Protein AF-0000000071001329 (afdb_homodimer)

InterPro domains:
  IPR005135 Endonuclease/exonuclease/phosphatase [PF03372] (15-260)
  IPR036691 Endonuclease/exonuclease/phosphatase superfamily [G3DSA:3.60.10.10] (5-303)
  IPR036691 Endonuclease/exonuclease/phosphatase superfamily [SSF56219] (5-298)
  IPR050410 CCR4/nocturin mRNA turnover and transcription [PTHR12121] (27-206)

Structure (mmCIF, N/CA/C/O backbone):
data_AF-0000000071001329-model_v1
#
loop_
_entity.id
_entity.type
_entity.pdbx_description
1 polymer Endonuclease/exonuclease/phosphatase
#
loop_
_atom_site.group_PDB
_atom_site.id
_atom_site.type_symbol
_atom_site.label_atom_id
_atom_site.label_alt_id
_atom_site.label_comp_id
_atom_site.label_asym_id
_atom_site.label_entity_id
_atom_site.label_seq_id
_atom_site.pdbx_PDB_ins_code
_atom_site.Cartn_x
_atom_site.Cartn_y
_atom_site.Cartn_z
_atom_site.occupancy
_atom_site.B_iso_or_equiv
_atom_site.auth_seq_id
_atom_site.auth_comp_id
_atom_site.auth_asym_id
_atom_site.auth_atom_id
_atom_site.pdbx_PDB_model_num
ATOM 1 N N . MET A 1 1 ? -36.094 4.887 18.531 1 27.89 1 MET A N 1
ATOM 2 C CA . MET A 1 1 ? -35.625 5.328 17.234 1 27.89 1 MET A CA 1
ATOM 3 C C . MET A 1 1 ? -34.156 5.012 17.047 1 27.89 1 MET A C 1
ATOM 5 O O . MET A 1 1 ? -33.312 5.5 17.812 1 27.89 1 MET A O 1
ATOM 9 N N . THR A 1 2 ? -33.75 3.855 16.703 1 34.81 2 THR A N 1
ATOM 10 C CA . THR A 1 2 ? -32.406 3.346 16.531 1 34.81 2 THR A CA 1
ATOM 11 C C . THR A 1 2 ? -31.594 4.277 15.648 1 34.81 2 THR A C 1
ATOM 13 O O . THR A 1 2 ? -31.938 4.516 14.492 1 34.81 2 THR A O 1
ATOM 16 N N . THR A 1 3 ? -31.047 5.316 16.141 1 37.53 3 THR A N 1
ATOM 17 C CA . THR A 1 3 ? -30.266 6.285 15.375 1 37.53 3 THR A CA 1
ATOM 18 C C . THR A 1 3 ? -29.391 5.578 14.344 1 37.53 3 THR A C 1
ATOM 20 O O . THR A 1 3 ? -28.719 4.598 14.656 1 37.53 3 THR A O 1
ATOM 23 N N . ALA A 1 4 ? -29.766 5.473 13.109 1 44.38 4 ALA A N 1
ATOM 24 C CA . ALA A 1 4 ? -29.062 4.895 11.961 1 44.38 4 ALA A CA 1
ATOM 25 C C . ALA A 1 4 ? -27.562 5.141 12.047 1 44.38 4 ALA A C 1
ATOM 27 O O . ALA A 1 4 ? -27.125 6.289 12.117 1 44.38 4 ALA A O 1
ATOM 28 N N . LYS A 1 5 ? -26.797 4.238 12.734 1 54.78 5 LYS A N 1
ATOM 29 C CA . LYS A 1 5 ? -25.344 4.316 12.898 1 54.78 5 LYS A CA 1
ATOM 30 C C . LYS A 1 5 ? -24.672 4.832 11.625 1 54.78 5 LYS A C 1
ATOM 32 O O . LYS A 1 5 ? -24.875 4.281 10.547 1 54.78 5 LYS A O 1
ATOM 37 N N . THR A 1 6 ? -24.172 6.113 11.547 1 75.19 6 THR A N 1
ATOM 38 C CA . THR A 1 6 ? -23.484 6.719 10.414 1 75.19 6 THR A CA 1
ATOM 39 C C . THR A 1 6 ? -22.328 5.848 9.953 1 75.19 6 THR A C 1
ATOM 41 O O . THR A 1 6 ? -21.531 5.379 10.773 1 75.19 6 THR A O 1
ATOM 44 N N . LYS A 1 7 ? -22.359 5.312 8.656 1 87.62 7 LYS A N 1
ATOM 45 C CA . LYS A 1 7 ? -21.312 4.469 8.102 1 87.62 7 LYS A CA 1
ATOM 46 C C . LYS A 1 7 ? -19.953 5.172 8.156 1 87.62 7 LYS A C 1
ATOM 48 O O . LYS A 1 7 ? -19.828 6.328 7.742 1 87.62 7 LYS A O 1
ATOM 53 N N . PRO A 1 8 ? -19.031 4.562 8.773 1 94.25 8 PRO A N 1
ATOM 54 C CA . PRO A 1 8 ? -17.703 5.176 8.82 1 94.25 8 PRO A CA 1
ATOM 55 C C . PRO A 1 8 ? -17.125 5.449 7.426 1 94.25 8 PRO A C 1
ATOM 57 O O . PRO A 1 8 ? -17.438 4.727 6.477 1 94.25 8 PRO A O 1
ATOM 60 N N . ILE A 1 9 ? -16.375 6.492 7.277 1 96.75 9 ILE A N 1
ATOM 61 C CA . ILE A 1 9 ? -15.711 6.836 6.027 1 96.75 9 ILE A CA 1
ATOM 62 C C . ILE A 1 9 ? -14.227 6.477 6.125 1 96.75 9 ILE A C 1
ATOM 64 O O . ILE A 1 9 ? -13.469 7.141 6.832 1 96.75 9 ILE A O 1
ATOM 68 N N . PRO A 1 10 ? -13.82 5.379 5.457 1 97.5 10 PRO A N 1
ATOM 69 C CA . PRO A 1 10 ? -12.398 5.027 5.484 1 97.5 10 PRO A CA 1
ATOM 70 C C . PRO A 1 10 ? -11.547 5.957 4.625 1 97.5 10 PRO A C 1
ATOM 72 O O . PRO A 1 10 ? -11.898 6.242 3.479 1 97.5 10 PRO A O 1
ATOM 75 N N . ILE A 1 11 ? -10.445 6.508 5.176 1 98.75 11 ILE A N 1
ATOM 76 C CA . ILE A 1 11 ? -9.57 7.449 4.477 1 98.75 11 ILE A CA 1
ATOM 77 C C . ILE A 1 11 ? -8.117 7.039 4.664 1 98.75 11 ILE A C 1
ATOM 79 O O . ILE A 1 11 ? -7.645 6.898 5.793 1 98.75 11 ILE A O 1
ATOM 83 N N . ARG A 1 12 ? -7.438 6.746 3.572 1 98.88 12 ARG A N 1
ATOM 84 C CA . ARG A 1 12 ? -5.98 6.719 3.648 1 98.88 12 ARG A CA 1
ATOM 85 C C . ARG A 1 12 ? -5.402 8.125 3.535 1 98.88 12 ARG A C 1
ATOM 87 O O . ARG A 1 12 ? -5.617 8.812 2.533 1 98.88 12 ARG A O 1
ATOM 94 N N . LEU A 1 13 ? -4.672 8.539 4.559 1 98.94 13 LEU A N 1
ATOM 95 C CA . LEU A 1 13 ? -3.938 9.797 4.574 1 98.94 13 LEU A CA 1
ATOM 96 C C . LEU A 1 13 ? -2.469 9.57 4.23 1 98.94 13 LEU A C 1
ATOM 98 O O . LEU A 1 13 ? -1.832 8.664 4.762 1 98.94 13 LEU A O 1
ATOM 102 N N . ILE A 1 14 ? -1.951 10.352 3.262 1 99 14 ILE A N 1
ATOM 103 C CA . ILE A 1 14 ? -0.531 10.289 2.934 1 99 14 ILE A CA 1
ATOM 104 C C . ILE A 1 14 ? 0.091 11.68 3.055 1 99 14 ILE A C 1
ATOM 106 O O . ILE A 1 14 ? -0.443 12.648 2.518 1 99 14 ILE A O 1
ATOM 110 N N . THR A 1 15 ? 1.146 11.836 3.814 1 99 15 THR A N 1
ATOM 111 C CA . THR A 1 15 ? 1.978 13.031 3.787 1 99 15 THR A CA 1
ATOM 112 C C . THR A 1 15 ? 3.369 12.711 3.248 1 99 15 THR A C 1
ATOM 114 O O . THR A 1 15 ? 3.928 11.656 3.545 1 99 15 THR A O 1
ATOM 117 N N . HIS A 1 16 ? 3.875 13.586 2.408 1 98.94 16 HIS A N 1
ATOM 118 C CA . HIS A 1 16 ? 5.164 13.328 1.771 1 98.94 16 HIS A CA 1
ATOM 119 C C . HIS A 1 16 ? 5.848 14.633 1.369 1 98.94 16 HIS A C 1
ATOM 121 O O . HIS A 1 16 ? 5.355 15.352 0.496 1 98.94 16 HIS A O 1
ATOM 127 N N . ASN A 1 17 ? 6.914 14.977 2.068 1 98.94 17 ASN A N 1
ATOM 128 C CA . ASN A 1 17 ? 7.844 15.969 1.526 1 98.94 17 ASN A CA 1
ATOM 129 C C . ASN A 1 17 ? 8.602 15.422 0.322 1 98.94 17 ASN A C 1
ATOM 131 O O . ASN A 1 17 ? 9.438 14.531 0.463 1 98.94 17 ASN A O 1
ATOM 135 N N . ILE A 1 18 ? 8.359 16 -0.862 1 98.88 18 ILE A N 1
ATOM 136 C CA . ILE A 1 18 ? 8.828 15.344 -2.074 1 98.88 18 ILE A CA 1
ATOM 137 C C . ILE A 1 18 ? 10.141 15.977 -2.537 1 98.88 18 ILE A C 1
ATOM 139 O O . ILE A 1 18 ? 10.633 15.68 -3.627 1 98.88 18 ILE A O 1
ATOM 143 N N . ARG A 1 19 ? 10.758 16.797 -1.694 1 98.44 19 ARG A N 1
ATOM 144 C CA . ARG A 1 19 ? 11.992 17.5 -2.02 1 98.44 19 ARG A CA 1
ATOM 145 C C . ARG A 1 19 ? 11.789 18.438 -3.203 1 98.44 19 ARG A C 1
ATOM 147 O O . ARG A 1 19 ? 11.352 18.016 -4.273 1 98.44 19 ARG A O 1
ATOM 154 N N . THR A 1 20 ? 12.148 19.656 -3.109 1 97.88 20 THR A N 1
ATOM 155 C CA . THR A 1 20 ? 11.969 20.719 -4.098 1 97.88 20 THR A CA 1
ATOM 156 C C . THR A 1 20 ? 12.938 20.531 -5.266 1 97.88 20 THR A C 1
ATOM 158 O O . THR A 1 20 ? 13.695 19.562 -5.301 1 97.88 20 THR A O 1
ATOM 161 N N . ILE A 1 21 ? 12.82 21.391 -6.27 1 95.88 21 ILE A N 1
ATOM 162 C CA . ILE A 1 21 ? 13.789 21.469 -7.363 1 95.88 21 ILE A CA 1
ATOM 163 C C . ILE A 1 21 ? 14.883 22.469 -7.016 1 95.88 21 ILE A C 1
ATOM 165 O O . ILE A 1 21 ? 14.695 23.688 -7.145 1 95.88 21 ILE A O 1
ATOM 169 N N . PRO A 1 22 ? 16.016 21.875 -6.633 1 91.62 22 PRO A N 1
ATOM 170 C CA . PRO A 1 22 ? 17.109 22.797 -6.32 1 91.62 22 PRO A CA 1
ATOM 171 C C . PRO A 1 22 ? 17.812 23.312 -7.57 1 91.62 22 PRO A C 1
ATOM 173 O O . PRO A 1 22 ? 17.562 22.828 -8.672 1 91.62 22 PRO A O 1
ATOM 176 N N . TRP A 1 23 ? 18.609 24.25 -7.328 1 88.88 23 TRP A N 1
ATOM 177 C CA . TRP A 1 23 ? 19.406 24.797 -8.43 1 88.88 23 TRP A CA 1
ATOM 178 C C . TRP A 1 23 ? 20.344 23.75 -8.992 1 88.88 23 TRP A C 1
ATOM 180 O O . TRP A 1 23 ? 20.562 23.688 -10.211 1 88.88 23 TRP A O 1
ATOM 190 N N . PHE A 1 24 ? 20.891 22.984 -8.047 1 89.69 24 PHE A N 1
ATOM 191 C CA . PHE A 1 24 ? 21.75 21.875 -8.422 1 89.69 24 PHE A CA 1
ATOM 192 C C . PHE A 1 24 ? 21.547 20.688 -7.488 1 89.69 24 PHE A C 1
ATOM 194 O O . PHE A 1 24 ? 21.125 20.859 -6.348 1 89.69 24 PHE A O 1
ATOM 201 N N . THR A 1 25 ? 21.703 19.547 -8.109 1 91.12 25 THR A N 1
ATOM 202 C CA . THR A 1 25 ? 21.594 18.344 -7.305 1 91.12 25 THR A CA 1
ATOM 203 C C . THR A 1 25 ? 22.984 17.719 -7.074 1 91.12 25 THR A C 1
ATOM 205 O O . THR A 1 25 ? 23.844 17.766 -7.953 1 91.12 25 THR A O 1
ATOM 208 N N . PHE A 1 26 ? 23.203 17.234 -5.836 1 90.44 26 PHE A N 1
ATOM 209 C CA . PHE A 1 26 ? 24.406 16.453 -5.535 1 90.44 26 PHE A CA 1
ATOM 210 C C . PHE A 1 26 ? 24.062 15 -5.281 1 90.44 26 PHE A C 1
ATOM 212 O O . PHE A 1 26 ? 23.078 14.688 -4.613 1 90.44 26 PHE A O 1
ATOM 219 N N . PRO A 1 27 ? 24.953 14.148 -5.762 1 90.31 27 PRO A N 1
ATOM 220 C CA . PRO A 1 27 ? 24.703 12.734 -5.48 1 90.31 27 PRO A CA 1
ATOM 221 C C . PRO A 1 27 ? 24.594 12.438 -3.986 1 90.31 27 PRO A C 1
ATOM 223 O O . PRO A 1 27 ? 25.312 13.047 -3.182 1 90.31 27 PRO A O 1
ATOM 226 N N . PRO A 1 28 ? 23.672 11.633 -3.738 1 93.5 28 PRO A N 1
ATOM 227 C CA . PRO A 1 28 ? 22.938 10.703 -4.605 1 93.5 28 PRO A CA 1
ATOM 228 C C . PRO A 1 28 ? 21.609 11.281 -5.078 1 93.5 28 PRO A C 1
ATOM 230 O O . PRO A 1 28 ? 20.859 10.609 -5.797 1 93.5 28 PRO A O 1
ATOM 233 N N . GLU A 1 29 ? 21.328 12.453 -4.703 1 95.38 29 GLU A N 1
ATOM 234 C CA . GLU A 1 29 ? 20.078 13.062 -5.168 1 95.38 29 GLU A CA 1
ATOM 235 C C . GLU A 1 29 ? 20.047 13.141 -6.691 1 95.38 29 GLU A C 1
ATOM 237 O O . GLU A 1 29 ? 21.031 13.5 -7.328 1 95.38 29 GLU A O 1
ATOM 242 N N . LYS A 1 30 ? 18.891 12.688 -7.266 1 96.5 30 LYS A N 1
ATOM 243 C CA . LYS A 1 30 ? 18.672 12.82 -8.703 1 96.5 30 LYS A CA 1
ATOM 244 C C . LYS A 1 30 ? 17.719 13.977 -9 1 96.5 30 LYS A C 1
ATOM 246 O O . LYS A 1 30 ? 16.953 14.398 -8.133 1 96.5 30 LYS A O 1
ATOM 251 N N . PRO A 1 31 ? 17.844 14.516 -10.211 1 97 31 PRO A N 1
ATOM 252 C CA . PRO A 1 31 ? 16.922 15.586 -10.594 1 97 31 PRO A CA 1
ATOM 253 C C . PRO A 1 31 ? 15.461 15.133 -10.617 1 97 31 PRO A C 1
ATOM 255 O O . PRO A 1 31 ? 15.188 13.938 -10.719 1 97 31 PRO A O 1
ATOM 258 N N . TRP A 1 32 ? 14.586 16.125 -10.578 1 97.81 32 TRP A N 1
ATOM 259 C CA . TRP A 1 32 ? 13.156 15.891 -10.484 1 97.81 32 TRP A CA 1
ATOM 260 C C . TRP A 1 32 ? 12.672 15 -11.625 1 97.81 32 TRP A C 1
ATOM 262 O O . TRP A 1 32 ? 11.875 14.086 -11.414 1 97.81 32 TRP A O 1
ATOM 272 N N . ASN A 1 33 ? 13.141 15.18 -12.766 1 96.31 33 ASN A N 1
ATOM 273 C CA . ASN A 1 33 ? 12.648 14.438 -13.922 1 96.31 33 ASN A CA 1
ATOM 274 C C . ASN A 1 33 ? 12.922 12.938 -13.781 1 96.31 33 ASN A C 1
ATOM 276 O O . ASN A 1 33 ? 12.258 12.125 -14.422 1 96.31 33 ASN A O 1
ATOM 280 N N . ILE A 1 34 ? 13.914 12.602 -12.938 1 96.25 34 ILE A N 1
ATOM 281 C CA . ILE A 1 34 ? 14.25 11.203 -12.688 1 96.25 34 ILE A CA 1
ATOM 282 C C . ILE A 1 34 ? 13.422 10.672 -11.516 1 96.25 34 ILE A C 1
ATOM 284 O O . ILE A 1 34 ? 12.961 9.531 -11.539 1 96.25 34 ILE A O 1
ATOM 288 N N . ARG A 1 35 ? 13.117 11.508 -10.531 1 97.81 35 ARG A N 1
ATOM 289 C CA . ARG A 1 35 ? 12.438 11.109 -9.297 1 97.81 35 ARG A CA 1
ATOM 290 C C . ARG A 1 35 ? 10.93 11.102 -9.492 1 97.81 35 ARG A C 1
ATOM 292 O O . ARG A 1 35 ? 10.211 10.375 -8.789 1 97.81 35 ARG A O 1
ATOM 299 N N . ARG A 1 36 ? 10.461 11.797 -10.406 1 98 36 ARG A N 1
ATOM 300 C CA . ARG A 1 36 ? 9.047 12.125 -10.594 1 98 36 ARG A CA 1
ATOM 301 C C . ARG A 1 36 ? 8.188 10.867 -10.648 1 98 36 ARG A C 1
ATOM 303 O O . ARG A 1 36 ? 7.223 10.742 -9.898 1 98 36 ARG A O 1
ATOM 310 N N . ASN A 1 37 ? 8.562 9.898 -11.5 1 97.56 37 ASN A N 1
ATOM 311 C CA . ASN A 1 37 ? 7.73 8.711 -11.688 1 97.56 37 ASN A CA 1
ATOM 312 C C . ASN A 1 37 ? 7.676 7.863 -10.422 1 97.56 37 ASN A C 1
ATOM 314 O O . ASN A 1 37 ? 6.66 7.223 -10.141 1 97.56 37 ASN A O 1
ATOM 318 N N . HIS A 1 38 ? 8.773 7.883 -9.68 1 98.19 38 HIS A N 1
ATOM 319 C CA . HIS A 1 38 ? 8.789 7.125 -8.43 1 98.19 38 HIS A CA 1
ATOM 320 C C . HIS A 1 38 ? 7.77 7.68 -7.441 1 98.19 38 HIS A C 1
ATOM 322 O O . HIS A 1 38 ? 7.07 6.918 -6.77 1 98.19 38 HIS A O 1
ATOM 328 N N . ILE A 1 39 ? 7.684 8.969 -7.391 1 98.69 39 ILE A N 1
ATOM 329 C CA . ILE A 1 39 ? 6.746 9.617 -6.48 1 98.69 39 ILE A CA 1
ATOM 330 C C . ILE A 1 39 ? 5.316 9.398 -6.969 1 98.69 39 ILE A C 1
ATOM 332 O O . ILE A 1 39 ? 4.445 8.992 -6.195 1 98.69 39 ILE A O 1
ATOM 336 N N . VAL A 1 40 ? 5.098 9.594 -8.281 1 98.62 40 VAL A N 1
ATOM 337 C CA . VAL A 1 40 ? 3.768 9.445 -8.859 1 98.62 40 VAL A CA 1
ATOM 338 C C . VAL A 1 40 ? 3.285 8.008 -8.68 1 98.62 40 VAL A C 1
ATOM 340 O O . VAL A 1 40 ? 2.15 7.781 -8.25 1 98.62 40 VAL A O 1
ATOM 343 N N . ASN A 1 41 ? 4.137 7.031 -8.977 1 98.38 41 ASN A N 1
ATOM 344 C CA . ASN A 1 41 ? 3.768 5.621 -8.891 1 98.38 41 ASN A CA 1
ATOM 345 C C . ASN A 1 41 ? 3.475 5.207 -7.453 1 98.38 41 ASN A C 1
ATOM 347 O O . ASN A 1 41 ? 2.578 4.398 -7.203 1 98.38 41 ASN A O 1
ATOM 351 N N . GLN A 1 42 ? 4.23 5.754 -6.516 1 98.75 42 GLN A N 1
ATOM 352 C CA . GLN A 1 42 ? 3.996 5.449 -5.109 1 98.75 42 GLN A CA 1
ATOM 353 C C . GLN A 1 42 ? 2.637 5.965 -4.652 1 98.75 42 GLN A C 1
ATOM 355 O O . GLN A 1 42 ? 1.891 5.254 -3.975 1 98.75 42 GLN A O 1
ATOM 360 N N . LEU A 1 43 ? 2.346 7.191 -5.02 1 98.81 43 LEU A N 1
ATOM 361 C CA . LEU A 1 43 ? 1.053 7.766 -4.664 1 98.81 43 LEU A CA 1
ATOM 362 C C . LEU A 1 43 ? -0.085 6.992 -5.32 1 98.81 43 LEU A C 1
ATOM 364 O O . LEU A 1 43 ? -1.069 6.648 -4.664 1 98.81 43 LEU A O 1
ATOM 368 N N . ASP A 1 44 ? 0.064 6.688 -6.59 1 98.25 44 ASP A N 1
ATOM 369 C CA . ASP A 1 44 ? -0.959 5.98 -7.352 1 98.25 44 ASP A CA 1
ATOM 370 C C . ASP A 1 44 ? -1.214 4.59 -6.77 1 98.25 44 ASP A C 1
ATOM 372 O O . ASP A 1 44 ? -2.352 4.25 -6.441 1 98.25 44 ASP A O 1
ATOM 376 N N . PHE A 1 45 ? -0.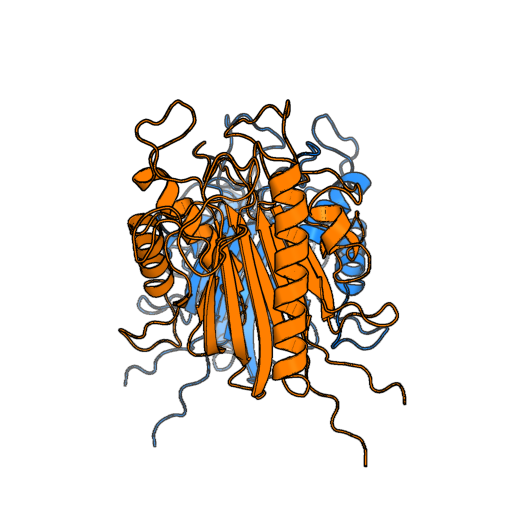135 3.842 -6.547 1 98.5 45 PHE A N 1
ATOM 377 C CA . PHE A 1 45 ? -0.227 2.477 -6.039 1 98.5 45 PHE A CA 1
ATOM 378 C C . PHE A 1 45 ? -0.887 2.455 -4.664 1 98.5 45 PHE A C 1
ATOM 380 O O . PHE A 1 45 ? -1.752 1.617 -4.402 1 98.5 45 PHE A O 1
ATOM 387 N N . ASN A 1 46 ? -0.549 3.402 -3.838 1 98.69 46 ASN A N 1
ATOM 388 C CA . ASN A 1 46 ? -0.973 3.373 -2.441 1 98.69 46 ASN A CA 1
ATOM 389 C C . ASN A 1 46 ? -2.344 4.02 -2.258 1 98.69 46 ASN A C 1
ATOM 391 O O . ASN A 1 46 ? -2.896 4.012 -1.157 1 98.69 46 ASN A O 1
ATOM 395 N N . THR A 1 47 ? -2.965 4.551 -3.297 1 98.12 47 THR A N 1
ATOM 396 C CA . THR A 1 47 ? -4.293 5.141 -3.162 1 98.12 47 THR A CA 1
ATOM 397 C C . THR A 1 47 ? -5.281 4.461 -4.105 1 98.12 47 THR A C 1
ATOM 399 O O . THR A 1 47 ? -6.457 4.832 -4.148 1 98.12 47 THR A O 1
ATOM 402 N N . THR A 1 48 ? -4.871 3.453 -4.777 1 96.75 48 THR A N 1
ATOM 403 C CA . THR A 1 48 ? -5.652 2.828 -5.84 1 96.75 48 THR A CA 1
ATOM 404 C C . THR A 1 48 ? -6.992 2.332 -5.301 1 96.75 48 THR A C 1
ATOM 406 O O . THR A 1 48 ? -8.023 2.479 -5.961 1 96.75 48 THR A O 1
ATOM 409 N N . HIS A 1 49 ? -7.012 1.851 -4.086 1 96.81 49 HIS A N 1
ATOM 410 C CA . HIS A 1 49 ? -8.211 1.178 -3.598 1 96.81 49 HIS A CA 1
ATOM 411 C C . HIS A 1 49 ? -8.906 2.004 -2.523 1 96.81 49 HIS A C 1
ATOM 413 O O . HIS A 1 49 ? -9.75 1.489 -1.787 1 96.81 49 HIS A O 1
ATOM 419 N N . ASN A 1 50 ? -8.562 3.244 -2.434 1 97.69 50 ASN A N 1
ATOM 420 C CA . ASN A 1 50 ? -9.227 4.129 -1.481 1 97.69 50 ASN A CA 1
ATOM 421 C C . ASN A 1 50 ? -9.641 5.445 -2.137 1 97.69 50 ASN A C 1
ATOM 423 O O . ASN A 1 50 ? -8.914 6.438 -2.068 1 97.69 50 ASN A O 1
ATOM 427 N N . PRO A 1 51 ? -10.844 5.473 -2.693 1 96.62 51 PRO A N 1
ATOM 428 C CA . PRO A 1 51 ? -11.32 6.691 -3.354 1 96.62 51 PRO A CA 1
ATOM 429 C C . PRO A 1 51 ? -11.305 7.906 -2.432 1 96.62 51 PRO A C 1
ATOM 431 O O . PRO A 1 51 ? -11.164 9.039 -2.902 1 96.62 51 PRO A O 1
ATOM 434 N N . GLU A 1 52 ? -11.328 7.711 -1.146 1 98.38 52 GLU A N 1
ATOM 435 C CA . GLU A 1 52 ? -11.414 8.797 -0.172 1 98.38 52 GLU A CA 1
ATOM 436 C C . GLU A 1 52 ? -10.023 9.281 0.223 1 98.38 52 GLU A C 1
ATOM 438 O O . GLU A 1 52 ? -9.883 10.188 1.051 1 98.38 52 GLU A O 1
ATOM 443 N N . ALA A 1 53 ? -8.961 8.727 -0.375 1 98.88 53 ALA A N 1
ATOM 444 C CA . ALA A 1 53 ? -7.602 9.086 0.018 1 98.88 53 ALA A CA 1
ATOM 445 C C . ALA A 1 53 ? -7.379 10.586 -0.1 1 98.88 53 ALA A C 1
ATOM 447 O O . ALA A 1 53 ? -7.875 11.227 -1.031 1 98.88 53 ALA A O 1
ATOM 448 N N . ILE A 1 54 ? -6.645 11.172 0.856 1 98.94 54 ILE A N 1
ATOM 449 C CA . ILE A 1 54 ? -6.184 12.555 0.85 1 98.94 54 ILE A CA 1
ATOM 450 C C . ILE A 1 54 ? -4.656 12.586 0.887 1 98.94 54 ILE A C 1
ATOM 452 O O . ILE A 1 54 ? -4.035 11.961 1.745 1 98.94 54 ILE A O 1
ATOM 456 N N . ILE A 1 55 ? -4.07 13.281 -0.079 1 99 55 ILE A N 1
ATOM 457 C CA . ILE A 1 55 ? -2.621 13.359 -0.211 1 99 55 ILE A CA 1
ATOM 458 C C . ILE A 1 55 ? -2.146 14.758 0.167 1 99 55 ILE A C 1
ATOM 460 O O . ILE A 1 55 ? -2.609 15.75 -0.401 1 99 55 ILE A O 1
ATOM 464 N N . CYS A 1 56 ? -1.263 14.852 1.131 1 99 56 CYS A N 1
ATOM 465 C CA . CYS A 1 56 ? -0.641 16.094 1.574 1 99 56 CYS A CA 1
ATOM 466 C C . CYS A 1 56 ? 0.841 16.125 1.218 1 99 56 CYS A C 1
ATOM 468 O O . CYS A 1 56 ? 1.617 15.297 1.713 1 99 56 CYS A O 1
ATOM 470 N N . LEU A 1 57 ? 1.27 17.094 0.388 1 99 57 LEU A N 1
ATOM 471 C CA . LEU A 1 57 ? 2.664 17.141 -0.038 1 99 57 LEU A CA 1
ATOM 472 C C . LEU A 1 57 ? 3.336 18.406 0.475 1 99 57 LEU A C 1
ATOM 474 O O . LEU A 1 57 ? 2.662 19.406 0.763 1 99 57 LEU A O 1
ATOM 478 N N . GLN A 1 58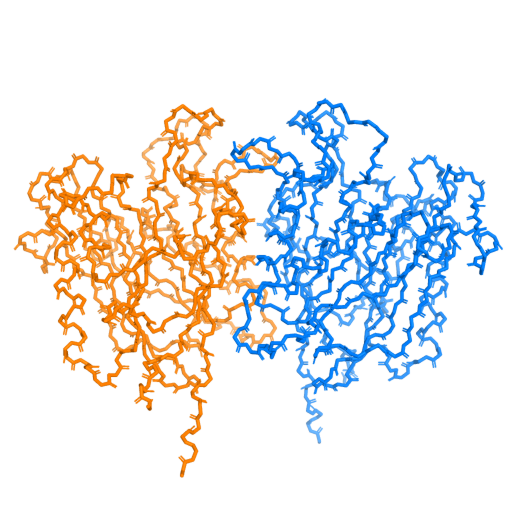 ? 4.621 18.375 0.652 1 98.94 58 GLN A N 1
ATOM 479 C CA . GLN A 1 58 ? 5.438 19.531 1.012 1 98.94 58 GLN A CA 1
ATOM 480 C C . GLN A 1 58 ? 6.609 19.688 0.046 1 98.94 58 GLN A C 1
ATOM 482 O O . GLN A 1 58 ? 6.965 18.766 -0.674 1 98.94 58 GLN A O 1
ATOM 487 N N . GLU A 1 59 ? 7.137 20.891 -0.034 1 98.81 59 GLU A N 1
ATOM 488 C CA . GLU A 1 59 ? 8.234 21.281 -0.906 1 98.81 59 GLU A CA 1
ATOM 489 C C . GLU A 1 59 ? 7.887 21.062 -2.375 1 98.81 59 GLU A C 1
ATOM 491 O O . GLU A 1 59 ? 8.688 20.516 -3.133 1 98.81 59 GLU A O 1
ATOM 496 N N . VAL A 1 60 ? 6.691 21.5 -2.73 1 98.94 60 VAL A N 1
ATOM 497 C CA . VAL A 1 60 ? 6.211 21.25 -4.086 1 98.94 60 VAL A CA 1
ATOM 498 C C . VAL A 1 60 ? 6.297 22.516 -4.914 1 98.94 60 VAL A C 1
ATOM 500 O O . VAL A 1 60 ? 5.621 23.516 -4.617 1 98.94 60 VAL A O 1
ATOM 503 N N . MET A 1 61 ? 7.109 22.516 -5.922 1 98.75 61 MET A N 1
ATOM 504 C CA . MET A 1 61 ? 7.066 23.609 -6.898 1 98.75 61 MET A CA 1
ATOM 505 C C . MET A 1 61 ? 5.902 23.422 -7.867 1 98.75 61 MET A C 1
ATOM 507 O O . MET A 1 61 ? 5.402 22.312 -8.039 1 98.75 61 MET A O 1
ATOM 511 N N . HIS A 1 62 ? 5.508 24.531 -8.492 1 98.69 62 HIS A N 1
ATOM 512 C CA . HIS A 1 62 ? 4.352 24.484 -9.383 1 98.69 62 HIS A CA 1
ATOM 513 C C . HIS A 1 62 ? 4.527 23.406 -10.445 1 98.69 62 HIS A C 1
ATOM 515 O O . HIS A 1 62 ? 3.59 22.656 -10.742 1 98.69 62 HIS A O 1
ATOM 521 N N . ARG A 1 63 ? 5.676 23.328 -11.016 1 98.31 63 ARG A N 1
ATOM 522 C CA . ARG A 1 63 ? 5.941 22.312 -12.039 1 98.31 63 ARG A CA 1
ATOM 523 C C . ARG A 1 63 ? 5.816 20.906 -11.477 1 98.31 63 ARG A C 1
ATOM 525 O O . ARG A 1 63 ? 5.324 20 -12.156 1 98.31 63 ARG A O 1
ATOM 532 N N . GLN A 1 64 ? 6.277 20.656 -10.305 1 98.88 64 GLN A N 1
ATOM 533 C CA . GLN A 1 64 ? 6.145 19.344 -9.664 1 98.88 64 GLN A CA 1
ATOM 534 C C . GLN A 1 64 ? 4.68 19.016 -9.398 1 98.88 64 GLN A C 1
ATOM 536 O O . GLN A 1 64 ? 4.258 17.875 -9.609 1 98.88 64 GLN A O 1
ATOM 541 N N . LEU A 1 65 ? 3.941 20.047 -8.938 1 98.81 65 LEU A N 1
ATOM 542 C CA . LEU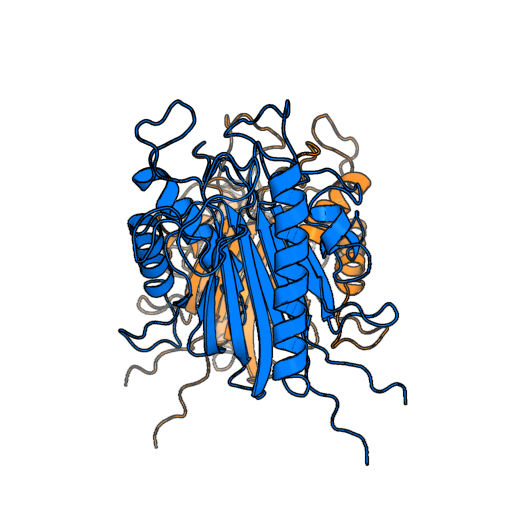 A 1 65 ? 2.514 19.859 -8.703 1 98.81 65 LEU A CA 1
ATOM 543 C C . LEU A 1 65 ? 1.8 19.422 -9.977 1 98.81 65 LEU A C 1
ATOM 545 O O . LEU A 1 65 ? 1.042 18.453 -9.969 1 98.81 65 LEU A O 1
ATOM 549 N N . THR A 1 66 ? 2.07 20.094 -11.047 1 98.5 66 THR A N 1
ATOM 550 C CA . THR A 1 66 ? 1.432 19.797 -12.32 1 98.5 66 THR A CA 1
ATOM 551 C C . THR A 1 66 ? 1.841 18.406 -12.812 1 98.5 66 THR A C 1
ATOM 553 O O . THR A 1 66 ? 1.012 17.656 -13.328 1 98.5 66 THR A O 1
ATOM 556 N N . ASP A 1 67 ? 3.105 18.078 -12.641 1 98.69 67 ASP A N 1
ATOM 557 C CA . ASP A 1 67 ? 3.588 16.75 -13.023 1 98.69 67 ASP A CA 1
ATOM 558 C C . ASP A 1 67 ? 2.871 15.656 -12.242 1 98.69 67 ASP A C 1
ATOM 560 O O . ASP A 1 67 ? 2.459 14.641 -12.82 1 98.69 67 ASP A O 1
ATOM 564 N N . ILE A 1 68 ? 2.725 15.844 -10.984 1 98.81 68 ILE A N 1
ATOM 565 C CA . ILE A 1 68 ? 2.113 14.836 -10.117 1 98.81 68 ILE A CA 1
ATOM 566 C C . ILE A 1 68 ? 0.634 14.688 -10.469 1 98.81 68 ILE A C 1
ATOM 568 O O . ILE A 1 68 ? 0.137 13.57 -10.609 1 98.81 68 ILE A O 1
ATOM 572 N N . LEU A 1 69 ? -0.046 15.805 -10.648 1 98.38 69 LEU A N 1
ATOM 573 C CA . LEU A 1 69 ? -1.461 15.766 -11.008 1 98.38 69 LEU A CA 1
ATOM 574 C C . LEU A 1 69 ? -1.657 15.109 -12.367 1 98.38 69 LEU A C 1
ATOM 576 O O . LEU A 1 69 ? -2.58 14.312 -12.555 1 98.38 69 LEU A O 1
ATOM 580 N N . THR A 1 70 ? -0.804 15.445 -13.305 1 97.25 70 THR A N 1
ATOM 581 C CA . THR A 1 70 ? -0.873 14.805 -14.617 1 97.25 70 THR A CA 1
ATOM 582 C C . THR A 1 70 ? -0.667 13.297 -14.492 1 97.25 70 THR A C 1
ATOM 584 O O . THR A 1 70 ? -1.424 12.516 -15.07 1 97.25 70 THR A O 1
ATOM 587 N N . GLY A 1 71 ? 0.302 12.875 -13.742 1 96.94 71 GLY A N 1
ATOM 588 C CA . GLY A 1 71 ? 0.567 11.461 -13.539 1 96.94 71 GLY A CA 1
ATOM 589 C C . GLY A 1 71 ? -0.594 10.727 -12.891 1 96.94 71 GLY A C 1
ATOM 590 O O . GLY A 1 71 ? -0.979 9.648 -13.352 1 96.94 71 GLY A O 1
ATOM 591 N N . LEU A 1 72 ? -1.146 11.305 -11.875 1 97.38 72 LEU A N 1
ATOM 592 C CA . LEU A 1 72 ? -2.262 10.68 -11.172 1 97.38 72 LEU A CA 1
ATOM 593 C C . LEU A 1 72 ? -3.502 10.625 -12.055 1 97.38 72 LEU A C 1
ATOM 595 O O . LEU A 1 72 ? -4.238 9.633 -12.047 1 97.38 72 LEU A O 1
ATOM 599 N N . ASN A 1 73 ? -3.719 11.648 -12.867 1 96.31 73 ASN A N 1
ATOM 600 C CA . ASN A 1 73 ? -4.938 11.75 -13.672 1 96.31 73 ASN A CA 1
ATOM 601 C C . ASN A 1 73 ? -4.82 10.953 -14.969 1 96.31 73 ASN A C 1
ATOM 603 O O . ASN A 1 73 ? -5.812 10.758 -15.672 1 96.31 73 ASN A O 1
ATOM 607 N N . THR A 1 74 ? -3.641 10.438 -15.305 1 93.44 74 THR A N 1
ATOM 608 C CA . THR A 1 74 ? -3.479 9.625 -16.5 1 93.44 74 THR A CA 1
ATOM 609 C C . THR A 1 74 ? -3.4 8.141 -16.141 1 93.44 74 THR A C 1
ATOM 611 O O . THR A 1 74 ? -3.27 7.293 -17.016 1 93.44 74 THR A O 1
ATOM 614 N N . ALA A 1 75 ? -3.43 7.887 -14.844 1 90.75 75 ALA A N 1
ATOM 615 C CA . ALA A 1 75 ? -3.494 6.484 -14.43 1 90.75 75 ALA A CA 1
ATOM 616 C C . ALA A 1 75 ? -4.762 5.816 -14.945 1 90.75 75 ALA A C 1
ATOM 618 O O . ALA A 1 75 ? -5.82 6.449 -15.016 1 90.75 75 ALA A O 1
ATOM 619 N N . PRO A 1 76 ? -4.629 4.492 -15.305 1 83 76 PRO A N 1
ATOM 620 C CA . PRO A 1 76 ? -5.824 3.801 -15.789 1 83 76 PRO A CA 1
ATOM 621 C C . PRO A 1 76 ? -6.938 3.732 -14.75 1 83 76 PRO A C 1
ATOM 623 O O . PRO A 1 76 ? -6.668 3.498 -13.57 1 83 76 PRO A O 1
ATOM 626 N N . ASP A 1 77 ? -8.102 4.141 -15.109 1 75.25 77 ASP A N 1
ATOM 627 C CA . ASP A 1 77 ? -9.305 4.098 -14.273 1 75.25 77 ASP A CA 1
ATOM 628 C C . ASP A 1 77 ? -10.531 3.707 -15.094 1 75.25 77 ASP A C 1
ATOM 630 O O . ASP A 1 77 ? -10.961 4.461 -15.969 1 75.25 77 ASP A O 1
ATOM 634 N N . SER A 1 78 ? -11.016 2.523 -14.773 1 69.81 78 SER A N 1
ATOM 635 C CA . SER A 1 78 ? -12.117 2.004 -15.57 1 69.81 78 SER A CA 1
ATOM 636 C C . SER A 1 78 ? -13.391 2.807 -15.344 1 69.81 78 SER A C 1
ATOM 638 O O . SER A 1 78 ? -14.32 2.75 -16.156 1 69.81 78 SER A O 1
ATOM 640 N N . GLU A 1 79 ? -13.422 3.512 -14.242 1 70.69 79 GLU A N 1
ATOM 641 C CA . GLU A 1 79 ? -14.656 4.223 -13.914 1 70.69 79 GLU A CA 1
ATOM 642 C C . GLU A 1 79 ? -14.602 5.668 -14.406 1 70.69 79 GLU A C 1
ATOM 644 O O . GLU A 1 79 ? -15.609 6.379 -14.359 1 70.69 79 GLU A O 1
ATOM 649 N N . SER A 1 80 ? -13.406 6.02 -14.891 1 71.44 80 SER A N 1
ATOM 650 C CA . SER A 1 80 ? -13.273 7.43 -15.242 1 71.44 80 SER A CA 1
ATOM 651 C C . SER A 1 80 ? -13.594 7.668 -16.719 1 71.44 80 SER A C 1
ATOM 653 O O . SER A 1 80 ? -13.422 6.773 -17.547 1 71.44 80 SER A O 1
ATOM 655 N N . ILE A 1 81 ? -14.258 8.812 -16.922 1 70.56 81 ILE A N 1
ATOM 656 C CA . ILE A 1 81 ? -14.516 9.281 -18.281 1 70.56 81 ILE A CA 1
ATOM 657 C C . ILE A 1 81 ? -13.266 9.977 -18.828 1 70.56 81 ILE A C 1
ATOM 659 O O . ILE A 1 81 ? -12.57 10.688 -18.094 1 70.56 81 ILE A O 1
ATOM 663 N N . GLU A 1 82 ? -13.031 9.648 -20.047 1 69.38 82 GLU A N 1
ATOM 664 C CA . GLU A 1 82 ? -11.867 10.25 -20.703 1 69.38 82 GLU A CA 1
ATOM 665 C C . GLU A 1 82 ? -11.852 11.766 -20.5 1 69.38 82 GLU A C 1
ATOM 667 O O . GLU A 1 82 ? -12.867 12.438 -20.688 1 69.38 82 GLU A O 1
ATOM 672 N N . GLY A 1 83 ? -10.836 12.273 -19.984 1 72 83 GLY A N 1
ATOM 673 C CA . GLY A 1 83 ? -10.648 13.703 -19.828 1 72 83 GLY A CA 1
ATOM 674 C C . GLY A 1 83 ? -11.086 14.234 -18.484 1 72 83 GLY A C 1
ATOM 675 O O . GLY A 1 83 ? -10.883 15.414 -18.172 1 72 83 GLY A O 1
ATOM 676 N N . GLU A 1 84 ? -11.656 13.336 -17.703 1 80.88 84 GLU A N 1
ATOM 677 C CA . GLU A 1 84 ? -12.117 13.773 -16.391 1 80.88 84 GLU A CA 1
ATOM 678 C C . GLU A 1 84 ? -10.953 13.938 -15.422 1 80.88 84 GLU A C 1
ATOM 680 O O . GLU A 1 84 ? -10.031 13.117 -15.406 1 80.88 84 GLU A O 1
ATOM 685 N N . GLU A 1 85 ? -10.891 15.18 -14.852 1 86.31 85 GLU A N 1
ATOM 686 C CA . GLU A 1 85 ? -9.93 15.367 -13.773 1 86.31 85 GLU A CA 1
ATOM 687 C C . GLU A 1 85 ? -10.383 14.664 -12.492 1 86.31 85 GLU A C 1
ATOM 689 O O . GLU A 1 85 ? -11.305 15.125 -11.82 1 86.31 85 GLU A O 1
ATOM 694 N N . ILE A 1 86 ? -9.695 13.609 -12.258 1 92.56 86 ILE A N 1
ATOM 695 C CA . ILE A 1 86 ? -10.031 12.797 -11.094 1 92.56 86 ILE A CA 1
ATOM 696 C C . ILE A 1 86 ? -9.422 13.414 -9.836 1 92.56 86 ILE A C 1
ATOM 698 O O . ILE A 1 86 ? -10.141 13.734 -8.883 1 92.56 86 ILE A O 1
ATOM 702 N N . TRP A 1 87 ? -8.117 13.703 -9.914 1 97.69 87 TRP A N 1
ATOM 703 C CA . TRP A 1 87 ? -7.402 14.32 -8.805 1 97.69 87 TRP A CA 1
ATOM 704 C C . TRP A 1 87 ? -7.324 15.836 -8.984 1 97.69 87 TRP A C 1
ATOM 706 O O . TRP A 1 87 ? -6.973 16.328 -10.055 1 97.69 87 TRP A O 1
ATOM 716 N N . LYS A 1 88 ? -7.695 16.547 -7.957 1 98.38 88 LYS A N 1
ATOM 717 C CA . LYS A 1 88 ? -7.555 18 -7.879 1 98.38 88 LYS A CA 1
ATOM 718 C C . LYS A 1 88 ? -6.766 18.406 -6.637 1 98.38 88 LYS A C 1
ATOM 720 O O . LYS A 1 88 ? -6.453 17.562 -5.793 1 98.38 88 LYS A O 1
ATOM 725 N N . HIS A 1 89 ? -6.363 19.688 -6.598 1 98.81 89 HIS A N 1
ATOM 726 C CA . HIS A 1 89 ? -5.605 20.156 -5.449 1 98.81 89 HIS A CA 1
ATOM 727 C C . HIS A 1 89 ? -6.172 21.484 -4.922 1 98.81 89 HIS A C 1
ATOM 729 O O . HIS A 1 89 ? -6.93 22.156 -5.617 1 98.81 89 HIS A O 1
ATOM 735 N N . VAL A 1 90 ? -5.891 21.797 -3.688 1 98.81 90 VAL A N 1
ATOM 736 C CA . VAL A 1 90 ? -5.992 23.141 -3.15 1 98.81 90 VAL A CA 1
ATOM 737 C C . VAL A 1 90 ? -4.633 23.594 -2.609 1 98.81 90 VAL A C 1
ATOM 739 O O . VAL A 1 90 ? -3.783 22.75 -2.285 1 98.81 90 VAL A O 1
ATOM 742 N N . GLY A 1 91 ? -4.426 24.844 -2.576 1 98.56 91 GLY A N 1
ATOM 743 C CA . GLY A 1 91 ? -3.207 25.422 -2.047 1 98.56 91 GLY A CA 1
ATOM 744 C C . GLY A 1 91 ? -2.477 26.297 -3.057 1 98.56 91 GLY A C 1
ATOM 745 O O . GLY A 1 91 ? -2.592 26.078 -4.266 1 98.56 91 GLY A O 1
ATOM 746 N N . CYS A 1 92 ? -1.673 27.25 -2.574 1 98.12 92 CYS A N 1
ATOM 747 C CA . CYS A 1 92 ? -0.844 28.125 -3.404 1 98.12 92 CYS A CA 1
ATOM 748 C C . CYS A 1 92 ? 0.6 28.125 -2.916 1 98.12 92 CYS A C 1
ATOM 750 O O . CYS A 1 92 ? 0.915 27.516 -1.892 1 98.12 92 CYS A O 1
ATOM 752 N N . GLY A 1 93 ? 1.498 28.734 -3.719 1 98.38 93 GLY A N 1
ATOM 753 C CA . GLY A 1 93 ? 2.896 28.828 -3.334 1 98.38 93 GLY A CA 1
ATOM 754 C C . GLY A 1 93 ? 3.131 29.812 -2.191 1 98.38 93 GLY A C 1
ATOM 755 O O . GLY A 1 93 ? 2.438 30.812 -2.08 1 98.38 93 GLY A O 1
ATOM 756 N N . ARG A 1 94 ? 4.113 29.531 -1.396 1 98.44 94 ARG A N 1
ATOM 757 C CA . ARG A 1 94 ? 4.383 30.297 -0.182 1 98.44 94 ARG A CA 1
ATOM 758 C C . ARG A 1 94 ? 4.805 31.734 -0.514 1 98.44 94 ARG A C 1
ATOM 760 O O . ARG A 1 94 ? 4.859 32.594 0.369 1 98.44 94 ARG A O 1
ATOM 767 N N . ASP A 1 95 ? 5.156 32 -1.771 1 97.88 95 ASP A N 1
ATOM 768 C CA . ASP A 1 95 ? 5.477 33.375 -2.203 1 97.88 95 ASP A CA 1
ATOM 769 C C . ASP A 1 95 ? 4.293 34 -2.92 1 97.88 95 ASP A C 1
ATOM 771 O O . ASP A 1 95 ? 4.422 35.094 -3.498 1 97.88 95 ASP A O 1
ATOM 775 N N . GLY A 1 96 ? 3.16 33.344 -3.008 1 95.12 96 GLY A N 1
ATOM 776 C CA . GLY A 1 96 ? 1.931 33.812 -3.615 1 95.12 96 GLY A CA 1
ATOM 777 C C . GLY A 1 96 ? 1.655 33.219 -4.977 1 95.12 96 GLY A C 1
ATOM 778 O O . GLY A 1 96 ? 2.566 33.062 -5.797 1 95.12 96 GLY A O 1
ATOM 779 N N . GLY A 1 97 ? 0.351 32.875 -5.191 1 95.75 97 GLY A N 1
ATOM 780 C CA . GLY A 1 97 ? 0 32.281 -6.469 1 95.75 97 GLY A CA 1
ATOM 781 C C . GLY A 1 97 ? 0.748 30.984 -6.75 1 95.75 97 GLY A C 1
ATOM 782 O O . GLY A 1 97 ? 0.692 30.031 -5.957 1 95.75 97 GLY A O 1
ATOM 783 N N . GLN A 1 98 ? 1.49 31.031 -7.852 1 97.81 98 GLN A N 1
ATOM 784 C CA . GLN A 1 98 ? 2.207 29.828 -8.266 1 97.81 98 GLN A CA 1
ATOM 785 C C . GLN A 1 98 ? 3.682 29.906 -7.883 1 97.81 98 GLN A C 1
ATOM 787 O O . GLN A 1 98 ? 4.488 29.094 -8.32 1 97.81 98 GLN A O 1
ATOM 792 N N . LYS A 1 99 ? 4.031 30.938 -7.082 1 97.94 99 LYS A N 1
ATOM 793 C CA . LYS A 1 99 ? 5.438 31.188 -6.777 1 97.94 99 LYS A CA 1
ATOM 794 C C . LYS A 1 99 ? 5.824 30.578 -5.43 1 97.94 99 LYS A C 1
ATOM 796 O O . LYS A 1 99 ? 5.086 30.719 -4.453 1 97.94 99 LYS A O 1
ATOM 801 N N . GLY A 1 100 ? 7.023 29.953 -5.41 1 97.94 100 GLY A N 1
ATOM 802 C CA . GLY A 1 100 ? 7.504 29.328 -4.195 1 97.94 100 GLY A CA 1
ATOM 803 C C . GLY A 1 100 ? 6.941 27.938 -3.986 1 97.94 100 GLY A C 1
ATOM 804 O O . GLY A 1 100 ? 6.215 27.422 -4.84 1 97.94 100 GLY A O 1
ATOM 805 N N . GLU A 1 101 ? 7.289 27.312 -2.873 1 98.69 101 GLU A N 1
ATOM 806 C CA . GLU A 1 101 ? 6.898 25.938 -2.566 1 98.69 101 GLU A CA 1
ATOM 807 C C . GLU A 1 101 ? 5.457 25.875 -2.072 1 98.69 101 GLU A C 1
ATOM 809 O O . GLU A 1 101 ? 5.043 26.688 -1.242 1 98.69 101 GLU A O 1
ATOM 814 N N . TYR A 1 102 ? 4.762 24.906 -2.607 1 98.81 102 TYR A N 1
ATOM 815 C CA . TYR A 1 102 ? 3.42 24.594 -2.137 1 98.81 102 TYR A CA 1
ATOM 816 C C . TYR A 1 102 ? 3.471 23.641 -0.948 1 98.81 102 TYR A C 1
ATOM 818 O O . TYR A 1 102 ? 4.465 22.938 -0.747 1 98.81 102 TYR A O 1
ATOM 826 N N . SER A 1 103 ? 2.422 23.656 -0.126 1 98.88 103 SER A N 1
ATOM 827 C CA . SER A 1 103 ? 1.934 22.562 0.712 1 98.88 103 SER A CA 1
ATOM 828 C C . SER A 1 103 ? 0.533 22.141 0.293 1 98.88 103 SER A C 1
ATOM 830 O O . SER A 1 103 ? -0.422 22.281 1.06 1 98.88 103 SER A O 1
ATOM 832 N N . PRO A 1 104 ? 0.43 21.531 -0.854 1 98.94 104 PRO A N 1
ATOM 833 C CA . PRO A 1 104 ? -0.887 21.266 -1.438 1 98.94 104 PRO A CA 1
ATOM 834 C C . PRO A 1 104 ? -1.581 20.062 -0.804 1 98.94 104 PRO A C 1
ATOM 836 O O . PRO A 1 104 ? -0.917 19.188 -0.241 1 98.94 104 PRO A O 1
ATOM 839 N N . ILE A 1 105 ? -2.895 20.078 -0.834 1 99 105 ILE A N 1
ATOM 840 C CA . ILE A 1 105 ? -3.746 18.938 -0.508 1 99 105 ILE A CA 1
ATOM 841 C C . ILE A 1 105 ? -4.426 18.422 -1.775 1 99 105 ILE A C 1
ATOM 843 O O . ILE A 1 105 ? -5.078 19.188 -2.492 1 99 105 ILE A O 1
ATOM 847 N N . ILE A 1 106 ? -4.203 17.172 -2.086 1 98.94 106 ILE A N 1
ATOM 848 C CA . ILE A 1 106 ? -4.699 16.547 -3.303 1 98.94 106 ILE A CA 1
ATOM 849 C C . ILE A 1 106 ? -5.797 15.539 -2.951 1 98.94 106 ILE A C 1
ATOM 851 O O . ILE A 1 106 ? -5.664 14.773 -1.99 1 98.94 106 ILE A O 1
ATOM 855 N N . TYR A 1 107 ? -6.879 15.594 -3.65 1 98.81 107 TYR A N 1
ATOM 856 C CA . TYR A 1 107 ? -8.062 14.789 -3.391 1 98.81 107 TYR A CA 1
ATOM 857 C C . TYR A 1 107 ? -8.766 14.414 -4.691 1 98.81 107 TYR A C 1
ATOM 859 O O . TYR A 1 107 ? -8.469 14.984 -5.746 1 98.81 107 TYR A O 1
ATOM 867 N N . ARG A 1 108 ? -9.633 13.43 -4.645 1 97.88 108 ARG A N 1
ATOM 868 C CA . ARG A 1 108 ? -10.438 13.078 -5.812 1 97.88 108 ARG A CA 1
ATOM 869 C C . ARG A 1 108 ? -11.742 13.859 -5.836 1 97.88 108 ARG A C 1
ATOM 871 O O . ARG A 1 108 ? -12.555 13.75 -4.918 1 97.88 108 ARG A O 1
ATOM 878 N N . ALA A 1 109 ? -11.977 14.508 -6.918 1 96.38 109 ALA A N 1
ATOM 879 C CA . ALA A 1 109 ? -13.078 15.461 -7.031 1 96.38 109 ALA A CA 1
ATOM 880 C C . ALA A 1 109 ? -14.422 14.75 -7.031 1 96.38 109 ALA A C 1
ATOM 882 O O . ALA A 1 109 ? -15.438 15.312 -6.617 1 96.38 109 ALA A O 1
ATOM 883 N N . ARG A 1 110 ? -14.461 13.523 -7.434 1 95 110 ARG A N 1
ATOM 884 C CA . ARG A 1 110 ? -15.711 12.766 -7.469 1 95 110 ARG A CA 1
ATOM 885 C C . ARG A 1 110 ? -16.125 12.336 -6.07 1 95 110 ARG A C 1
ATOM 887 O O . ARG A 1 110 ? -17.281 11.977 -5.844 1 95 110 ARG A O 1
ATOM 894 N N . VAL A 1 111 ? -15.195 12.391 -5.16 1 97.44 111 VAL A N 1
ATOM 895 C CA . VAL A 1 111 ? -15.445 11.867 -3.822 1 97.44 111 VAL A CA 1
ATOM 896 C C . VAL A 1 111 ? -15.602 13.016 -2.836 1 97.44 111 VAL A C 1
ATOM 898 O O . VAL A 1 111 ? -16.453 12.969 -1.943 1 97.44 111 VAL A O 1
ATOM 901 N N . TRP A 1 112 ? -14.797 14.07 -3.055 1 98.31 112 TRP A N 1
ATOM 902 C CA . TRP A 1 112 ? -14.773 15.203 -2.135 1 98.31 112 TRP A CA 1
ATOM 903 C C . TRP A 1 112 ? -15.172 16.484 -2.844 1 98.31 112 TRP A C 1
ATOM 905 O O . TRP A 1 112 ? -14.656 16.797 -3.918 1 98.31 112 TRP A O 1
ATOM 915 N N . GLU A 1 113 ? -16.047 17.172 -2.209 1 97.94 113 GLU A N 1
ATOM 916 C CA . GLU A 1 113 ? -16.375 18.531 -2.627 1 97.94 113 GLU A CA 1
ATOM 917 C C . GLU A 1 113 ? -15.695 19.562 -1.729 1 97.94 113 GLU A C 1
ATOM 919 O O . GLU A 1 113 ? -15.773 19.469 -0.502 1 97.94 113 GLU A O 1
ATOM 924 N N . VAL A 1 114 ? -15.086 20.547 -2.369 1 98.06 114 VAL A N 1
ATOM 925 C CA . VAL A 1 114 ? -14.469 21.625 -1.612 1 98.06 114 VAL A CA 1
ATOM 926 C C . VAL A 1 114 ? -15.531 22.641 -1.21 1 98.06 114 VAL A C 1
ATOM 928 O O . VAL A 1 114 ? -16.141 23.297 -2.068 1 98.06 114 VAL A O 1
ATOM 931 N N . GLU A 1 115 ? -15.719 22.75 0.058 1 96.94 115 GLU A N 1
ATOM 932 C CA . GLU A 1 115 ? -16.578 23.844 0.511 1 96.94 115 GLU A CA 1
ATOM 933 C C . GLU A 1 115 ? -15.859 25.172 0.459 1 96.94 115 GLU A C 1
ATOM 935 O O . GLU A 1 115 ? -16.391 26.156 -0.071 1 96.94 115 GLU A O 1
ATOM 940 N N . TRP A 1 116 ? -14.781 25.156 1.07 1 96.69 116 TRP A N 1
ATOM 941 C CA . TRP A 1 116 ? -13.859 26.281 0.938 1 96.69 116 TRP A CA 1
ATOM 942 C C . TRP A 1 116 ? -12.438 25.875 1.291 1 96.69 116 TRP A C 1
ATOM 944 O O . TRP A 1 116 ? -12.227 24.828 1.926 1 96.69 116 TRP A O 1
ATOM 954 N N . ALA A 1 117 ? -11.477 26.609 0.831 1 98.19 117 ALA A N 1
ATOM 955 C CA . ALA A 1 117 ? -10.055 26.359 1.086 1 98.19 117 ALA A CA 1
ATOM 956 C C . ALA A 1 117 ? -9.281 27.672 1.217 1 98.19 117 ALA A C 1
ATOM 958 O O . ALA A 1 117 ? -9.703 28.703 0.69 1 98.19 117 ALA A O 1
ATOM 959 N N . THR A 1 118 ? -8.203 27.609 1.92 1 98 118 THR A N 1
ATOM 960 C CA . THR A 1 118 ? -7.344 28.781 2.033 1 98 118 THR A CA 1
ATOM 961 C C . THR A 1 118 ? -5.91 28.375 2.352 1 98 118 THR A C 1
ATOM 963 O O . THR A 1 118 ? -5.652 27.219 2.699 1 98 118 THR A O 1
ATOM 966 N N . THR A 1 119 ? -4.992 29.188 2.049 1 98.69 119 THR A N 1
ATOM 967 C CA . THR A 1 119 ? -3.604 29.125 2.488 1 98.69 119 THR A CA 1
ATOM 968 C C . THR A 1 119 ? -3.244 30.359 3.312 1 98.69 119 THR A C 1
ATOM 970 O O . THR A 1 119 ? -3.564 31.484 2.928 1 98.69 119 THR A O 1
ATOM 973 N N . ARG A 1 120 ? -2.709 30.125 4.469 1 98.69 120 ARG A N 1
ATOM 974 C CA . ARG A 1 120 ? -2.26 31.219 5.316 1 98.69 120 ARG A CA 1
ATOM 975 C C . ARG A 1 120 ? -0.787 31.078 5.68 1 98.69 120 ARG A C 1
ATOM 977 O O . ARG A 1 120 ? -0.255 29.953 5.676 1 98.69 120 ARG A O 1
ATOM 984 N N . TRP A 1 121 ? -0.173 32.219 5.926 1 98.88 121 TRP A N 1
ATOM 985 C CA . TRP A 1 121 ? 1.249 32.25 6.25 1 98.88 121 TRP A CA 1
ATOM 986 C C . TRP A 1 121 ? 1.464 32.156 7.758 1 98.88 121 TRP A C 1
ATOM 988 O O . TRP A 1 121 ? 0.735 32.75 8.531 1 98.88 121 TRP A O 1
ATOM 998 N N . LEU A 1 122 ? 2.379 31.312 8.156 1 98.81 122 LEU A N 1
ATOM 999 C CA . LEU A 1 122 ? 2.701 31.094 9.562 1 98.81 122 LEU A CA 1
ATOM 1000 C C . LEU A 1 122 ? 3.629 32.188 10.086 1 98.81 122 LEU A C 1
ATOM 1002 O O . LEU A 1 122 ? 4.824 31.938 10.273 1 98.81 122 LEU A O 1
ATOM 1006 N N . SER A 1 123 ? 2.979 33.281 10.375 1 98.62 123 SER A N 1
ATOM 1007 C CA . SER A 1 123 ? 3.67 34.5 10.797 1 98.62 123 SER A CA 1
ATOM 1008 C C . SER A 1 123 ? 2.73 35.438 11.547 1 98.62 123 SER A C 1
ATOM 1010 O O . SER A 1 123 ? 1.557 35.125 11.75 1 98.62 123 SER A O 1
ATOM 1012 N N . GLU A 1 124 ? 3.215 36.562 11.914 1 98.25 124 GLU A N 1
ATOM 1013 C CA . GLU A 1 124 ? 2.426 37.594 12.586 1 98.25 124 GLU A CA 1
ATOM 1014 C C . GLU A 1 124 ? 1.484 38.281 11.609 1 98.25 124 GLU A C 1
ATOM 1016 O O . GLU A 1 124 ? 0.551 38.969 12.023 1 98.25 124 GLU A O 1
ATOM 1021 N N . THR A 1 125 ? 1.633 38.094 10.367 1 98 125 THR A N 1
ATOM 1022 C CA . THR A 1 125 ? 0.769 38.625 9.32 1 98 125 THR A CA 1
ATOM 1023 C C . THR A 1 125 ? 0.337 37.5 8.367 1 98 125 THR A C 1
ATOM 1025 O O . THR A 1 125 ? 0.743 37.469 7.199 1 98 125 THR A O 1
ATOM 1028 N N . PRO A 1 126 ? -0.533 36.688 8.781 1 98.12 126 PRO A N 1
ATOM 1029 C CA . PRO A 1 126 ? -0.803 35.406 8.125 1 98.12 126 PRO A CA 1
ATOM 1030 C C . PRO A 1 126 ? -1.569 35.562 6.812 1 98.12 126 PRO A C 1
ATOM 1032 O O . PRO A 1 126 ? -1.695 34.594 6.051 1 98.12 126 PRO A O 1
ATOM 1035 N N . ASP A 1 127 ? -2.057 36.781 6.414 1 97 127 ASP A N 1
ATOM 1036 C CA . ASP A 1 127 ? -2.906 36.938 5.238 1 97 127 ASP A CA 1
ATOM 1037 C C . ASP A 1 127 ? -2.094 37.406 4.035 1 97 127 ASP A C 1
ATOM 1039 O O . ASP A 1 127 ? -2.648 37.656 2.959 1 97 127 ASP A O 1
ATOM 1043 N N . THR A 1 128 ? -0.778 37.594 4.23 1 96.44 128 THR A N 1
ATOM 1044 C CA . THR A 1 128 ? 0.13 37.969 3.154 1 96.44 128 THR A CA 1
ATOM 1045 C C . THR A 1 128 ? 1.433 37.188 3.246 1 96.44 128 THR A C 1
ATOM 1047 O O . THR A 1 128 ? 1.827 36.75 4.332 1 96.44 128 THR A O 1
ATOM 1050 N N . PRO A 1 129 ? 2.035 36.969 2.096 1 97.25 129 PRO A N 1
ATOM 1051 C CA . PRO A 1 129 ? 3.328 36.312 2.172 1 97.25 129 PRO A CA 1
ATOM 1052 C C . PRO A 1 129 ? 4.277 36.938 3.176 1 97.25 129 PRO A C 1
ATOM 1054 O O . PRO A 1 129 ? 4.586 38.125 3.061 1 97.25 129 PRO A O 1
ATOM 1057 N N . SER A 1 130 ? 4.68 36.156 4.215 1 97.56 130 SER A N 1
ATOM 1058 C CA . SER A 1 130 ? 5.492 36.719 5.301 1 97.56 130 SER A CA 1
ATOM 1059 C C . SER A 1 130 ? 6.25 35.594 6.027 1 97.56 130 SER A C 1
ATOM 1061 O O . SER A 1 130 ? 5.902 34.438 5.906 1 97.56 130 SER A O 1
ATOM 1063 N N . ARG A 1 131 ? 7.301 35.969 6.637 1 97.06 131 ARG A N 1
ATOM 1064 C CA . ARG A 1 131 ? 8.094 35.094 7.492 1 97.06 131 ARG A CA 1
ATOM 1065 C C . ARG A 1 131 ? 7.844 35.406 8.969 1 97.06 131 ARG A C 1
ATOM 1067 O O . ARG A 1 131 ? 7.797 36.562 9.375 1 97.06 131 ARG A O 1
ATOM 1074 N N . GLY A 1 132 ? 7.699 34.344 9.711 1 97.81 132 GLY A N 1
ATOM 1075 C CA . GLY A 1 132 ? 7.375 34.531 11.117 1 97.81 132 GLY A CA 1
ATOM 1076 C C . GLY A 1 132 ? 8.57 34.375 12.031 1 97.81 132 GLY A C 1
ATOM 1077 O O . GLY A 1 132 ? 9.359 33.438 11.883 1 97.81 132 GLY A O 1
ATOM 1078 N N . TRP A 1 133 ? 8.711 35.312 12.992 1 98.31 133 TRP A N 1
ATOM 1079 C CA . TRP A 1 133 ? 9.641 35.219 14.117 1 98.31 133 TRP A CA 1
ATOM 1080 C C . TRP A 1 133 ? 11.047 34.875 13.625 1 98.31 133 TRP A C 1
ATOM 1082 O O . TRP A 1 133 ? 11.656 35.656 12.891 1 98.31 133 TRP A O 1
ATOM 1092 N N . ASP A 1 134 ? 11.57 33.688 14.023 1 98.56 134 ASP A N 1
ATOM 1093 C CA . ASP A 1 134 ? 12.945 33.344 13.68 1 98.56 134 ASP A CA 1
ATOM 1094 C C . ASP A 1 134 ? 12.992 32.375 12.516 1 98.56 134 ASP A C 1
ATOM 1096 O O . ASP A 1 134 ? 14.008 31.703 12.297 1 98.56 134 ASP A O 1
ATOM 1100 N N . ALA A 1 135 ? 11.906 32.25 11.734 1 98.38 135 ALA A N 1
ATOM 1101 C CA . ALA A 1 135 ? 11.852 31.312 10.617 1 98.38 135 ALA A CA 1
ATOM 1102 C C . ALA A 1 135 ? 12.891 31.672 9.555 1 98.38 135 ALA A C 1
ATOM 1104 O O . ALA A 1 135 ? 13.117 32.844 9.273 1 98.38 135 ALA A O 1
ATOM 1105 N N . ALA A 1 136 ? 13.523 30.656 8.969 1 97.88 136 ALA A N 1
ATOM 1106 C CA . ALA A 1 136 ? 14.438 30.859 7.844 1 97.88 136 ALA A CA 1
ATOM 1107 C C . ALA A 1 136 ? 13.672 31.094 6.547 1 97.88 136 ALA A C 1
ATOM 1109 O O . ALA A 1 136 ? 14.156 31.797 5.652 1 97.88 136 ALA A O 1
ATOM 1110 N N . TYR A 1 137 ? 12.445 30.531 6.445 1 97.38 137 TYR A N 1
ATOM 1111 C CA . TYR A 1 137 ? 11.641 30.594 5.234 1 97.38 137 TYR A CA 1
ATOM 1112 C C . TYR A 1 137 ? 10.219 31.047 5.555 1 97.38 137 TYR A C 1
ATOM 1114 O O . TYR A 1 137 ? 9.766 30.953 6.699 1 97.38 137 TYR A O 1
ATOM 1122 N N . ARG A 1 138 ? 9.547 31.609 4.465 1 98.38 138 ARG A N 1
ATOM 1123 C CA . ARG A 1 138 ? 8.102 31.734 4.574 1 98.38 138 ARG A CA 1
ATOM 1124 C C . ARG A 1 138 ? 7.434 30.375 4.652 1 98.38 138 ARG A C 1
ATOM 1126 O O . ARG A 1 138 ? 7.664 29.516 3.795 1 98.38 138 ARG A O 1
ATOM 1133 N N . ARG A 1 139 ? 6.75 30.188 5.703 1 98.88 139 ARG A N 1
ATOM 1134 C CA . ARG A 1 139 ? 6.051 28.922 5.891 1 98.88 139 ARG A CA 1
ATOM 1135 C C . ARG A 1 139 ? 4.539 29.125 5.844 1 98.88 139 ARG A C 1
ATOM 1137 O O . ARG A 1 139 ? 4.035 30.188 6.207 1 98.88 139 ARG A O 1
ATOM 1144 N N . ILE A 1 140 ? 3.824 28.078 5.367 1 98.88 140 ILE A N 1
ATOM 1145 C CA . ILE A 1 140 ? 2.387 28.219 5.145 1 98.88 140 ILE A CA 1
ATOM 1146 C C . ILE A 1 140 ? 1.673 26.969 5.664 1 98.88 140 ILE A C 1
ATOM 1148 O O . ILE A 1 140 ? 2.305 25.938 5.902 1 98.88 140 ILE A O 1
ATOM 1152 N N . VAL A 1 141 ? 0.43 27.094 5.922 1 98.88 141 VAL A N 1
ATOM 1153 C CA . VAL A 1 141 ? -0.508 25.984 6.066 1 98.88 141 VAL A CA 1
ATOM 1154 C C . VAL A 1 141 ? -1.622 26.109 5.031 1 98.88 141 VAL A C 1
ATOM 1156 O O . VAL A 1 141 ? -2.148 27.203 4.809 1 98.88 141 VAL A O 1
ATOM 1159 N N . THR A 1 142 ? -1.854 25.078 4.25 1 98.94 142 THR A N 1
ATOM 1160 C CA . THR A 1 142 ? -3.025 24.938 3.396 1 98.94 142 THR A CA 1
ATOM 1161 C C . THR A 1 142 ? -4.109 24.125 4.094 1 98.94 142 THR A C 1
ATOM 1163 O O . THR A 1 142 ? -3.822 23.078 4.684 1 98.94 142 THR A O 1
ATOM 1166 N N . TYR A 1 143 ? -5.301 24.656 4.156 1 98.56 143 TYR A N 1
ATOM 1167 C CA . TYR A 1 143 ? -6.363 23.844 4.738 1 98.56 143 TYR A CA 1
ATOM 1168 C C . TYR A 1 143 ? -7.676 24.047 3.99 1 98.56 143 TYR A C 1
ATOM 1170 O O . TYR A 1 143 ? -7.867 25.047 3.312 1 98.56 143 TYR A O 1
ATOM 1178 N N . VAL A 1 144 ? -8.461 23.016 4.027 1 98.69 144 VAL A N 1
ATOM 1179 C CA . VAL A 1 144 ? -9.672 22.906 3.227 1 98.69 144 VAL A CA 1
ATOM 1180 C C . VAL A 1 144 ? -10.734 22.141 4.008 1 98.69 144 VAL A C 1
ATOM 1182 O O . VAL A 1 144 ? -10.422 21.172 4.707 1 98.69 144 VAL A O 1
ATOM 1185 N N . VAL A 1 145 ? -11.984 22.641 3.916 1 98.19 145 VAL A N 1
ATOM 1186 C CA . VAL A 1 145 ? -13.133 21.859 4.352 1 98.19 145 VAL A CA 1
ATOM 1187 C C . VAL A 1 145 ? -13.672 21.031 3.182 1 98.19 145 VAL A C 1
ATOM 1189 O O . VAL A 1 145 ? -14.086 21.594 2.166 1 98.19 145 VAL A O 1
ATOM 1192 N N . LEU A 1 146 ? -13.562 19.719 3.344 1 98.31 146 LEU A N 1
ATOM 1193 C CA . LEU A 1 146 ? -14.016 18.766 2.336 1 98.31 146 LEU A CA 1
ATOM 1194 C C . LEU A 1 146 ? -15.328 18.109 2.762 1 98.31 146 LEU A C 1
ATOM 1196 O O . LEU A 1 146 ? -15.445 17.625 3.889 1 98.31 146 LEU A O 1
ATOM 1200 N N . ARG A 1 147 ? -16.25 18.125 1.892 1 97.44 147 ARG A N 1
ATOM 1201 C CA . ARG A 1 147 ? -17.5 17.406 2.096 1 97.44 147 ARG A CA 1
ATOM 1202 C C . ARG A 1 147 ? -17.531 16.109 1.285 1 97.44 147 ARG A C 1
ATOM 1204 O O . ARG A 1 147 ? -17.375 16.141 0.063 1 97.44 147 ARG A O 1
ATOM 1211 N N . HIS A 1 148 ? -17.734 15.031 1.955 1 97.44 148 HIS A N 1
ATOM 1212 C CA . HIS A 1 148 ? -17.859 13.75 1.277 1 97.44 148 HIS A CA 1
ATOM 1213 C C . HIS A 1 148 ? -19.156 13.68 0.471 1 97.44 148 HIS A C 1
ATOM 1215 O O . HIS A 1 148 ? -20.25 13.82 1.027 1 97.44 148 HIS A O 1
ATOM 1221 N N . ARG A 1 149 ? -19.062 13.453 -0.807 1 97.12 149 ARG A N 1
ATOM 1222 C CA . ARG A 1 149 ? -20.219 13.531 -1.682 1 97.12 149 ARG A CA 1
ATOM 1223 C C . ARG A 1 149 ? -21.219 12.422 -1.369 1 97.12 149 ARG A C 1
ATOM 1225 O O . ARG A 1 149 ? -22.438 12.625 -1.464 1 97.12 149 ARG A O 1
ATOM 1232 N N . GLY A 1 150 ? -20.781 11.297 -0.945 1 95.81 150 GLY A N 1
ATOM 1233 C CA . GLY A 1 150 ? -21.656 10.18 -0.659 1 95.81 150 GLY A CA 1
ATOM 1234 C C . GLY A 1 150 ? -22.422 10.336 0.647 1 95.81 150 GLY A C 1
ATOM 1235 O O . GLY A 1 150 ? -23.609 10 0.728 1 95.81 150 GLY A O 1
ATOM 1236 N N . SER A 1 151 ? -21.844 10.93 1.642 1 94.94 151 SER A N 1
ATOM 1237 C CA . SER A 1 151 ? -22.438 10.945 2.973 1 94.94 151 SER A CA 1
ATOM 1238 C C . SER A 1 151 ? -22.812 12.367 3.391 1 94.94 151 SER A C 1
ATOM 1240 O O . SER A 1 151 ? -23.609 12.555 4.32 1 94.94 151 SER A O 1
ATOM 1242 N N . GLY A 1 152 ? -22.219 13.312 2.82 1 95.5 152 GLY A N 1
ATOM 1243 C CA . GLY A 1 152 ? -22.422 14.703 3.197 1 95.5 152 GLY A CA 1
ATOM 1244 C C . GLY A 1 152 ? -21.594 15.133 4.387 1 95.5 152 GLY A C 1
ATOM 1245 O O . GLY A 1 152 ? -21.562 16.312 4.734 1 95.5 152 GLY A O 1
ATOM 1246 N N . ARG A 1 153 ? -20.844 14.234 4.984 1 95.62 153 ARG A N 1
ATOM 1247 C CA . ARG A 1 153 ? -20.031 14.531 6.164 1 95.62 153 ARG A CA 1
ATOM 1248 C C . ARG A 1 153 ? -18.797 15.344 5.793 1 95.62 153 ARG A C 1
ATOM 1250 O O . ARG A 1 153 ? -18.281 15.227 4.68 1 95.62 153 ARG A O 1
ATOM 1257 N N . LYS A 1 154 ? -18.344 16.172 6.746 1 96.56 154 LYS A N 1
ATOM 1258 C CA . LYS A 1 154 ? -17.281 17.125 6.43 1 96.56 154 LYS A CA 1
ATOM 1259 C C . LYS A 1 154 ? -16.047 16.875 7.281 1 96.56 154 LYS A C 1
ATOM 1261 O O . LYS A 1 154 ? -16.156 16.547 8.461 1 96.56 154 LYS A O 1
ATOM 1266 N N . VAL A 1 155 ? -14.93 17.094 6.656 1 97.88 155 VAL A N 1
ATOM 1267 C CA . VAL A 1 155 ? -13.648 17.031 7.355 1 97.88 155 VAL A CA 1
ATOM 1268 C C . VAL A 1 155 ? -12.828 18.281 7.035 1 97.88 155 VAL A C 1
ATOM 1270 O O . VAL A 1 155 ? -12.945 18.844 5.945 1 97.88 155 VAL A O 1
ATOM 1273 N N . LEU A 1 156 ? -12.109 18.75 8.016 1 98.5 156 LEU A N 1
ATOM 1274 C CA . LEU A 1 156 ? -11.07 19.75 7.805 1 98.5 156 LEU A CA 1
ATOM 1275 C C . LEU A 1 156 ? -9.711 19.094 7.578 1 98.5 156 LEU A C 1
ATOM 1277 O O . LEU A 1 156 ? -9.211 18.375 8.453 1 98.5 156 LEU A O 1
ATOM 1281 N N . ALA A 1 157 ? -9.156 19.266 6.387 1 98.94 157 ALA A N 1
ATOM 1282 C CA . ALA A 1 157 ? -7.809 18.781 6.094 1 98.94 157 ALA A CA 1
ATOM 1283 C C . ALA A 1 157 ? -6.809 19.938 6.074 1 98.94 157 ALA A C 1
ATOM 1285 O O . ALA A 1 157 ? -7.043 20.953 5.426 1 98.94 157 ALA A O 1
ATOM 1286 N N . MET A 1 158 ? -5.734 19.766 6.797 1 98.94 158 MET A N 1
ATOM 1287 C CA . MET A 1 158 ? -4.676 20.766 6.871 1 98.94 158 MET A CA 1
ATOM 1288 C C . MET A 1 158 ? -3.32 20.156 6.535 1 98.94 158 MET A C 1
ATOM 1290 O O . MET A 1 158 ? -3.037 19.016 6.918 1 98.94 158 MET A O 1
ATOM 1294 N N . ASN A 1 159 ? -2.496 20.859 5.812 1 99 159 ASN A N 1
ATOM 1295 C CA . ASN A 1 159 ? -1.162 20.453 5.391 1 99 159 ASN A CA 1
ATOM 1296 C C . ASN A 1 159 ? -0.143 21.562 5.578 1 99 159 ASN A C 1
ATOM 1298 O O . ASN A 1 159 ? -0.387 22.703 5.176 1 99 159 ASN A O 1
ATOM 1302 N N . THR A 1 160 ? 0.993 21.219 6.238 1 98.94 160 THR A N 1
ATOM 1303 C CA . THR A 1 160 ? 1.938 22.297 6.523 1 98.94 160 THR A CA 1
ATOM 1304 C C . THR A 1 160 ? 3.375 21.797 6.414 1 98.94 160 THR A C 1
ATOM 1306 O O . THR A 1 160 ? 3.611 20.594 6.316 1 98.94 160 THR A O 1
ATOM 1309 N N . HIS A 1 161 ? 4.32 22.672 6.262 1 98.94 161 HIS A N 1
ATOM 1310 C CA . HIS A 1 161 ? 5.77 22.516 6.32 1 98.94 161 HIS A CA 1
ATOM 1311 C C . HIS A 1 161 ? 6.395 23.547 7.258 1 98.94 161 HIS A C 1
ATOM 1313 O O . HIS A 1 161 ? 6.523 24.719 6.898 1 98.94 161 HIS A O 1
ATOM 1319 N N . LEU A 1 162 ? 6.781 23.094 8.438 1 98.88 162 LEU A N 1
ATOM 1320 C CA . LEU A 1 162 ? 7.281 24.016 9.438 1 98.88 162 LEU A CA 1
ATOM 1321 C C . LEU A 1 162 ? 8.766 24.297 9.234 1 98.88 162 LEU A C 1
ATOM 1323 O O . LEU A 1 162 ? 9.414 23.641 8.422 1 98.88 162 LEU A O 1
ATOM 1327 N N . ASP A 1 163 ? 9.203 25.281 9.961 1 98.62 163 ASP A N 1
ATOM 1328 C CA . ASP A 1 163 ? 10.547 25.781 9.711 1 98.62 163 ASP A CA 1
ATOM 1329 C C . ASP A 1 163 ? 11.602 24.844 10.297 1 98.62 163 ASP A C 1
ATOM 1331 O O . ASP A 1 163 ? 11.43 24.328 11.398 1 98.62 163 ASP A O 1
ATOM 1335 N N . ASP A 1 164 ? 12.734 24.672 9.594 1 97 164 ASP A N 1
ATOM 1336 C CA . ASP A 1 164 ? 13.766 23.734 10.031 1 97 164 ASP A CA 1
ATOM 1337 C C . ASP A 1 164 ? 14.766 24.422 10.961 1 97 164 ASP A C 1
ATOM 1339 O O . ASP A 1 164 ? 15.477 23.75 11.719 1 97 164 ASP A O 1
ATOM 1343 N N . ARG A 1 165 ? 14.805 25.703 11.023 1 96.44 165 ARG A N 1
ATOM 1344 C CA . ARG A 1 165 ? 15.812 26.422 11.797 1 96.44 165 ARG A CA 1
ATOM 1345 C C . ARG A 1 165 ? 15.18 27.125 13 1 96.44 165 ARG A C 1
ATOM 1347 O O . ARG A 1 165 ? 15.727 27.078 14.102 1 96.44 165 ARG A O 1
ATOM 1354 N N . GLY A 1 166 ? 14.039 27.734 12.75 1 97.75 166 GLY A N 1
ATOM 1355 C CA . GLY A 1 166 ? 13.406 28.562 13.766 1 97.75 166 GLY A CA 1
ATOM 1356 C C . GLY A 1 166 ? 12.578 27.766 14.758 1 97.75 166 GLY A C 1
ATOM 1357 O O . GLY A 1 166 ? 11.43 27.422 14.477 1 97.75 166 GLY A O 1
ATOM 1358 N N . LYS A 1 167 ? 13.07 27.562 15.945 1 97.19 167 LYS A N 1
ATOM 1359 C CA . LYS A 1 167 ? 12.336 26.828 16.969 1 97.19 167 LYS A CA 1
ATOM 1360 C C . LYS A 1 167 ? 11.117 27.609 17.438 1 97.19 167 LYS A C 1
ATOM 1362 O O . LYS A 1 167 ? 10.047 27.031 17.641 1 97.19 167 LYS A O 1
ATOM 1367 N N . VAL A 1 168 ? 11.328 28.906 17.656 1 98.19 168 VAL A N 1
ATOM 1368 C CA . VAL A 1 168 ? 10.219 29.766 18.062 1 98.19 168 VAL A CA 1
ATOM 1369 C C . VAL A 1 168 ? 9.148 29.781 16.969 1 98.19 168 VAL A C 1
ATOM 1371 O O . VAL A 1 168 ? 7.953 29.734 17.266 1 98.19 168 VAL A O 1
ATOM 1374 N N . ALA A 1 169 ? 9.617 29.828 15.773 1 98.56 169 ALA A N 1
ATOM 1375 C CA . ALA A 1 169 ? 8.703 29.812 14.641 1 98.56 169 ALA A CA 1
ATOM 1376 C C . ALA A 1 169 ? 7.867 28.547 14.617 1 98.56 169 ALA A C 1
ATOM 1378 O O . ALA A 1 169 ? 6.656 28.578 14.406 1 98.56 169 ALA A O 1
ATOM 1379 N N . ARG A 1 170 ? 8.477 27.406 14.859 1 98.69 170 ARG A N 1
ATOM 1380 C CA . ARG A 1 170 ? 7.742 26.141 14.898 1 98.69 170 ARG A CA 1
ATOM 1381 C C . ARG A 1 170 ? 6.684 26.156 16 1 98.69 170 ARG A C 1
ATOM 1383 O O . ARG A 1 170 ? 5.535 25.781 15.758 1 98.69 170 ARG A O 1
ATOM 1390 N N . PHE A 1 171 ? 7.102 26.625 17.125 1 98.44 171 PHE A N 1
ATOM 1391 C CA . PHE A 1 171 ? 6.227 26.672 18.297 1 98.44 171 PHE A CA 1
ATOM 1392 C C . PHE A 1 171 ? 5.035 27.594 18.031 1 98.44 171 PHE A C 1
ATOM 1394 O O . PHE A 1 171 ? 3.883 27.188 18.188 1 98.44 171 PHE A O 1
ATOM 1401 N N . GLU A 1 172 ? 5.273 28.797 17.578 1 98.69 172 GLU A N 1
ATOM 1402 C CA . GLU A 1 172 ? 4.223 29.781 17.328 1 98.69 172 GLU A CA 1
ATOM 1403 C C . GLU A 1 172 ? 3.348 29.359 16.156 1 98.69 172 GLU A C 1
ATOM 1405 O O . GLU A 1 172 ? 2.143 29.625 16.156 1 98.69 172 GLU A O 1
ATOM 1410 N N . SER A 1 173 ? 3.949 28.766 15.18 1 98.88 173 SER A N 1
ATOM 1411 C CA . SER A 1 173 ? 3.191 28.266 14.031 1 98.88 173 SER A CA 1
ATOM 1412 C C . SER A 1 173 ? 2.174 27.219 14.461 1 98.88 173 SER A C 1
ATOM 1414 O O . SER A 1 173 ? 1.024 27.234 14.023 1 98.88 173 SER A O 1
ATOM 1416 N N . ALA A 1 174 ? 2.623 26.297 15.328 1 98.75 174 ALA A N 1
ATOM 1417 C CA . ALA A 1 174 ? 1.718 25.266 15.836 1 98.75 174 ALA A CA 1
ATOM 1418 C C . ALA A 1 174 ? 0.539 25.891 16.578 1 98.75 174 ALA A C 1
ATOM 1420 O O . ALA A 1 174 ? -0.602 25.453 16.422 1 98.75 174 ALA A O 1
ATOM 1421 N N . LYS A 1 175 ? 0.756 26.938 17.328 1 98.56 175 LYS A N 1
ATOM 1422 C CA . LYS A 1 175 ? -0.312 27.641 18.031 1 98.56 175 LYS A CA 1
ATOM 1423 C C . LYS A 1 175 ? -1.293 28.281 17.062 1 98.56 175 LYS A C 1
ATOM 1425 O O . LYS A 1 175 ? -2.506 28.234 17.266 1 98.56 175 LYS A O 1
ATOM 1430 N N . LEU A 1 176 ? -0.749 28.891 16.016 1 98.75 176 LEU A N 1
ATOM 1431 C CA . LEU A 1 176 ? -1.6 29.484 15 1 98.75 176 LEU A CA 1
ATOM 1432 C C . LEU A 1 176 ? -2.477 28.438 14.336 1 98.75 176 LEU A C 1
ATOM 1434 O O . LEU A 1 176 ? -3.67 28.656 14.117 1 98.75 176 LEU A O 1
ATOM 1438 N N . ILE A 1 177 ? -1.919 27.312 14 1 98.81 177 ILE A N 1
ATOM 1439 C CA . ILE A 1 177 ? -2.654 26.234 13.344 1 98.81 177 ILE A CA 1
ATOM 1440 C C . ILE A 1 177 ? -3.805 25.781 14.234 1 98.81 177 ILE A C 1
ATOM 1442 O O . ILE A 1 177 ? -4.93 25.594 13.766 1 98.81 177 ILE A O 1
ATOM 1446 N N . LEU A 1 178 ? -3.516 25.625 15.547 1 98.5 178 LEU A N 1
ATOM 1447 C CA . LEU A 1 178 ? -4.566 25.234 16.484 1 98.5 178 LEU A CA 1
ATOM 1448 C C . LEU A 1 178 ? -5.66 26.297 16.547 1 98.5 178 LEU A C 1
ATOM 1450 O O . LEU A 1 178 ? -6.848 25.969 16.594 1 98.5 178 LEU A O 1
ATOM 1454 N N . GLU A 1 179 ? -5.25 27.531 16.562 1 98.25 179 GLU A N 1
ATOM 1455 C CA . GLU A 1 179 ? -6.215 28.625 16.578 1 98.25 179 GLU A CA 1
ATOM 1456 C C . GLU A 1 179 ? -7.113 28.594 15.352 1 98.25 179 GLU A C 1
ATOM 1458 O O . GLU A 1 179 ? -8.336 28.734 15.461 1 98.25 179 GLU A O 1
ATOM 1463 N N . TRP A 1 180 ? -6.539 28.391 14.227 1 98.12 180 TRP A N 1
ATOM 1464 C CA . TRP A 1 180 ? -7.297 28.391 12.977 1 98.12 180 TRP A CA 1
ATOM 1465 C C . TRP A 1 180 ? -8.18 27.141 12.891 1 98.12 180 TRP A C 1
ATOM 1467 O O . TRP A 1 180 ? -9.289 27.203 12.359 1 98.12 180 TRP A O 1
ATOM 1477 N N . MET A 1 181 ? -7.66 26.016 13.352 1 97.44 181 MET A N 1
ATOM 1478 C CA . MET A 1 181 ? -8.477 24.812 13.469 1 97.44 181 MET A CA 1
ATOM 1479 C C . MET A 1 181 ? -9.734 25.094 14.297 1 97.44 181 MET A C 1
ATOM 1481 O O . MET A 1 181 ? -10.844 24.766 13.883 1 97.44 181 MET A O 1
ATOM 1485 N N . GLU A 1 182 ? -9.57 25.734 15.43 1 95.88 182 GLU A N 1
ATOM 1486 C CA . GLU A 1 182 ? -10.68 26.047 16.328 1 95.88 182 GLU A CA 1
ATOM 1487 C C . GLU A 1 182 ? -11.656 27.031 15.688 1 95.88 182 GLU A C 1
ATOM 1489 O O . GLU A 1 182 ? -12.867 26.922 15.875 1 95.88 182 GLU A O 1
ATOM 1494 N N . GLU A 1 183 ? -11.109 27.969 15 1 96.19 183 GLU A N 1
ATOM 1495 C CA . GLU A 1 183 ? -11.953 28.922 14.289 1 96.19 183 GLU A CA 1
ATOM 1496 C C . GLU A 1 183 ? -12.891 28.219 13.312 1 96.19 183 GLU A C 1
ATOM 1498 O O . GLU A 1 183 ? -14.078 28.531 13.25 1 96.19 183 GLU A O 1
ATOM 1503 N N . VAL A 1 184 ? -12.344 27.266 12.586 1 96.31 184 VAL A N 1
ATOM 1504 C CA . VAL A 1 184 ? -13.141 26.547 11.602 1 96.31 184 VAL A CA 1
ATOM 1505 C C . VAL A 1 184 ? -14.195 25.703 12.32 1 96.31 184 VAL A C 1
ATOM 1507 O O . VAL A 1 184 ? -15.352 25.656 11.898 1 96.31 184 VAL A O 1
ATOM 1510 N N . LEU A 1 185 ? -13.781 25.047 13.391 1 94.31 185 LEU A N 1
ATOM 1511 C CA . LEU A 1 185 ? -14.68 24.156 14.125 1 94.31 185 LEU A CA 1
ATOM 1512 C C . LEU A 1 185 ? -15.812 24.953 14.766 1 94.31 185 LEU A C 1
ATOM 1514 O O . LEU A 1 185 ? -16.922 24.438 14.914 1 94.31 185 LEU A O 1
ATOM 1518 N N . LYS A 1 186 ? -15.562 26.188 15.148 1 91.81 186 LYS A N 1
ATOM 1519 C CA . LYS A 1 186 ? -16.578 27.047 15.742 1 91.81 186 LYS A CA 1
ATOM 1520 C C . LYS A 1 186 ? -17.531 27.578 14.672 1 91.81 186 LYS A C 1
ATOM 1522 O O . LYS A 1 186 ? -18.75 27.672 14.914 1 91.81 186 LYS A O 1
ATOM 1527 N N . LYS A 1 187 ? -17.016 28 13.586 1 87 187 LYS A N 1
ATOM 1528 C CA . LYS A 1 187 ? -17.828 28.547 12.5 1 87 187 LYS A CA 1
ATOM 1529 C C . LYS A 1 187 ? -18.75 27.5 11.898 1 87 187 LYS A C 1
ATOM 1531 O O . LYS A 1 187 ? -19.906 27.781 11.578 1 87 187 LYS A O 1
ATOM 1536 N N . ASP A 1 188 ? -18.266 26.328 11.711 1 70.31 188 ASP A N 1
ATOM 1537 C CA . ASP A 1 188 ? -18.984 25.234 11.055 1 70.31 188 ASP A CA 1
ATOM 1538 C C . ASP A 1 188 ? -19.391 24.156 12.055 1 70.31 188 ASP A C 1
ATOM 1540 O O . ASP A 1 188 ? -19.438 22.969 11.711 1 70.31 188 ASP A O 1
ATOM 1544 N N . SER A 1 189 ? -19.5 24.5 13.375 1 58.44 189 SER A N 1
ATOM 1545 C CA . SER A 1 189 ? -19.625 23.625 14.523 1 58.44 189 SER A CA 1
ATOM 1546 C C . SER A 1 189 ? -20.516 22.422 14.211 1 58.44 189 SER A C 1
ATOM 1548 O O . SER A 1 189 ? -20.219 21.297 14.633 1 58.44 189 SER A O 1
ATOM 1550 N N . ASP A 1 190 ? -21.484 22.656 13.523 1 63.06 190 ASP A N 1
ATOM 1551 C CA . ASP A 1 190 ? -22.406 21.531 13.383 1 63.06 190 ASP A CA 1
ATOM 1552 C C . ASP A 1 190 ? -22.094 20.719 12.117 1 63.06 190 ASP A C 1
ATOM 1554 O O . ASP A 1 190 ? -22.719 19.703 11.859 1 63.06 190 ASP A O 1
ATOM 1558 N N . SER A 1 191 ? -20.766 21.109 11.555 1 86.25 191 SER A N 1
ATOM 1559 C CA . SER A 1 191 ? -20.766 20.453 10.258 1 86.25 191 SER A CA 1
ATOM 1560 C C . SER A 1 191 ? -19.469 19.688 10.031 1 86.25 191 SER A C 1
ATOM 1562 O O . SER A 1 191 ? -19.484 18.531 9.586 1 86.25 191 SER A O 1
ATOM 1564 N N . VAL A 1 192 ? -18.328 20.25 10.656 1 95 192 VAL A N 1
ATOM 1565 C CA . VAL A 1 192 ? -17.078 19.531 10.43 1 95 192 VAL A CA 1
ATOM 1566 C C . VAL A 1 192 ? -16.859 18.5 11.523 1 95 192 VAL A C 1
ATOM 1568 O O . VAL A 1 192 ? -16.781 18.828 12.703 1 95 192 VAL A O 1
ATOM 1571 N N . GLU A 1 193 ? -16.75 17.25 11.164 1 94.44 193 GLU A N 1
ATOM 1572 C CA . GLU A 1 193 ? -16.75 16.156 12.125 1 94.44 193 GLU A CA 1
ATOM 1573 C C . GLU A 1 193 ? -15.344 15.773 12.539 1 94.44 193 GLU A C 1
ATOM 1575 O O . GLU A 1 193 ? -15.125 15.281 13.656 1 94.44 193 GLU A O 1
ATOM 1580 N N . GLY A 1 194 ? -14.406 15.938 11.68 1 96.69 194 GLY A N 1
ATOM 1581 C CA . GLY A 1 194 ? -13.047 15.508 11.938 1 96.69 194 GLY A CA 1
ATOM 1582 C C . GLY A 1 194 ? -12 16.438 11.336 1 96.69 194 GLY A C 1
ATOM 1583 O O . GLY A 1 194 ? -12.297 17.156 10.383 1 96.69 194 GLY A O 1
ATOM 1584 N N . VAL A 1 195 ? -10.836 16.422 11.938 1 98.25 195 VAL A N 1
ATOM 1585 C CA . VAL A 1 195 ? -9.711 17.219 11.445 1 98.25 195 VAL A CA 1
ATOM 1586 C C . VAL A 1 195 ? -8.508 16.312 11.188 1 98.25 195 VAL A C 1
ATOM 1588 O O . VAL A 1 195 ? -8.219 15.422 11.984 1 98.25 195 VAL A O 1
ATOM 1591 N N . VAL A 1 196 ? -7.871 16.516 10.094 1 98.88 196 VAL A N 1
ATOM 1592 C CA . VAL A 1 196 ? -6.578 15.898 9.805 1 98.88 196 VAL A CA 1
ATOM 1593 C C . VAL A 1 196 ? -5.527 16.984 9.578 1 98.88 196 VAL A C 1
ATOM 1595 O O . VAL A 1 196 ? -5.789 17.984 8.898 1 98.88 196 VAL A O 1
ATOM 1598 N N . LEU A 1 197 ? -4.406 16.844 10.195 1 98.94 197 LEU A N 1
ATOM 1599 C CA . LEU A 1 197 ? -3.244 17.688 9.977 1 98.94 197 LEU A CA 1
ATOM 1600 C C . LEU A 1 197 ? -2.027 16.859 9.586 1 98.94 197 LEU A C 1
ATOM 1602 O O . LEU A 1 197 ? -1.576 16.016 10.352 1 98.94 197 LEU A O 1
ATOM 1606 N N . CYS A 1 198 ? -1.561 17.078 8.398 1 98.94 198 CYS A N 1
ATOM 1607 C CA . CYS A 1 198 ? -0.368 16.406 7.887 1 98.94 198 CYS A CA 1
ATOM 1608 C C . CYS A 1 198 ? 0.756 17.406 7.652 1 98.94 198 CYS A C 1
ATOM 1610 O O . CYS A 1 198 ? 0.503 18.609 7.465 1 98.94 198 CYS A O 1
ATOM 1612 N N . GLY A 1 199 ? 1.997 16.859 7.688 1 98.94 199 GLY A N 1
ATOM 1613 C CA . GLY A 1 199 ? 3.055 17.75 7.227 1 98.94 199 GLY A CA 1
ATOM 1614 C C . GLY A 1 199 ? 4.43 17.344 7.719 1 98.94 199 GLY A C 1
ATOM 1615 O O . GLY A 1 199 ? 4.562 16.391 8.484 1 98.94 199 GLY A O 1
ATOM 1616 N N . ASP A 1 200 ? 5.441 18 7.219 1 98.94 200 ASP A N 1
ATOM 1617 C CA . ASP A 1 200 ? 6.809 18.016 7.734 1 98.94 200 ASP A CA 1
ATOM 1618 C C . ASP A 1 200 ? 6.977 19.078 8.828 1 98.94 200 ASP A C 1
ATOM 1620 O O . ASP A 1 200 ? 7.008 20.266 8.539 1 98.94 200 ASP A O 1
ATOM 1624 N N . PHE A 1 201 ? 7.156 18.547 10.062 1 98.88 201 PHE A N 1
ATOM 1625 C CA . PHE A 1 201 ? 7.195 19.469 11.195 1 98.88 201 PHE A CA 1
ATOM 1626 C C . PHE A 1 201 ? 8.625 19.922 11.469 1 98.88 201 PHE A C 1
ATOM 1628 O O . PHE A 1 201 ? 8.844 20.844 12.25 1 98.88 201 PHE A O 1
ATOM 1635 N N . ASN A 1 202 ? 9.57 19.297 10.891 1 98.56 202 ASN A N 1
ATOM 1636 C CA . ASN A 1 202 ? 11 19.594 11.031 1 98.56 202 ASN A CA 1
ATOM 1637 C C . ASN A 1 202 ? 11.453 19.484 12.484 1 98.56 202 ASN A C 1
ATOM 1639 O O . ASN A 1 202 ? 12.297 20.266 12.93 1 98.56 202 ASN A O 1
ATOM 1643 N N . THR A 1 203 ? 10.773 18.594 13.25 1 98.31 203 THR A N 1
ATOM 1644 C CA . THR A 1 203 ? 11.195 18.344 14.617 1 98.31 203 THR A CA 1
ATOM 1645 C C . THR A 1 203 ? 10.719 16.969 15.078 1 98.31 203 THR A C 1
ATOM 1647 O O . THR A 1 203 ? 9.625 16.531 14.727 1 98.31 203 THR A O 1
ATOM 1650 N N . ASN A 1 204 ? 11.555 16.312 15.828 1 96.81 204 ASN A N 1
ATOM 1651 C CA . ASN A 1 204 ? 11.141 15.078 16.5 1 96.81 204 ASN A CA 1
ATOM 1652 C C . ASN A 1 204 ? 10.992 15.273 18 1 96.81 204 ASN A C 1
ATOM 1654 O O . ASN A 1 204 ? 10.852 14.305 18.75 1 96.81 204 ASN A O 1
ATOM 1658 N N . SER A 1 205 ? 11.055 16.594 18.406 1 97 205 SER A N 1
ATOM 1659 C CA . SER A 1 205 ? 10.867 16.906 19.812 1 97 205 SER A CA 1
ATOM 1660 C C . SER A 1 205 ? 9.414 16.703 20.234 1 97 205 SER A C 1
ATOM 1662 O O . SER A 1 205 ? 8.492 17.094 19.516 1 97 205 SER A O 1
ATOM 1664 N N . ARG A 1 206 ? 9.203 16.172 21.375 1 95.44 206 ARG A N 1
ATOM 1665 C CA . ARG A 1 206 ? 7.855 15.969 21.891 1 95.44 206 ARG A CA 1
ATOM 1666 C C . ARG A 1 206 ? 7.559 16.953 23.016 1 95.44 206 ARG A C 1
ATOM 1668 O O . ARG A 1 206 ? 6.527 16.844 23.688 1 95.44 206 ARG A O 1
ATOM 1675 N N . GLU A 1 207 ? 8.477 17.859 23.125 1 96.62 207 GLU A N 1
ATOM 1676 C CA . GLU A 1 207 ? 8.312 18.859 24.172 1 96.62 207 GLU A CA 1
ATOM 1677 C C . GLU A 1 207 ? 7.18 19.828 23.844 1 96.62 207 GLU A C 1
ATOM 1679 O O . GLU A 1 207 ? 6.957 20.141 22.672 1 96.62 207 GLU A O 1
ATOM 1684 N N . ASN A 1 208 ? 6.578 20.406 24.844 1 94.94 208 ASN A N 1
ATOM 1685 C CA . ASN A 1 208 ? 5.426 21.281 24.672 1 94.94 208 ASN A CA 1
ATOM 1686 C C . ASN A 1 208 ? 5.852 22.672 24.203 1 94.94 208 ASN A C 1
ATOM 1688 O O . ASN A 1 208 ? 5.004 23.531 23.938 1 94.94 208 ASN A O 1
ATOM 1692 N N . ASN A 1 209 ? 7.086 22.906 24.078 1 96.12 209 ASN A N 1
ATOM 1693 C CA . ASN A 1 209 ? 7.57 24.172 23.547 1 96.12 209 ASN A CA 1
ATOM 1694 C C . ASN A 1 209 ? 8.055 24.031 22.109 1 96.12 209 ASN A C 1
ATOM 1696 O O . ASN A 1 209 ? 8.883 24.812 21.641 1 96.12 209 ASN A O 1
ATOM 1700 N N . ASP A 1 210 ? 7.605 22.938 21.5 1 97.75 210 ASP A N 1
ATOM 1701 C CA . ASP A 1 210 ? 7.816 22.703 20.078 1 97.75 210 ASP A CA 1
ATOM 1702 C C . ASP A 1 210 ? 6.527 22.25 19.391 1 97.75 210 ASP A C 1
ATOM 1704 O O . ASP A 1 210 ? 5.52 22 20.062 1 97.75 210 ASP A O 1
ATOM 1708 N N . ALA A 1 211 ? 6.574 22.172 18.094 1 98.31 211 ALA A N 1
ATOM 1709 C CA . ALA A 1 211 ? 5.371 22.078 17.281 1 98.31 211 ALA A CA 1
ATOM 1710 C C . ALA A 1 211 ? 4.59 20.812 17.609 1 98.31 211 ALA A C 1
ATOM 1712 O O . ALA A 1 211 ? 3.391 20.859 17.891 1 98.31 211 ALA A O 1
ATOM 1713 N N . PHE A 1 212 ? 5.258 19.672 17.688 1 98 212 PHE A N 1
ATOM 1714 C CA . PHE A 1 212 ? 4.578 18.406 17.906 1 98 212 PHE A CA 1
ATOM 1715 C C . PHE A 1 212 ? 3.914 18.375 19.281 1 98 212 PHE A C 1
ATOM 1717 O O . PHE A 1 212 ? 2.754 17.969 19.391 1 98 212 PHE A O 1
ATOM 1724 N N . GLY A 1 213 ? 4.625 18.812 20.266 1 97.56 213 GLY A N 1
ATOM 1725 C CA . GLY A 1 213 ? 4.094 18.797 21.609 1 97.56 213 GLY A CA 1
ATOM 1726 C C . GLY A 1 213 ? 2.869 19.688 21.781 1 97.56 213 GLY A C 1
ATOM 1727 O O . GLY A 1 213 ? 1.888 19.281 22.406 1 97.56 213 GLY A O 1
ATOM 1728 N N . VAL A 1 214 ? 2.896 20.828 21.156 1 97 214 VAL A N 1
ATOM 1729 C CA . VAL A 1 214 ? 1.78 21.766 21.219 1 97 214 VAL A CA 1
ATOM 1730 C C . VAL A 1 214 ? 0.551 21.156 20.562 1 97 214 VAL A C 1
ATOM 1732 O O . VAL A 1 214 ? -0.546 21.172 21.125 1 97 214 VAL A O 1
ATOM 1735 N N . LEU A 1 215 ? 0.764 20.562 19.422 1 98.38 215 LEU A N 1
ATOM 1736 C CA . LEU A 1 215 ? -0.334 20.047 18.609 1 98.38 215 LEU A CA 1
ATOM 1737 C C . LEU A 1 215 ? -0.964 18.812 19.25 1 98.38 215 LEU A C 1
ATOM 1739 O O . LEU A 1 215 ? -2.152 18.547 19.047 1 98.38 215 LEU A O 1
ATOM 1743 N N . THR A 1 216 ? -0.191 18.109 20.094 1 97.56 216 THR A N 1
ATOM 1744 C CA . THR A 1 216 ? -0.678 16.844 20.656 1 97.56 216 THR A CA 1
ATOM 1745 C C . THR A 1 216 ? -0.962 16.984 22.141 1 97.56 216 THR A C 1
ATOM 1747 O O . THR A 1 216 ? -1.234 15.984 22.828 1 97.56 216 THR A O 1
ATOM 1750 N N . ALA A 1 217 ? -0.774 18.281 22.609 1 95.06 217 ALA A N 1
ATOM 1751 C CA . ALA A 1 217 ? -1.07 18.547 24.016 1 95.06 217 ALA A CA 1
ATOM 1752 C C . ALA A 1 217 ? -2.562 18.781 24.234 1 95.06 217 ALA A C 1
ATOM 1754 O O . ALA A 1 217 ? -2.982 19.906 24.516 1 95.06 217 ALA A O 1
ATOM 1755 N N . GLY A 1 218 ? -3.438 17.828 23.844 1 93.88 218 GLY A N 1
ATOM 1756 C CA . GLY A 1 218 ? -4.852 17.906 24.172 1 93.88 218 GLY A CA 1
ATOM 1757 C C . GLY A 1 218 ? -5.715 18.312 23 1 93.88 218 GLY A C 1
ATOM 1758 O O . GLY A 1 218 ? -6.922 18.5 23.141 1 93.88 218 GLY A O 1
ATOM 1759 N N . ALA A 1 219 ? -5.129 18.562 21.797 1 96.12 219 ALA A N 1
ATOM 1760 C CA . ALA A 1 219 ? -5.926 19.031 20.672 1 96.12 219 ALA A CA 1
ATOM 1761 C C . ALA A 1 219 ? -6.047 17.938 19.594 1 96.12 219 ALA A C 1
ATOM 1763 O O . ALA A 1 219 ? -7.109 17.766 19 1 96.12 219 ALA A O 1
ATOM 1764 N N . MET A 1 220 ? -4.941 17.266 19.344 1 98.25 220 MET A N 1
ATOM 1765 C CA . MET A 1 220 ? -4.906 16.25 18.312 1 98.25 220 MET A CA 1
ATOM 1766 C C . MET A 1 220 ? -4.117 15.031 18.781 1 98.25 220 MET A C 1
ATOM 1768 O O . MET A 1 220 ? -3.395 15.094 19.766 1 98.25 220 MET A O 1
ATOM 1772 N N . VAL A 1 221 ? -4.254 13.93 18.094 1 98.44 221 VAL A N 1
ATOM 1773 C CA . VAL A 1 221 ? -3.486 12.727 18.406 1 98.44 221 VAL A CA 1
ATOM 1774 C C . VAL A 1 221 ? -2.672 12.305 17.188 1 98.44 221 VAL A C 1
ATOM 1776 O O . VAL A 1 221 ? -3.092 12.523 16.047 1 98.44 221 VAL A O 1
ATOM 1779 N N . HIS A 1 222 ? -1.475 11.82 17.484 1 98.69 222 HIS A N 1
ATOM 1780 C CA . HIS A 1 222 ? -0.615 11.258 16.453 1 98.69 222 HIS A CA 1
ATOM 1781 C C . HIS A 1 222 ? -1.059 9.844 16.078 1 98.69 222 HIS A C 1
ATOM 1783 O O . HIS A 1 222 ? -1.052 8.938 16.906 1 98.69 222 HIS A O 1
ATOM 1789 N N . THR A 1 223 ? -1.406 9.609 14.836 1 98.75 223 THR A N 1
ATOM 1790 C CA . THR A 1 223 ? -1.936 8.328 14.391 1 98.75 223 THR A CA 1
ATOM 1791 C C . THR A 1 223 ? -0.963 7.195 14.719 1 98.75 223 THR A C 1
ATOM 1793 O O . THR A 1 223 ? -1.382 6.094 15.078 1 98.75 223 THR A O 1
ATOM 1796 N N . ARG A 1 224 ? 0.324 7.473 14.625 1 98.62 224 ARG A N 1
ATOM 1797 C CA . ARG A 1 224 ? 1.328 6.465 14.945 1 98.62 224 ARG A CA 1
ATOM 1798 C C . ARG A 1 224 ? 1.136 5.93 16.359 1 98.62 224 ARG A C 1
ATOM 1800 O O . ARG A 1 224 ? 1.238 4.723 16.594 1 98.62 224 ARG A O 1
ATOM 1807 N N . ASP A 1 225 ? 0.859 6.828 17.281 1 97.56 225 ASP A N 1
ATOM 1808 C CA . ASP A 1 225 ? 0.783 6.477 18.688 1 97.56 225 ASP A CA 1
ATOM 1809 C C . ASP A 1 225 ? -0.483 5.676 18.984 1 97.56 225 ASP A C 1
ATOM 1811 O O . ASP A 1 225 ? -0.603 5.07 20.062 1 97.56 225 ASP A O 1
ATOM 1815 N N . CYS A 1 226 ? -1.416 5.633 18.031 1 97.12 226 CYS A N 1
ATOM 1816 C CA . CYS A 1 226 ? -2.678 4.922 18.188 1 97.12 226 CYS A CA 1
ATOM 1817 C C . CYS A 1 226 ? -2.598 3.521 17.594 1 97.12 226 CYS A C 1
ATOM 1819 O O . CYS A 1 226 ? -3.555 2.75 17.672 1 97.12 226 CYS A O 1
ATOM 1821 N N . VAL A 1 227 ? -1.538 3.184 16.969 1 97.5 227 VAL A N 1
ATOM 1822 C CA . VAL A 1 227 ? -1.299 1.856 16.422 1 97.5 227 VAL A CA 1
ATOM 1823 C C . VAL A 1 227 ? -0.183 1.163 17.203 1 97.5 227 VAL A C 1
ATOM 1825 O O . VAL A 1 227 ? 0.905 1.721 17.359 1 97.5 227 VAL A O 1
ATOM 1828 N N . ASP A 1 228 ? -0.437 -0.081 17.641 1 96 228 ASP A N 1
ATOM 1829 C CA . ASP A 1 228 ? 0.563 -0.868 18.359 1 96 228 ASP A CA 1
ATOM 1830 C C . ASP A 1 228 ? 1.875 -0.929 17.578 1 96 228 ASP A C 1
ATOM 1832 O O . ASP A 1 228 ? 1.873 -1.158 16.359 1 96 228 ASP A O 1
ATOM 1836 N N . GLY A 1 229 ? 2.951 -0.72 18.312 1 95.5 229 GLY A N 1
ATOM 1837 C CA . GLY A 1 229 ? 4.262 -0.712 17.672 1 95.5 229 GLY A CA 1
ATOM 1838 C C . GLY A 1 229 ? 4.539 -1.957 16.859 1 95.5 229 GLY A C 1
ATOM 1839 O O . GLY A 1 229 ? 5.176 -1.884 15.805 1 95.5 229 GLY A O 1
ATOM 1840 N N . GLU A 1 230 ? 3.998 -3.031 17.203 1 95.25 230 GLU A N 1
ATOM 1841 C CA . GLU A 1 230 ? 4.234 -4.309 16.547 1 95.25 230 GLU A CA 1
ATOM 1842 C C . GLU A 1 230 ? 3.332 -4.469 15.32 1 95.25 230 GLU A C 1
ATOM 1844 O O . GLU A 1 230 ? 3.475 -5.426 14.562 1 95.25 230 GLU A O 1
ATOM 1849 N N . ARG A 1 231 ? 2.459 -3.467 15.102 1 96.56 231 ARG A N 1
ATOM 1850 C CA . ARG A 1 231 ? 1.499 -3.562 14.008 1 96.56 231 ARG A CA 1
ATOM 1851 C C . ARG A 1 231 ? 1.784 -2.518 12.93 1 96.56 231 ARG A C 1
ATOM 1853 O O . ARG A 1 231 ? 1.149 -2.516 11.875 1 96.56 231 ARG A O 1
ATOM 1860 N N . ARG A 1 232 ? 2.764 -1.695 13.266 1 98 232 ARG A N 1
ATOM 1861 C CA . ARG A 1 232 ? 3.088 -0.643 12.305 1 98 232 ARG A CA 1
ATOM 1862 C C . ARG A 1 232 ? 3.83 -1.208 11.102 1 98 232 ARG A C 1
ATOM 1864 O O . ARG A 1 232 ? 4.586 -2.174 11.227 1 98 232 ARG A O 1
ATOM 1871 N N . TYR A 1 233 ? 3.643 -0.603 9.969 1 98.38 233 TYR A N 1
ATOM 1872 C CA . TYR A 1 233 ? 4.25 -1.065 8.727 1 98.38 233 TYR A CA 1
ATOM 1873 C C . TYR A 1 233 ? 5.398 -0.156 8.312 1 98.38 233 TYR A C 1
ATOM 1875 O O . TYR A 1 233 ? 5.266 1.069 8.32 1 98.38 233 TYR A O 1
ATOM 1883 N N . GLY A 1 234 ? 6.445 -0.745 7.914 1 97.94 234 GLY A N 1
ATOM 1884 C CA . GLY A 1 234 ? 7.48 -0.016 7.195 1 97.94 234 GLY A CA 1
ATOM 1885 C C . GLY A 1 234 ? 8.562 0.526 8.109 1 97.94 234 GLY A C 1
ATOM 1886 O O . GLY A 1 234 ? 9.016 -0.164 9.023 1 97.94 234 GLY A O 1
ATOM 1887 N N . ASN A 1 235 ? 9.062 1.674 7.801 1 97.25 235 ASN A N 1
ATOM 1888 C CA . ASN A 1 235 ? 10.227 2.283 8.43 1 97.25 235 ASN A CA 1
ATOM 1889 C C . ASN A 1 235 ? 9.859 3.027 9.711 1 97.25 235 ASN A C 1
ATOM 1891 O O . ASN A 1 235 ? 8.68 3.1 10.07 1 97.25 235 ASN A O 1
ATOM 1895 N N . VAL A 1 236 ? 10.875 3.52 10.391 1 96.31 236 VAL A N 1
ATOM 1896 C CA . VAL A 1 236 ? 10.68 4.23 11.648 1 96.31 236 VAL A CA 1
ATOM 1897 C C . VAL A 1 236 ? 10.891 5.727 11.438 1 96.31 236 VAL A C 1
ATOM 1899 O O . VAL A 1 236 ? 10.125 6.547 11.953 1 96.31 236 VAL A O 1
ATOM 1902 N N . ASN A 1 237 ? 11.906 6.043 10.609 1 97.12 237 ASN A N 1
ATOM 1903 C CA . ASN A 1 237 ? 12.211 7.441 10.328 1 97.12 237 ASN A CA 1
ATOM 1904 C C . ASN A 1 237 ? 11.633 7.875 8.984 1 97.12 237 ASN A C 1
ATOM 1906 O O . ASN A 1 237 ? 11.57 7.082 8.047 1 97.12 237 ASN A O 1
ATOM 1910 N N . SER A 1 238 ? 11.242 9.141 8.93 1 98.06 238 SER A N 1
ATOM 1911 C CA . SER A 1 238 ? 10.656 9.648 7.695 1 98.06 238 SER A CA 1
ATOM 1912 C C . SER A 1 238 ? 11.641 10.539 6.938 1 98.06 238 SER A C 1
ATOM 1914 O O . SER A 1 238 ? 11.484 10.758 5.734 1 98.06 238 SER A O 1
ATOM 1916 N N . TRP A 1 239 ? 12.633 11.109 7.582 1 97.69 239 TRP A N 1
ATOM 1917 C CA . TRP A 1 239 ? 13.703 11.867 6.941 1 97.69 239 TRP A CA 1
ATOM 1918 C C . TRP A 1 239 ? 15 11.07 6.93 1 97.69 239 TRP A C 1
ATOM 1920 O O . TRP A 1 239 ? 15.461 10.609 7.977 1 97.69 239 TRP A O 1
ATOM 1930 N N . THR A 1 240 ? 15.594 10.922 5.719 1 95.06 240 THR A N 1
ATOM 1931 C CA . THR A 1 240 ? 16.812 10.125 5.59 1 95.06 240 THR A CA 1
ATOM 1932 C C . THR A 1 240 ? 17.922 10.93 4.922 1 95.06 240 THR A C 1
ATOM 1934 O O . THR A 1 240 ? 19.062 10.492 4.883 1 95.06 240 THR A O 1
ATOM 1937 N N . GLY A 1 241 ? 17.625 12.039 4.355 1 93.81 241 GLY A N 1
ATOM 1938 C CA . GLY A 1 241 ? 18.625 12.93 3.779 1 93.81 241 GLY A CA 1
ATOM 1939 C C . GLY A 1 241 ? 19.297 12.344 2.557 1 93.81 241 GLY A C 1
ATOM 1940 O O . GLY A 1 241 ? 20.5 12.523 2.361 1 93.81 241 GLY A O 1
ATOM 1941 N N . PHE A 1 242 ? 18.641 11.516 1.816 1 93.44 242 PHE A N 1
ATOM 1942 C CA . PHE A 1 242 ? 19.156 10.844 0.628 1 93.44 242 PHE A CA 1
ATOM 1943 C C . PHE A 1 242 ? 20.312 9.914 0.987 1 93.44 242 PHE A C 1
ATOM 1945 O O . PHE A 1 242 ? 21.328 9.867 0.28 1 93.44 242 PHE A O 1
ATOM 1952 N N . ASN A 1 243 ? 20.234 9.273 2.107 1 85.62 243 ASN A N 1
ATOM 1953 C CA . ASN A 1 243 ? 21.312 8.383 2.537 1 85.62 243 ASN A CA 1
ATOM 1954 C C . ASN A 1 243 ? 20.75 7.094 3.143 1 85.62 243 ASN A C 1
ATOM 1956 O O . ASN A 1 243 ? 19.609 7.059 3.596 1 85.62 243 ASN A O 1
ATOM 1960 N N . ASP A 1 244 ? 21.594 6.035 2.957 1 74.56 244 ASP A N 1
ATOM 1961 C CA . ASP A 1 244 ? 21.188 4.754 3.523 1 74.56 244 ASP A CA 1
ATOM 1962 C C . ASP A 1 244 ? 21.828 4.527 4.891 1 74.56 244 ASP A C 1
ATOM 1964 O O . ASP A 1 244 ? 21.562 3.52 5.547 1 74.56 244 ASP A O 1
ATOM 1968 N N . THR A 1 245 ? 22.75 5.477 5.254 1 76.81 245 THR A N 1
ATOM 1969 C CA . THR A 1 245 ? 23.359 5.355 6.574 1 76.81 245 THR A CA 1
ATOM 1970 C C . THR A 1 245 ? 22.578 6.172 7.602 1 76.81 245 THR A C 1
ATOM 1972 O O . THR A 1 245 ? 22.531 7.398 7.512 1 76.81 245 THR A O 1
ATOM 1975 N N . PRO A 1 246 ? 21.984 5.398 8.391 1 73.12 246 PRO A N 1
ATOM 1976 C CA . PRO A 1 246 ? 21.125 6.082 9.359 1 73.12 246 PRO A CA 1
ATOM 1977 C C . PRO A 1 246 ? 21.906 6.93 10.359 1 73.12 246 PRO A C 1
ATOM 1979 O O . PRO A 1 246 ? 22.016 6.559 11.531 1 73.12 246 PRO A O 1
ATOM 1982 N N . ILE A 1 247 ? 22.562 7.895 9.961 1 74.44 247 ILE A N 1
ATOM 1983 C CA . ILE A 1 247 ? 23.328 8.688 10.914 1 74.44 247 ILE A CA 1
ATOM 1984 C C . ILE A 1 247 ? 22.438 9.773 11.516 1 74.44 247 ILE A C 1
ATOM 1986 O O . ILE A 1 247 ? 22.328 9.891 12.734 1 74.44 247 ILE A O 1
ATOM 1990 N N . ASP A 1 248 ? 21.656 10.438 10.742 1 86.38 248 ASP A N 1
ATOM 1991 C CA . ASP A 1 248 ? 20.891 11.578 11.219 1 86.38 248 ASP A CA 1
ATOM 1992 C C . ASP A 1 248 ? 19.406 11.43 10.875 1 86.38 248 ASP A C 1
ATOM 1994 O O . ASP A 1 248 ? 18.688 12.422 10.82 1 86.38 248 ASP A O 1
ATOM 1998 N N . ASP A 1 249 ? 19.016 10.203 10.648 1 94.25 249 ASP A N 1
ATOM 1999 C CA . ASP A 1 249 ? 17.609 9.984 10.305 1 94.25 249 ASP A CA 1
ATOM 2000 C C . ASP A 1 249 ? 16.688 10.383 11.453 1 94.25 249 ASP A C 1
ATOM 2002 O O . ASP A 1 249 ? 17.078 10.289 12.617 1 94.25 249 ASP A O 1
ATOM 2006 N N . ALA A 1 250 ? 15.492 10.898 11.102 1 96.62 250 ALA A N 1
ATOM 2007 C CA . ALA A 1 250 ? 14.547 11.352 12.125 1 96.62 250 ALA A CA 1
ATOM 2008 C C . ALA A 1 250 ? 13.109 11.234 11.633 1 96.62 250 ALA A C 1
ATOM 2010 O O . ALA A 1 250 ? 12.859 11.203 10.43 1 96.62 250 ALA A O 1
ATOM 2011 N N . LEU A 1 251 ? 12.289 11.016 12.594 1 98.12 251 LEU A N 1
ATOM 2012 C CA . LEU A 1 251 ? 10.867 11.164 12.297 1 98.12 251 LEU A CA 1
ATOM 2013 C C . LEU A 1 251 ? 10.461 12.633 12.297 1 98.12 251 LEU A C 1
ATOM 2015 O O . LEU A 1 251 ? 10.43 13.266 13.352 1 98.12 251 LEU A O 1
ATOM 2019 N N . LEU A 1 252 ? 10.133 13.18 11.086 1 98.75 252 LEU A N 1
ATOM 2020 C CA . LEU A 1 252 ? 9.828 14.609 10.984 1 98.75 252 LEU A CA 1
ATOM 2021 C C . LEU A 1 252 ? 8.461 14.828 10.359 1 98.75 252 LEU A C 1
ATOM 2023 O O . LEU A 1 252 ? 7.922 15.938 10.406 1 98.75 252 LEU A O 1
ATOM 2027 N N . ASP A 1 253 ? 7.871 13.844 9.711 1 98.94 253 ASP A N 1
ATOM 2028 C CA . ASP A 1 253 ? 6.602 13.922 9 1 98.94 253 ASP A CA 1
ATOM 2029 C C . ASP A 1 253 ? 5.484 13.242 9.789 1 98.94 253 ASP A C 1
ATOM 2031 O O . ASP A 1 253 ? 5.648 12.102 10.242 1 98.94 253 ASP A O 1
ATOM 2035 N N . TYR A 1 254 ? 4.355 13.953 9.922 1 98.94 254 TYR A N 1
ATOM 2036 C CA . TYR A 1 254 ? 3.342 13.469 10.852 1 98.94 254 TYR A CA 1
ATOM 2037 C C . TYR A 1 254 ? 1.957 13.492 10.219 1 98.94 254 TYR A C 1
ATOM 2039 O O . TYR A 1 254 ? 1.665 14.359 9.383 1 98.94 254 TYR A O 1
ATOM 2047 N N . VAL A 1 255 ? 1.16 12.539 10.578 1 98.94 255 VAL A N 1
ATOM 2048 C CA . VAL A 1 255 ? -0.279 12.516 10.336 1 98.94 255 VAL A CA 1
ATOM 2049 C C . VAL A 1 255 ? -1.024 12.586 11.664 1 98.94 255 VAL A C 1
ATOM 2051 O O . VAL A 1 255 ? -1.088 11.594 12.398 1 98.94 255 VAL A O 1
ATOM 2054 N N . LEU A 1 256 ? -1.589 13.75 11.992 1 98.94 256 LEU A N 1
ATOM 2055 C CA . LEU A 1 256 ? -2.375 13.961 13.203 1 98.94 256 LEU A CA 1
ATOM 2056 C C . LEU A 1 256 ? -3.865 14 12.883 1 98.94 256 LEU A C 1
ATOM 2058 O O . LEU A 1 256 ? -4.262 14.445 11.805 1 98.94 256 LEU A O 1
ATOM 2062 N N . VAL A 1 257 ? -4.656 13.516 13.82 1 98.81 257 VAL A N 1
ATOM 2063 C CA . VAL A 1 257 ? -6.105 13.609 13.664 1 98.81 257 VAL A CA 1
ATOM 2064 C C . VAL A 1 257 ? -6.723 14.211 14.922 1 98.81 257 VAL A C 1
ATOM 2066 O O . VAL A 1 257 ? -6.156 14.102 16.016 1 98.81 257 VAL A O 1
ATOM 2069 N N . GLY A 1 258 ? -7.746 14.938 14.781 1 97.62 258 GLY A N 1
ATOM 2070 C CA . GLY A 1 258 ? -8.508 15.562 15.852 1 97.62 258 GLY A CA 1
ATOM 2071 C C . GLY A 1 258 ? -9.914 15.953 15.43 1 97.62 258 GLY A C 1
ATOM 2072 O O . GLY A 1 258 ? -10.406 15.484 14.406 1 97.62 258 GLY A O 1
ATOM 2073 N N . PRO A 1 259 ? -10.75 16.688 16.219 1 96.12 259 PRO A N 1
ATOM 2074 C CA . PRO A 1 259 ? -10.297 17.266 17.484 1 96.12 259 PRO A CA 1
ATOM 2075 C C . PRO A 1 259 ? -10.359 16.25 18.641 1 96.12 259 PRO A C 1
ATOM 2077 O O . PRO A 1 259 ? -11.195 15.344 18.625 1 96.12 259 PRO A O 1
ATOM 2080 N N . LEU A 1 260 ? -9.391 16.422 19.5 1 95.94 260 LEU A N 1
ATOM 2081 C CA . LEU A 1 260 ? -9.438 15.656 20.75 1 95.94 260 LEU A CA 1
ATOM 2082 C C . LEU A 1 260 ? -10.344 16.328 21.766 1 95.94 260 LEU A C 1
ATOM 2084 O O . LEU A 1 260 ? -10.117 17.469 22.156 1 95.94 260 LEU A O 1
ATOM 2088 N N . LYS A 1 261 ? -11.438 15.703 22.094 1 91.81 261 LYS A N 1
ATOM 2089 C CA . LYS A 1 261 ? -12.391 16.172 23.094 1 91.81 261 LYS A CA 1
ATOM 2090 C C . LYS A 1 261 ? -12.695 15.086 24.125 1 91.81 261 LYS A C 1
ATOM 2092 O O . LYS A 1 261 ? -13.141 13.992 23.766 1 91.81 261 LYS A O 1
ATOM 2097 N N . SER A 1 262 ? -12.469 15.336 25.391 1 91.56 262 SER A N 1
ATOM 2098 C CA . SER A 1 262 ? -12.711 14.414 26.484 1 91.56 262 SER A CA 1
ATOM 2099 C C . SER A 1 262 ? -12.031 13.07 26.25 1 91.56 262 SER A C 1
ATOM 2101 O O . SER A 1 262 ? -12.648 12.016 26.422 1 91.56 262 SER A O 1
ATOM 2103 N N . GLY A 1 263 ? -10.922 13.102 25.641 1 90.75 263 GLY A N 1
ATOM 2104 C CA . GLY A 1 263 ? -10.102 11.906 25.469 1 90.75 263 GLY A CA 1
ATOM 2105 C C . GLY A 1 263 ? -10.469 11.109 24.234 1 90.75 263 GLY A C 1
ATOM 2106 O O . GLY A 1 263 ? -9.961 10 24.031 1 90.75 263 GLY A O 1
ATOM 2107 N N . HIS A 1 264 ? -11.312 11.742 23.406 1 93.31 264 HIS A N 1
ATOM 2108 C CA . HIS A 1 264 ? -11.781 11.016 22.234 1 93.31 264 HIS A CA 1
ATOM 2109 C C . HIS A 1 264 ? -11.602 11.844 20.969 1 93.31 264 HIS A C 1
ATOM 2111 O O . HIS A 1 264 ? -11.789 13.062 20.984 1 93.31 264 HIS A O 1
ATOM 2117 N N . VAL A 1 265 ? -11.266 11.164 19.922 1 96.06 265 VAL A N 1
ATOM 2118 C CA . VAL A 1 265 ? -11.312 11.758 18.594 1 96.06 265 VAL A CA 1
ATOM 2119 C C . VAL A 1 265 ? -12.383 11.07 17.75 1 96.06 265 VAL A C 1
ATOM 2121 O O . VAL A 1 265 ? -12.727 9.914 17.984 1 96.06 265 VAL A O 1
ATOM 2124 N N . PRO A 1 266 ? -12.922 11.734 16.812 1 96.25 266 PRO A N 1
ATOM 2125 C CA . PRO A 1 266 ? -13.977 11.164 15.984 1 96.25 266 PRO A CA 1
ATOM 2126 C C . PRO A 1 266 ? -13.43 10.242 14.898 1 96.25 266 PRO A C 1
ATOM 2128 O O . PRO A 1 266 ? -13.938 10.242 13.773 1 96.25 266 PRO A O 1
ATOM 2131 N N . TRP A 1 267 ? -12.328 9.547 15.211 1 96.88 267 TRP A N 1
ATOM 2132 C CA . TRP A 1 267 ? -11.625 8.703 14.25 1 96.88 267 TRP A CA 1
ATOM 2133 C C . TRP A 1 267 ? -11.305 7.344 14.852 1 96.88 267 TRP A C 1
ATOM 2135 O O . TRP A 1 267 ? -10.906 7.25 16.016 1 96.88 267 TRP A O 1
ATOM 2145 N N . ASN A 1 268 ? -11.539 6.273 14.078 1 95.88 268 ASN A N 1
ATOM 2146 C CA . ASN A 1 268 ? -10.781 5.043 14.297 1 95.88 268 ASN A CA 1
ATOM 2147 C C . ASN A 1 268 ? -9.477 5.043 13.508 1 95.88 268 ASN A C 1
ATOM 2149 O O . ASN A 1 268 ? -9.453 5.422 12.336 1 95.88 268 ASN A O 1
ATOM 2153 N N . ILE A 1 269 ? -8.406 4.758 14.172 1 97.06 269 ILE A N 1
ATOM 2154 C CA . ILE A 1 269 ? -7.113 4.648 13.492 1 97.06 269 ILE A CA 1
ATOM 2155 C C . ILE A 1 269 ? -6.805 3.178 13.219 1 97.06 269 ILE A C 1
ATOM 2157 O O . ILE A 1 269 ? -6.715 2.369 14.141 1 97.06 269 ILE A O 1
ATOM 2161 N N . ARG A 1 270 ? -6.574 2.828 11.969 1 96.81 270 ARG A N 1
ATOM 2162 C CA . ARG A 1 270 ? -6.527 1.427 11.562 1 96.81 270 ARG A CA 1
ATOM 2163 C C . ARG A 1 270 ? -5.09 0.97 11.344 1 96.81 270 ARG A C 1
ATOM 2165 O O . ARG A 1 270 ? -4.66 -0.039 11.906 1 96.81 270 ARG A O 1
ATOM 2172 N N . THR A 1 271 ? -4.387 1.624 10.492 1 98 271 THR A N 1
ATOM 2173 C CA . THR A 1 271 ? -2.996 1.276 10.219 1 98 271 THR A CA 1
ATOM 2174 C C . THR A 1 271 ? -2.131 2.529 10.141 1 98 271 THR A C 1
ATOM 2176 O O . THR A 1 271 ? -2.648 3.646 10.055 1 98 271 THR A O 1
ATOM 2179 N N . TYR A 1 272 ? -0.878 2.342 10.32 1 98.62 272 TYR A N 1
ATOM 2180 C CA . TYR A 1 272 ? 0.167 3.35 10.195 1 98.62 272 TYR A CA 1
ATOM 2181 C C . TYR A 1 272 ? 1.416 2.764 9.547 1 98.62 272 TYR A C 1
ATOM 2183 O O . TYR A 1 272 ? 1.836 1.654 9.891 1 98.62 272 TYR A O 1
ATOM 2191 N N . GLY A 1 273 ? 1.945 3.494 8.578 1 98.81 273 GLY A N 1
ATOM 2192 C CA . GLY A 1 273 ? 3.158 3.016 7.934 1 98.81 273 GLY A CA 1
ATOM 2193 C C . GLY A 1 273 ? 4.012 4.133 7.367 1 98.81 273 GLY A C 1
ATOM 2194 O O . GLY A 1 273 ? 3.49 5.145 6.895 1 98.81 273 GLY A O 1
ATOM 2195 N N . ILE A 1 274 ? 5.34 3.955 7.43 1 98.81 274 ILE A N 1
ATOM 2196 C CA . ILE A 1 274 ? 6.301 4.793 6.723 1 98.81 274 ILE A CA 1
ATOM 2197 C C . ILE A 1 274 ? 6.902 4.016 5.555 1 98.81 274 ILE A C 1
ATOM 2199 O O . ILE A 1 274 ? 7.613 3.029 5.758 1 98.81 274 ILE A O 1
ATOM 2203 N N . LEU A 1 275 ? 6.656 4.449 4.371 1 98.62 275 LEU A N 1
ATOM 2204 C CA . LEU A 1 275 ? 6.996 3.732 3.145 1 98.62 275 LEU A CA 1
ATOM 2205 C C . LEU A 1 275 ? 8.477 3.893 2.816 1 98.62 275 LEU A C 1
ATOM 2207 O O . LEU A 1 275 ? 9.156 4.75 3.387 1 98.62 275 LEU A O 1
ATOM 2211 N N . THR A 1 276 ? 9 3.027 1.973 1 96.88 276 THR A N 1
ATOM 2212 C CA . THR A 1 276 ? 10.375 3.145 1.519 1 96.88 276 THR A CA 1
ATOM 2213 C C . THR A 1 276 ? 10.492 4.16 0.386 1 96.88 276 THR A C 1
ATOM 2215 O O . THR A 1 276 ? 9.539 4.359 -0.373 1 96.88 276 THR A O 1
ATOM 2218 N N . ASN A 1 277 ? 11.656 4.777 0.274 1 96.44 277 ASN A N 1
ATOM 2219 C CA . ASN A 1 277 ? 11.828 5.816 -0.737 1 96.44 277 ASN A CA 1
ATOM 2220 C C . ASN A 1 277 ? 12.945 5.473 -1.715 1 96.44 277 ASN A C 1
ATOM 2222 O O . ASN A 1 277 ? 13.469 6.355 -2.4 1 96.44 277 ASN A O 1
ATOM 2226 N N . ARG A 1 278 ? 13.328 4.234 -1.702 1 95.44 278 ARG A N 1
ATOM 2227 C CA . ARG A 1 278 ? 14.352 3.762 -2.623 1 95.44 278 ARG A CA 1
ATOM 2228 C C . ARG A 1 278 ? 14.156 2.283 -2.945 1 95.44 278 ARG A C 1
ATOM 2230 O O . ARG A 1 278 ? 13.828 1.488 -2.061 1 95.44 278 ARG A O 1
ATOM 2237 N N . PHE A 1 279 ? 14.461 1.949 -4.227 1 95.12 279 PHE A N 1
ATOM 2238 C CA . PHE A 1 279 ? 14.266 0.58 -4.688 1 95.12 279 PHE A CA 1
ATOM 2239 C C . PHE A 1 279 ? 15.508 0.068 -5.402 1 95.12 279 PHE A C 1
ATOM 2241 O O . PHE A 1 279 ? 16.609 0.568 -5.176 1 95.12 279 PHE A O 1
ATOM 2248 N N . ASP A 1 280 ? 15.406 -0.979 -6.195 1 93.88 280 ASP A N 1
ATOM 2249 C CA . ASP A 1 280 ? 16.531 -1.676 -6.809 1 93.88 280 ASP A CA 1
ATOM 2250 C C . ASP A 1 280 ? 17.328 -0.741 -7.715 1 93.88 280 ASP A C 1
ATOM 2252 O O . ASP A 1 280 ? 18.547 -0.904 -7.871 1 93.88 280 ASP A O 1
ATOM 2256 N N . ASP A 1 281 ? 16.688 0.249 -8.266 1 93.31 281 ASP A N 1
ATOM 2257 C CA . ASP A 1 281 ? 17.375 1.128 -9.211 1 93.31 281 ASP A CA 1
ATOM 2258 C C . ASP A 1 281 ? 18.266 2.123 -8.484 1 93.31 281 ASP A C 1
ATOM 2260 O O . ASP A 1 281 ? 19.016 2.865 -9.117 1 93.31 281 ASP A O 1
AT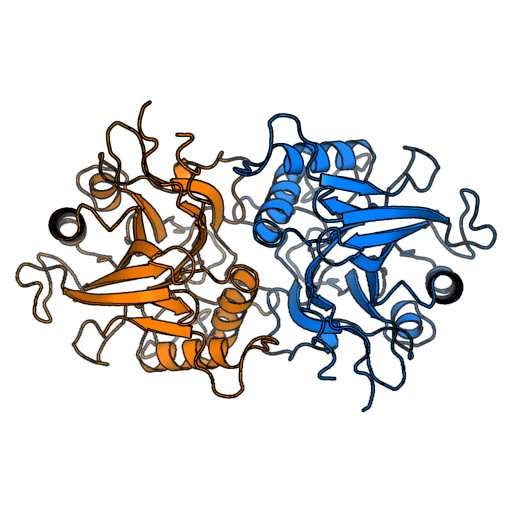OM 2264 N N . GLY A 1 282 ? 18.141 2.205 -7.176 1 92.94 282 GLY A N 1
ATOM 2265 C CA . GLY A 1 282 ? 19.031 3.012 -6.355 1 92.94 282 GLY A CA 1
ATOM 2266 C C . GLY A 1 282 ? 18.609 4.469 -6.281 1 92.94 282 GLY A C 1
ATOM 2267 O O . GLY A 1 282 ? 19.281 5.277 -5.637 1 92.94 282 GLY A O 1
ATOM 2268 N N . ILE A 1 283 ? 17.484 4.82 -6.859 1 95.75 283 ILE A N 1
ATOM 2269 C CA . ILE A 1 283 ? 17.031 6.207 -6.914 1 95.75 283 ILE A CA 1
ATOM 2270 C C . ILE A 1 283 ? 16.188 6.523 -5.688 1 95.75 283 ILE A C 1
ATOM 2272 O O . ILE A 1 283 ? 15.156 5.875 -5.453 1 95.75 283 ILE A O 1
ATOM 2276 N N . PHE A 1 284 ? 16.641 7.512 -4.887 1 96.25 284 PHE A N 1
ATOM 2277 C CA . PHE A 1 284 ? 15.797 8.031 -3.818 1 96.25 284 PHE A CA 1
ATOM 2278 C C . PHE A 1 284 ? 14.68 8.898 -4.387 1 96.25 284 PHE A C 1
ATOM 2280 O O . PHE A 1 284 ? 14.938 9.828 -5.152 1 96.25 284 PHE A O 1
ATOM 2287 N N . ASN A 1 285 ? 13.422 8.609 -3.961 1 97.06 285 ASN A N 1
ATOM 2288 C CA . ASN A 1 285 ? 12.297 9.445 -4.375 1 97.06 285 ASN A CA 1
ATOM 2289 C C . ASN A 1 285 ? 12.414 10.859 -3.807 1 97.06 285 ASN A C 1
ATOM 2291 O O . ASN A 1 285 ? 12.023 11.828 -4.461 1 97.06 285 ASN A O 1
ATOM 2295 N N . SER A 1 286 ? 12.844 10.977 -2.641 1 98 286 SER A N 1
ATOM 2296 C CA . SER A 1 286 ? 12.969 12.18 -1.822 1 98 286 SER A CA 1
ATOM 2297 C C . SER A 1 286 ? 13.906 11.953 -0.645 1 98 286 SER A C 1
ATOM 2299 O O . SER A 1 286 ? 14.281 10.812 -0.351 1 98 286 SER A O 1
ATOM 2301 N N . ASP A 1 287 ? 14.359 13.062 -0.079 1 97.19 287 ASP A N 1
ATOM 2302 C CA . ASP A 1 287 ? 15.094 12.93 1.176 1 97.19 287 ASP A CA 1
ATOM 2303 C C . ASP A 1 287 ? 14.156 12.578 2.328 1 97.19 287 ASP A C 1
ATOM 2305 O O . ASP A 1 287 ? 14.609 12.32 3.445 1 97.19 287 ASP A O 1
ATOM 2309 N N . HIS A 1 288 ? 12.875 12.586 2.113 1 98.5 288 HIS A N 1
ATOM 2310 C CA . HIS A 1 288 ? 11.859 12.102 3.047 1 98.5 288 HIS A CA 1
ATOM 2311 C C . HIS A 1 288 ? 11.164 10.859 2.51 1 98.5 288 HIS A C 1
ATOM 2313 O O . HIS A 1 288 ? 11.188 10.602 1.304 1 98.5 288 HIS A O 1
ATOM 2319 N N . ARG A 1 289 ? 10.617 10.086 3.414 1 98.5 289 ARG A N 1
ATOM 2320 C CA . ARG A 1 289 ? 9.719 8.977 3.119 1 98.5 289 ARG A CA 1
ATOM 2321 C C . ARG A 1 289 ? 8.266 9.383 3.316 1 98.5 289 ARG A C 1
ATOM 2323 O O . ARG A 1 289 ? 7.945 10.164 4.219 1 98.5 289 ARG A O 1
ATOM 2330 N N . ALA A 1 290 ? 7.375 8.859 2.445 1 98.88 290 ALA A N 1
ATOM 2331 C CA . ALA A 1 290 ? 5.945 9.078 2.645 1 98.88 290 ALA A CA 1
ATOM 2332 C C . ALA A 1 290 ? 5.453 8.375 3.908 1 98.88 290 ALA A C 1
ATOM 2334 O O . ALA A 1 290 ? 5.867 7.25 4.199 1 98.88 290 ALA A O 1
ATOM 2335 N N . VAL A 1 291 ? 4.648 9.086 4.645 1 98.94 291 VAL A N 1
ATOM 2336 C CA . VAL A 1 291 ? 3.953 8.531 5.801 1 98.94 291 VAL A CA 1
ATOM 2337 C C . VAL A 1 291 ? 2.475 8.328 5.473 1 98.94 291 VAL A C 1
ATOM 2339 O O . VAL A 1 291 ? 1.823 9.234 4.945 1 98.94 291 VAL A O 1
ATOM 2342 N N . ALA A 1 292 ? 1.986 7.098 5.734 1 98.94 292 ALA A N 1
ATOM 2343 C CA . ALA A 1 292 ? 0.585 6.781 5.469 1 98.94 292 ALA A CA 1
ATOM 2344 C C . ALA A 1 292 ? -0.125 6.324 6.738 1 98.94 292 ALA A C 1
ATOM 2346 O O . ALA A 1 292 ? 0.446 5.586 7.543 1 98.94 292 ALA A O 1
ATOM 2347 N N . ALA A 1 293 ? -1.331 6.766 6.949 1 98.88 293 ALA A N 1
ATOM 2348 C CA . ALA A 1 293 ? -2.215 6.312 8.023 1 98.88 293 ALA A CA 1
ATOM 2349 C C . ALA A 1 293 ? -3.619 6.031 7.488 1 98.88 293 ALA A C 1
ATOM 2351 O O . ALA A 1 293 ? -4.148 6.797 6.68 1 98.88 293 ALA A O 1
ATOM 2352 N N . ASP A 1 294 ? -4.148 4.906 7.871 1 98.69 294 ASP A N 1
ATOM 2353 C CA . ASP A 1 294 ? -5.535 4.582 7.547 1 98.69 294 ASP A CA 1
ATOM 2354 C C . ASP A 1 294 ? -6.457 4.883 8.727 1 98.69 294 ASP A C 1
ATOM 2356 O O . ASP A 1 294 ? -6.293 4.324 9.812 1 98.69 294 ASP A O 1
ATOM 2360 N N . VAL A 1 295 ? -7.43 5.82 8.461 1 98.19 295 VAL A N 1
ATOM 2361 C CA . VAL A 1 295 ? -8.352 6.254 9.5 1 98.19 295 VAL A CA 1
ATOM 2362 C C . VAL A 1 295 ? -9.789 6.105 9.016 1 98.19 295 VAL A C 1
ATOM 2364 O O . VAL A 1 295 ? -10.031 5.969 7.816 1 98.19 295 VAL A O 1
ATOM 2367 N N . GLU A 1 296 ? -10.695 6.047 9.961 1 97.19 296 GLU A N 1
ATOM 2368 C CA . GLU A 1 296 ? -12.133 6.035 9.672 1 97.19 296 GLU A CA 1
ATOM 2369 C C . GLU A 1 296 ? -12.859 7.141 10.43 1 97.19 296 GLU A C 1
ATOM 2371 O O . GLU A 1 296 ? -12.781 7.203 11.664 1 97.19 296 GLU A O 1
ATOM 2376 N N . LEU A 1 297 ? -13.531 7.98 9.664 1 97.06 297 LEU A N 1
ATOM 2377 C CA . LEU A 1 297 ? -14.375 8.977 10.305 1 97.06 297 LEU A CA 1
ATOM 2378 C C . LEU A 1 297 ? -15.633 8.328 10.883 1 97.06 297 LEU A C 1
ATOM 2380 O O . LEU A 1 297 ? -16.484 7.852 10.141 1 97.06 297 LEU A O 1
ATOM 2384 N N . VAL A 1 298 ? -15.766 8.2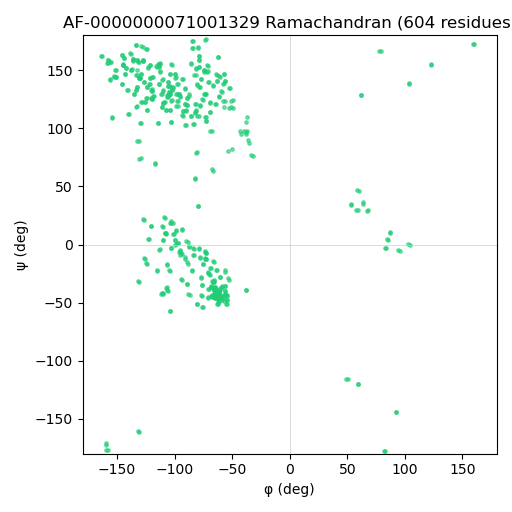42 12.156 1 93.56 298 VAL A N 1
ATOM 2385 C CA . VAL A 1 298 ? -16.891 7.578 12.812 1 93.56 298 VAL A CA 1
ATOM 2386 C C . VAL A 1 298 ? -17.828 8.625 13.422 1 93.56 298 VAL A C 1
ATOM 2388 O O . VAL A 1 298 ? -19 8.352 13.656 1 93.56 298 VAL A O 1
ATOM 2391 N N . GLY A 1 299 ? -17.5 9.711 13.617 1 82.06 299 GLY A N 1
ATOM 2392 C CA . GLY A 1 299 ? -18.328 10.75 14.234 1 82.06 299 GLY A CA 1
ATOM 2393 C C . GLY A 1 299 ? -18.391 10.633 15.742 1 82.06 299 GLY A C 1
ATOM 2394 O O . GLY A 1 299 ? -17.812 9.719 16.328 1 82.06 299 GLY A O 1
ATOM 2395 N N . SER A 1 300 ? -18.891 11.672 16.516 1 67.94 300 SER A N 1
ATOM 2396 C CA . SER A 1 300 ? -18.953 11.75 17.984 1 67.94 300 SER A CA 1
ATOM 2397 C C . SER A 1 300 ? -19.953 10.766 18.547 1 67.94 300 SER A C 1
ATOM 2399 O O . SER A 1 300 ? -21.047 10.586 17.984 1 67.94 300 SER A O 1
ATOM 2401 N N . SER A 1 301 ? -19.516 9.594 19.016 1 54.66 301 SER A N 1
ATOM 2402 C CA . SER A 1 301 ? -20.438 8.734 19.734 1 54.66 301 SER A CA 1
ATOM 2403 C C . SER A 1 301 ? -21.375 9.555 20.625 1 54.66 301 SER A C 1
ATOM 2405 O O . SER A 1 301 ? -20.906 10.422 21.375 1 54.66 301 SER A O 1
ATOM 2407 N N . LYS A 1 302 ? -22.609 9.945 20.328 1 42.81 302 LYS A N 1
ATOM 2408 C CA . LYS A 1 302 ? -23.484 10.352 21.422 1 42.81 302 LYS A CA 1
ATOM 2409 C C . LYS A 1 302 ? -23.359 9.398 22.609 1 42.81 302 LYS A C 1
ATOM 2411 O O . LYS A 1 302 ? -23.406 8.18 22.438 1 42.81 302 LYS A O 1
ATOM 2416 N N . ARG A 1 303 ? -22.484 9.805 23.688 1 33.94 303 ARG A N 1
ATOM 2417 C CA . ARG A 1 303 ? -22.812 9.172 24.953 1 33.94 303 ARG A CA 1
ATOM 2418 C C . ARG A 1 303 ? -24.312 8.945 25.094 1 33.94 303 ARG A C 1
ATOM 2420 O O . ARG A 1 303 ? -25.078 9.898 25.203 1 33.94 303 ARG A O 1
ATOM 2427 N N . LEU A 1 304 ? -24.859 7.922 24.422 1 26.77 304 LEU A N 1
ATOM 2428 C CA . LEU A 1 304 ? -26.062 7.551 25.172 1 26.77 304 LEU A CA 1
ATOM 2429 C C . LEU A 1 304 ? -25.703 7.215 26.609 1 26.77 304 LEU A C 1
ATOM 2431 O O . LEU A 1 304 ? -24.703 6.555 26.875 1 26.77 304 LEU A O 1
ATOM 2435 N N . MET B 1 1 ? -32.625 -3.104 -25.078 1 28.56 1 MET B N 1
ATOM 2436 C CA . MET B 1 1 ? -32.375 -3.57 -23.719 1 28.56 1 MET B CA 1
ATOM 2437 C C . MET B 1 1 ? -30.938 -3.334 -23.297 1 28.56 1 MET B C 1
ATOM 2439 O O . MET B 1 1 ? -30.016 -3.869 -23.922 1 28.56 1 MET B O 1
ATOM 2443 N N . THR B 1 2 ? -30.578 -2.203 -22.875 1 34.69 2 THR B N 1
ATOM 2444 C CA . THR B 1 2 ? -29.234 -1.768 -22.5 1 34.69 2 THR B CA 1
ATOM 2445 C C . THR B 1 2 ? -28.625 -2.721 -21.469 1 34.69 2 THR B C 1
ATOM 2447 O O . THR B 1 2 ? -29.172 -2.904 -20.375 1 34.69 2 THR B O 1
ATOM 2450 N N . THR B 1 3 ? -28.125 -3.795 -21.859 1 36.44 3 THR B N 1
ATOM 2451 C CA . THR B 1 3 ? -27.516 -4.785 -20.969 1 36.44 3 THR B CA 1
ATOM 2452 C C . THR B 1 3 ? -26.75 -4.102 -19.828 1 36.44 3 THR B C 1
ATOM 2454 O O . THR B 1 3 ? -25.969 -3.182 -20.078 1 36.44 3 THR B O 1
ATOM 2457 N N . ALA B 1 4 ? -27.312 -3.969 -18.688 1 44.41 4 ALA B N 1
ATOM 2458 C CA . ALA B 1 4 ? -26.734 -3.389 -17.484 1 44.41 4 ALA B CA 1
ATOM 2459 C C . ALA B 1 4 ? -25.266 -3.732 -17.359 1 44.41 4 ALA B C 1
ATOM 2461 O O . ALA B 1 4 ? -24.891 -4.91 -17.328 1 44.41 4 ALA B O 1
ATOM 2462 N N . LYS B 1 5 ? -24.312 -2.895 -17.922 1 56.72 5 LYS B N 1
ATOM 2463 C CA . LYS B 1 5 ? -22.859 -3.068 -17.828 1 56.72 5 LYS B CA 1
ATOM 2464 C C . LYS B 1 5 ? -22.453 -3.594 -16.453 1 56.72 5 LYS B C 1
ATOM 2466 O O . LYS B 1 5 ? -22.844 -3.023 -15.43 1 56.72 5 LYS B O 1
ATOM 2471 N N . THR B 1 6 ? -21.969 -4.902 -16.266 1 74.88 6 THR B N 1
ATOM 2472 C CA . THR B 1 6 ? -21.547 -5.547 -15.039 1 74.88 6 THR B CA 1
ATOM 2473 C C . THR B 1 6 ? -20.438 -4.742 -14.367 1 74.88 6 THR B C 1
ATOM 2475 O O . THR B 1 6 ? -19.484 -4.324 -15.023 1 74.88 6 THR B O 1
ATOM 2478 N N . LYS B 1 7 ? -20.656 -4.211 -13.086 1 87.5 7 LYS B N 1
ATOM 2479 C CA . LYS B 1 7 ? -19.672 -3.43 -12.336 1 87.5 7 LYS B CA 1
ATOM 2480 C C . LYS B 1 7 ? -18.391 -4.211 -12.141 1 87.5 7 LYS B C 1
ATOM 2482 O O . LYS B 1 7 ? -18.406 -5.371 -11.719 1 87.5 7 LYS B O 1
ATOM 2487 N N . PRO B 1 8 ? -17.328 -3.672 -12.57 1 94.19 8 PRO B N 1
ATOM 2488 C CA . PRO B 1 8 ? -16.047 -4.363 -12.367 1 94.19 8 PRO B CA 1
ATOM 2489 C C . PRO B 1 8 ? -15.766 -4.664 -10.898 1 94.19 8 PRO B C 1
ATOM 2491 O O . PRO B 1 8 ? -16.203 -3.924 -10.016 1 94.19 8 PRO B O 1
ATOM 2494 N N . ILE B 1 9 ? -15.109 -5.75 -10.617 1 96.69 9 ILE B N 1
ATOM 2495 C CA . ILE B 1 9 ? -14.695 -6.125 -9.266 1 96.69 9 ILE B CA 1
ATOM 2496 C C . ILE B 1 9 ? -13.203 -5.855 -9.094 1 96.69 9 ILE B C 1
ATOM 2498 O O . ILE B 1 9 ? -12.367 -6.566 -9.656 1 96.69 9 ILE B O 1
ATOM 2502 N N . PRO B 1 10 ? -12.859 -4.777 -8.359 1 97.5 10 PRO B N 1
ATOM 2503 C CA . PRO B 1 10 ? -11.438 -4.512 -8.117 1 97.5 10 PRO B CA 1
ATOM 2504 C C . PRO B 1 10 ? -10.812 -5.488 -7.125 1 97.5 10 PRO B C 1
ATOM 2506 O O . PRO B 1 10 ? -11.391 -5.746 -6.062 1 97.5 10 PRO B O 1
ATOM 2509 N N . ILE B 1 11 ? -9.664 -6.098 -7.465 1 98.75 11 ILE B N 1
ATOM 2510 C CA . ILE B 1 11 ? -8.992 -7.086 -6.629 1 98.75 11 ILE B CA 1
ATOM 2511 C C . ILE B 1 11 ? -7.5 -6.77 -6.547 1 98.75 11 ILE B C 1
ATOM 2513 O O . ILE B 1 11 ? -6.824 -6.664 -7.57 1 98.75 11 ILE B O 1
ATOM 2517 N N . ARG B 1 12 ? -7.023 -6.512 -5.352 1 98.88 12 ARG B N 1
ATOM 2518 C CA . ARG B 1 12 ? -5.578 -6.574 -5.168 1 98.88 12 ARG B CA 1
ATOM 2519 C C . ARG B 1 12 ? -5.113 -8.008 -4.957 1 98.88 12 ARG B C 1
ATOM 2521 O O . ARG B 1 12 ? -5.547 -8.68 -4.02 1 98.88 12 ARG B O 1
ATOM 2528 N N . LEU B 1 13 ? -4.234 -8.469 -5.824 1 98.94 13 LEU B N 1
ATOM 2529 C CA . LEU B 1 13 ? -3.584 -9.766 -5.715 1 98.94 13 LEU B CA 1
ATOM 2530 C C . LEU B 1 13 ? -2.191 -9.625 -5.105 1 98.94 13 LEU B C 1
ATOM 2532 O O . LEU B 1 13 ? -1.42 -8.758 -5.508 1 98.94 13 LEU B O 1
ATOM 2536 N N . ILE B 1 14 ? -1.903 -10.438 -4.07 1 99 14 ILE B N 1
ATOM 2537 C CA . ILE B 1 14 ? -0.564 -10.453 -3.49 1 99 14 ILE B CA 1
ATOM 2538 C C . ILE B 1 14 ? -0.013 -11.875 -3.504 1 99 14 ILE B C 1
ATOM 2540 O O . ILE B 1 14 ? -0.692 -12.812 -3.08 1 99 14 ILE B O 1
ATOM 2544 N N . THR B 1 15 ? 1.152 -12.094 -4.062 1 99 15 THR B N 1
ATOM 2545 C CA . THR B 1 15 ? 1.894 -13.336 -3.891 1 99 15 THR B CA 1
ATOM 2546 C C . THR B 1 15 ? 3.18 -13.094 -3.105 1 99 15 THR B C 1
ATOM 2548 O O . THR B 1 15 ? 3.844 -12.078 -3.289 1 99 15 THR B O 1
ATOM 2551 N N . HIS B 1 16 ? 3.475 -13.992 -2.189 1 98.94 16 HIS B N 1
ATOM 2552 C CA . HIS B 1 16 ? 4.641 -13.812 -1.332 1 98.94 16 HIS B CA 1
ATOM 2553 C C . HIS B 1 16 ? 5.16 -15.156 -0.822 1 98.94 16 HIS B C 1
ATOM 2555 O O . HIS B 1 16 ? 4.477 -15.836 -0.059 1 98.94 16 HIS B O 1
ATOM 2561 N N . ASN B 1 17 ? 6.316 -15.57 -1.323 1 98.94 17 ASN B N 1
ATOM 2562 C CA . ASN B 1 17 ? 7.07 -16.609 -0.626 1 98.94 17 ASN B CA 1
ATOM 2563 C C . ASN B 1 17 ? 7.629 -16.094 0.7 1 98.94 17 ASN B C 1
ATOM 2565 O O . ASN B 1 17 ? 8.523 -15.258 0.717 1 98.94 17 ASN B O 1
ATOM 2569 N N . ILE B 1 18 ? 7.141 -16.656 1.817 1 98.88 18 ILE B N 1
ATOM 2570 C CA . ILE B 1 18 ? 7.422 -16.016 3.098 1 98.88 18 ILE B CA 1
ATOM 2571 C C . ILE B 1 18 ? 8.586 -16.719 3.787 1 98.88 18 ILE B C 1
ATOM 2573 O O . ILE B 1 18 ? 8.883 -16.453 4.953 1 98.88 18 ILE B O 1
ATOM 2577 N N . ARG B 1 19 ? 9.297 -17.578 3.064 1 98.44 19 ARG B N 1
ATOM 2578 C CA . ARG B 1 19 ? 10.414 -18.359 3.607 1 98.44 19 ARG B CA 1
ATOM 2579 C C . ARG B 1 19 ? 9.945 -19.281 4.73 1 98.44 19 ARG B C 1
ATOM 2581 O O . ARG B 1 19 ? 9.344 -18.812 5.707 1 98.44 19 ARG B O 1
ATOM 2588 N N . THR B 1 20 ? 10.234 -20.516 4.695 1 97.88 20 THR B N 1
ATOM 2589 C CA . THR B 1 20 ? 9.828 -21.547 5.633 1 97.88 20 THR B CA 1
ATOM 2590 C C . THR B 1 20 ? 10.57 -21.406 6.957 1 97.88 20 THR B C 1
ATOM 2592 O O . THR B 1 20 ? 11.367 -20.484 7.133 1 97.88 20 THR B O 1
ATOM 2595 N N . ILE B 1 21 ? 10.227 -22.266 7.922 1 95.81 21 ILE B N 1
ATOM 2596 C CA . ILE B 1 21 ? 10.969 -22.391 9.172 1 95.81 21 ILE B CA 1
ATOM 2597 C C . ILE B 1 21 ? 12.055 -23.469 9.023 1 95.81 21 ILE B C 1
ATOM 2599 O O . ILE B 1 21 ? 11.773 -24.656 9.102 1 95.81 21 ILE B O 1
ATOM 2603 N N . PRO B 1 22 ? 13.266 -22.938 8.859 1 91.38 22 PRO B N 1
ATOM 2604 C CA . PRO B 1 22 ? 14.344 -23.922 8.742 1 91.38 22 PRO B CA 1
ATOM 2605 C C . PRO B 1 22 ? 14.789 -24.469 10.094 1 91.38 22 PRO B C 1
ATOM 2607 O O . PRO B 1 22 ? 14.375 -23.969 11.141 1 91.38 22 PRO B O 1
ATOM 2610 N N . TRP B 1 23 ? 15.547 -25.453 9.992 1 88.81 23 TRP B N 1
ATOM 2611 C CA . TRP B 1 23 ? 16.094 -26.047 11.211 1 88.81 23 TRP B CA 1
ATOM 2612 C C . TRP B 1 23 ? 17 -25.062 11.938 1 88.81 23 TRP B C 1
ATOM 2614 O O . TRP B 1 23 ? 16.984 -24.984 13.172 1 88.81 23 TRP B O 1
ATOM 2624 N N . PHE B 1 24 ? 17.734 -24.328 11.117 1 89.44 24 PHE B N 1
ATOM 2625 C CA . PHE B 1 24 ? 18.594 -23.266 11.641 1 89.44 24 PHE B CA 1
ATOM 2626 C C . PHE B 1 24 ? 18.609 -22.062 10.703 1 89.44 24 PHE B C 1
ATOM 2628 O O . PHE B 1 24 ? 18.375 -22.203 9.5 1 89.44 24 PHE B O 1
ATOM 2635 N N . THR B 1 25 ? 18.719 -20.953 11.352 1 90.94 25 THR B N 1
ATOM 2636 C CA . THR B 1 25 ? 18.828 -19.734 10.562 1 90.94 25 THR B CA 1
ATOM 2637 C C . THR B 1 25 ? 20.25 -19.203 10.578 1 90.94 25 THR B C 1
ATOM 2639 O O . THR B 1 25 ? 20.938 -19.297 11.602 1 90.94 25 THR B O 1
ATOM 2642 N N . PHE B 1 26 ? 20.719 -18.719 9.398 1 90.31 26 PHE B N 1
ATOM 2643 C CA . PHE B 1 26 ? 22 -18.031 9.32 1 90.31 26 PHE B CA 1
ATOM 2644 C C . PHE B 1 26 ? 21.812 -16.547 9.023 1 90.31 26 PHE B C 1
ATOM 2646 O O . PHE B 1 26 ? 20.969 -16.188 8.18 1 90.31 26 PHE B O 1
ATOM 2653 N N . PRO B 1 27 ? 22.656 -15.758 9.664 1 90.12 27 PRO B N 1
ATOM 2654 C CA . PRO B 1 27 ? 22.547 -14.336 9.344 1 90.12 27 PRO B CA 1
ATOM 2655 C C . PRO B 1 27 ? 22.734 -14.039 7.859 1 90.12 27 PRO B C 1
ATOM 2657 O O . PRO B 1 27 ? 23.531 -14.703 7.195 1 90.12 27 PRO B O 1
ATOM 2660 N N . PRO B 1 28 ? 21.906 -13.172 7.449 1 93.19 28 PRO B N 1
ATOM 2661 C CA . PRO B 1 28 ? 21.078 -12.195 8.164 1 93.19 28 PRO B CA 1
ATOM 2662 C C . PRO B 1 28 ? 19.656 -12.68 8.391 1 93.19 28 PRO B C 1
ATOM 2664 O O . PRO B 1 28 ? 18.828 -11.953 8.961 1 93.19 28 PRO B O 1
ATOM 2667 N N . GLU B 1 29 ? 19.375 -13.852 7.969 1 95.31 29 GLU B N 1
ATOM 2668 C CA . GLU B 1 29 ? 18.047 -14.383 8.203 1 95.31 29 GLU B CA 1
ATOM 2669 C C . GLU B 1 29 ? 17.719 -14.438 9.688 1 95.31 29 GLU B C 1
ATOM 2671 O O . GLU B 1 29 ? 18.562 -14.844 10.5 1 95.31 29 GLU B O 1
ATOM 2676 N N . LYS B 1 30 ? 16.516 -13.922 10.047 1 96.38 30 LYS B N 1
ATOM 2677 C CA . LYS B 1 30 ? 16.016 -14.031 11.414 1 96.38 30 LYS B CA 1
ATOM 2678 C C . LYS B 1 30 ? 14.969 -15.125 11.531 1 96.38 30 LYS B C 1
ATOM 2680 O O . LYS B 1 30 ? 14.352 -15.508 10.539 1 96.38 30 LYS B O 1
ATOM 2685 N N . PRO B 1 31 ? 14.836 -15.664 12.75 1 97 31 PRO B N 1
ATOM 2686 C CA . PRO B 1 31 ? 13.805 -16.672 12.953 1 97 31 PRO B CA 1
ATOM 2687 C C . PRO B 1 31 ? 12.391 -16.141 12.719 1 97 31 PRO B C 1
ATOM 2689 O O . PRO B 1 31 ? 12.172 -14.93 12.766 1 97 31 PRO B O 1
ATOM 2692 N N . TRP B 1 32 ? 11.484 -17.094 12.516 1 97.81 32 TRP B N 1
ATOM 2693 C CA . TRP B 1 32 ? 10.102 -16.766 12.164 1 97.81 32 TRP B CA 1
ATOM 2694 C C . TRP B 1 32 ? 9.477 -15.844 13.203 1 97.81 32 TRP B C 1
ATOM 2696 O O . TRP B 1 32 ? 8.773 -14.891 12.859 1 97.81 32 TRP B O 1
ATOM 2706 N N . ASN B 1 33 ? 9.719 -16.047 14.406 1 96.31 33 ASN B N 1
ATOM 2707 C CA . ASN B 1 33 ? 9.07 -15.266 15.461 1 96.31 33 ASN B CA 1
ATOM 2708 C C . ASN B 1 33 ? 9.453 -13.789 15.375 1 96.31 33 ASN B C 1
ATOM 2710 O O . ASN B 1 33 ? 8.734 -12.93 15.891 1 96.31 33 ASN B O 1
ATOM 2714 N N . ILE B 1 34 ? 10.602 -13.508 14.727 1 96.25 34 ILE B N 1
ATOM 2715 C CA . ILE B 1 34 ? 11.055 -12.133 14.547 1 96.25 34 ILE B CA 1
ATOM 2716 C C . ILE B 1 34 ? 10.484 -11.57 13.25 1 96.25 34 ILE B C 1
ATOM 2718 O O . ILE B 1 34 ? 10.102 -10.398 13.18 1 96.25 34 ILE B O 1
ATOM 2722 N N . ARG B 1 35 ? 10.32 -12.391 12.211 1 97.81 35 ARG B N 1
ATOM 2723 C CA . ARG B 1 35 ? 9.898 -11.961 10.883 1 97.81 35 ARG B CA 1
ATOM 2724 C C . ARG B 1 35 ? 8.383 -11.867 10.789 1 97.81 35 ARG B C 1
ATOM 2726 O O . ARG B 1 35 ? 7.852 -11.102 9.977 1 97.81 35 ARG B O 1
ATOM 2733 N N . ARG B 1 36 ? 7.715 -12.523 11.609 1 98.06 36 ARG B N 1
ATOM 2734 C CA . ARG B 1 36 ? 6.277 -12.773 11.539 1 98.06 36 ARG B CA 1
ATOM 2735 C C . ARG B 1 36 ? 5.5 -11.461 11.445 1 98.06 36 ARG B C 1
ATOM 2737 O O . ARG B 1 36 ? 4.691 -11.281 10.531 1 98.06 36 ARG B O 1
ATOM 2744 N N . ASN B 1 37 ? 5.77 -10.523 12.352 1 97.56 37 ASN B N 1
ATOM 2745 C CA . ASN B 1 37 ? 4.992 -9.289 12.391 1 97.56 37 ASN B CA 1
ATOM 2746 C C . ASN B 1 37 ? 5.219 -8.445 11.141 1 97.56 37 ASN B C 1
ATOM 2748 O O . ASN B 1 37 ? 4.309 -7.746 10.68 1 97.56 37 ASN B O 1
ATOM 2752 N N . HIS B 1 38 ? 6.43 -8.523 10.609 1 98.19 38 HIS B N 1
ATOM 2753 C CA . HIS B 1 38 ? 6.711 -7.777 9.391 1 98.19 38 HIS B CA 1
ATOM 2754 C C . HIS B 1 38 ? 5.859 -8.281 8.227 1 98.19 38 HIS B C 1
ATOM 2756 O O . HIS B 1 38 ? 5.344 -7.48 7.445 1 98.19 38 HIS B O 1
ATOM 2762 N N . ILE B 1 39 ? 5.707 -9.562 8.164 1 98.69 39 ILE B N 1
ATOM 2763 C CA . ILE B 1 39 ? 4.914 -10.156 7.094 1 98.69 39 ILE B CA 1
ATOM 2764 C C . ILE B 1 39 ? 3.436 -9.852 7.312 1 98.69 39 ILE B C 1
ATOM 2766 O O . ILE B 1 39 ? 2.744 -9.406 6.395 1 98.69 39 ILE B O 1
ATOM 2770 N N . VAL B 1 40 ? 2.979 -10.023 8.562 1 98.62 40 VAL B N 1
ATOM 2771 C CA . VAL B 1 40 ? 1.575 -9.797 8.891 1 98.62 40 VAL B CA 1
ATOM 2772 C C . VAL B 1 40 ? 1.217 -8.336 8.633 1 98.62 40 VAL B C 1
ATOM 2774 O O . VAL B 1 40 ? 0.195 -8.039 8.008 1 98.62 40 VAL B O 1
ATOM 2777 N N . ASN B 1 41 ? 2.061 -7.406 9.094 1 98.38 41 ASN B N 1
ATOM 2778 C CA . ASN B 1 41 ? 1.796 -5.977 8.953 1 98.38 41 ASN B CA 1
ATOM 2779 C C . ASN B 1 41 ? 1.792 -5.555 7.484 1 98.38 41 ASN B C 1
ATOM 2781 O O . ASN B 1 41 ? 1.004 -4.699 7.082 1 98.38 41 ASN B O 1
ATOM 2785 N N . GLN B 1 42 ? 2.67 -6.152 6.695 1 98.75 42 GLN B N 1
ATOM 2786 C CA . GLN B 1 42 ? 2.713 -5.84 5.27 1 98.75 42 GLN B CA 1
ATOM 2787 C C . GLN B 1 42 ? 1.43 -6.281 4.57 1 98.75 42 GLN B C 1
ATOM 2789 O O . GLN B 1 42 ? 0.86 -5.527 3.777 1 98.75 42 GLN B O 1
ATOM 2794 N N . LEU B 1 43 ? 1.008 -7.48 4.867 1 98.81 43 LEU B N 1
ATOM 2795 C CA . LEU B 1 43 ? -0.231 -7.98 4.281 1 98.81 43 LEU B CA 1
ATOM 2796 C C . LEU B 1 43 ? -1.422 -7.137 4.727 1 98.81 43 LEU B C 1
ATOM 2798 O O . LEU B 1 43 ? -2.25 -6.742 3.9 1 98.81 43 LEU B O 1
ATOM 2802 N N . ASP B 1 44 ? -1.486 -6.844 6.004 1 98.25 44 ASP B N 1
ATOM 2803 C CA . ASP B 1 44 ? -2.586 -6.07 6.57 1 98.25 44 ASP B CA 1
ATOM 2804 C C . ASP B 1 44 ? -2.65 -4.676 5.961 1 98.25 44 ASP B C 1
ATOM 2806 O O . ASP B 1 44 ? -3.688 -4.27 5.43 1 98.25 44 ASP B O 1
ATOM 2810 N N . PHE B 1 45 ? -1.512 -3.984 5.934 1 98.5 45 PHE B N 1
ATOM 2811 C CA . PHE B 1 45 ? -1.432 -2.619 5.426 1 98.5 45 PHE B CA 1
ATOM 2812 C C . PHE B 1 45 ? -1.828 -2.566 3.955 1 98.5 45 PHE B C 1
ATOM 2814 O O . PHE B 1 45 ? -2.58 -1.681 3.541 1 98.5 45 PHE B O 1
ATOM 2821 N N . ASN B 1 46 ? -1.401 -3.545 3.197 1 98.69 46 ASN B N 1
ATOM 2822 C CA . ASN B 1 46 ? -1.562 -3.502 1.749 1 98.69 46 ASN B CA 1
ATOM 2823 C C . ASN B 1 46 ? -2.91 -4.07 1.316 1 98.69 46 ASN B C 1
ATOM 2825 O O . ASN B 1 46 ? -3.252 -4.039 0.132 1 98.69 46 ASN B O 1
ATOM 2829 N N . THR B 1 47 ? -3.74 -4.543 2.23 1 98.12 47 THR B N 1
ATOM 2830 C CA . THR B 1 47 ? -5.055 -5.055 1.854 1 98.12 47 THR B CA 1
ATOM 2831 C C . THR B 1 47 ? -6.156 -4.316 2.604 1 98.12 47 THR B C 1
ATOM 2833 O O . THR B 1 47 ? -7.34 -4.617 2.432 1 98.12 47 THR B O 1
ATOM 2836 N N . THR B 1 48 ? -5.82 -3.34 3.346 1 96.81 48 THR B N 1
ATOM 2837 C CA . THR B 1 48 ? -6.742 -2.662 4.25 1 96.81 48 THR B CA 1
ATOM 2838 C C . THR B 1 48 ? -7.93 -2.092 3.482 1 96.81 48 THR B C 1
ATOM 2840 O O . THR B 1 48 ? -9.07 -2.186 3.938 1 96.81 48 THR B O 1
ATOM 2843 N N . HIS B 1 49 ? -7.699 -1.608 2.287 1 96.81 49 HIS B N 1
ATOM 2844 C CA . HIS B 1 49 ? -8.75 -0.867 1.597 1 96.81 49 HIS B CA 1
ATOM 2845 C C . HIS B 1 49 ? -9.289 -1.655 0.409 1 96.81 49 HIS B C 1
ATOM 2847 O O . HIS B 1 49 ? -9.969 -1.097 -0.456 1 96.81 49 HIS B O 1
ATOM 2853 N N . ASN B 1 50 ? -9 -2.91 0.362 1 97.69 50 ASN B N 1
ATOM 2854 C CA . ASN B 1 50 ? -9.531 -3.76 -0.698 1 97.69 50 ASN B CA 1
ATOM 2855 C C . ASN B 1 50 ? -10.141 -5.043 -0.136 1 97.69 50 ASN B C 1
ATOM 2857 O O . ASN B 1 50 ? -9.469 -6.078 -0.076 1 97.69 50 ASN B O 1
ATOM 2861 N N . PRO B 1 51 ? -11.414 -5 0.197 1 96.62 51 PRO B N 1
ATOM 2862 C CA . PRO B 1 51 ? -12.078 -6.184 0.754 1 96.62 51 PRO B CA 1
ATOM 2863 C C . PRO B 1 51 ? -11.961 -7.406 -0.153 1 96.62 51 PRO B C 1
ATOM 2865 O O . PRO B 1 51 ? -11.969 -8.539 0.331 1 96.62 51 PRO B O 1
ATOM 2868 N N . GLU B 1 52 ? -11.75 -7.211 -1.422 1 98.38 52 GLU B N 1
ATOM 2869 C CA . GLU B 1 52 ? -11.719 -8.297 -2.398 1 98.38 52 GLU B CA 1
ATOM 2870 C C . GLU B 1 52 ? -10.312 -8.875 -2.535 1 98.38 52 GLU B C 1
ATOM 2872 O O . GLU B 1 52 ? -10.086 -9.789 -3.324 1 98.38 52 GLU B O 1
ATOM 2877 N N . ALA B 1 53 ? -9.344 -8.375 -1.753 1 98.88 53 ALA B N 1
ATOM 2878 C CA . ALA B 1 53 ? -7.957 -8.82 -1.892 1 98.88 53 ALA B CA 1
ATOM 2879 C C . ALA B 1 53 ? -7.848 -10.336 -1.745 1 98.88 53 ALA B C 1
ATOM 2881 O O . ALA B 1 53 ? -8.547 -10.938 -0.924 1 98.88 53 ALA B O 1
ATOM 2882 N N . ILE B 1 54 ? -6.988 -10.961 -2.553 1 98.94 54 ILE B N 1
ATOM 2883 C CA . ILE B 1 54 ? -6.617 -12.367 -2.471 1 98.94 54 ILE B CA 1
ATOM 2884 C C . ILE B 1 54 ? -5.113 -12.492 -2.234 1 98.94 54 ILE B C 1
ATOM 2886 O O . ILE B 1 54 ? -4.312 -11.898 -2.963 1 98.94 54 ILE B O 1
ATOM 2890 N N . ILE B 1 55 ? -4.758 -13.203 -1.182 1 99 55 ILE B N 1
ATOM 2891 C CA . ILE B 1 55 ? -3.363 -13.375 -0.791 1 99 55 ILE B CA 1
ATOM 2892 C C . ILE B 1 55 ? -2.912 -14.805 -1.085 1 99 55 ILE B C 1
ATOM 2894 O O . ILE B 1 55 ? -3.527 -15.766 -0.618 1 99 55 ILE B O 1
ATOM 2898 N N . CYS B 1 56 ? -1.881 -14.953 -1.876 1 99 56 CYS B N 1
ATOM 2899 C CA . CYS B 1 56 ? -1.265 -16.234 -2.207 1 99 56 CYS B CA 1
ATOM 2900 C C . CYS B 1 56 ? 0.125 -16.344 -1.591 1 99 56 CYS B C 1
ATOM 2902 O O . CYS B 1 56 ? 1.027 -15.578 -1.942 1 99 56 CYS B O 1
ATOM 2904 N N . LEU B 1 57 ? 0.337 -17.328 -0.695 1 99 57 LEU B N 1
ATOM 2905 C CA . LEU B 1 57 ? 1.625 -17.469 -0.025 1 99 57 LEU B CA 1
ATOM 2906 C C . LEU B 1 57 ? 2.301 -18.766 -0.411 1 99 57 LEU B C 1
ATOM 2908 O O . LEU B 1 57 ? 1.632 -19.719 -0.813 1 99 57 LEU B O 1
ATOM 2912 N N . GLN B 1 58 ? 3.604 -18.812 -0.357 1 98.94 58 GLN B N 1
ATOM 2913 C CA . GLN B 1 58 ? 4.402 -20.016 -0.567 1 98.94 58 GLN B CA 1
ATOM 2914 C C . GLN B 1 58 ? 5.363 -20.234 0.595 1 98.94 58 GLN B C 1
ATOM 2916 O O . GLN B 1 58 ? 5.641 -19.328 1.37 1 98.94 58 GLN B O 1
ATOM 2921 N N . GLU B 1 59 ? 5.801 -21.453 0.766 1 98.81 59 GLU B N 1
ATOM 2922 C CA . GLU B 1 59 ? 6.695 -21.922 1.822 1 98.81 59 GLU B CA 1
ATOM 2923 C C . GLU B 1 59 ? 6.098 -21.656 3.203 1 98.81 59 GLU B C 1
ATOM 2925 O O . GLU B 1 59 ? 6.781 -21.172 4.102 1 98.81 59 GLU B O 1
ATOM 2930 N N . VAL B 1 60 ? 4.836 -22.016 3.332 1 98.94 60 VAL B N 1
ATOM 2931 C CA . VAL B 1 60 ? 4.133 -21.734 4.578 1 98.94 60 VAL B CA 1
ATOM 2932 C C . VAL B 1 60 ? 3.992 -23.016 5.402 1 98.94 60 VAL B C 1
ATOM 2934 O O . VAL B 1 60 ? 3.324 -23.953 4.98 1 98.94 60 VAL B O 1
ATOM 2937 N N . MET B 1 61 ? 4.605 -23.047 6.543 1 98.75 61 MET B N 1
ATOM 2938 C CA . MET B 1 61 ? 4.328 -24.125 7.492 1 98.75 61 MET B CA 1
ATOM 2939 C C . MET B 1 61 ? 3.021 -23.859 8.234 1 98.75 61 MET B C 1
ATOM 2941 O O . MET B 1 61 ? 2.564 -22.719 8.32 1 98.75 61 MET B O 1
ATOM 2945 N N . HIS B 1 62 ? 2.459 -24.953 8.766 1 98.69 62 HIS B N 1
ATOM 2946 C CA . HIS B 1 62 ? 1.167 -24.828 9.43 1 98.69 62 HIS B CA 1
ATOM 2947 C C . HIS B 1 62 ? 1.208 -23.75 10.523 1 98.69 62 HIS B C 1
ATOM 2949 O O . HIS B 1 62 ? 0.278 -22.953 10.648 1 98.69 62 HIS B O 1
ATOM 2955 N N . ARG B 1 63 ? 2.236 -23.734 11.289 1 98.31 63 ARG B N 1
ATOM 2956 C CA . ARG B 1 63 ? 2.373 -22.75 12.352 1 98.31 63 ARG B CA 1
ATOM 2957 C C . ARG B 1 63 ? 2.434 -21.328 11.773 1 98.31 63 ARG B C 1
ATOM 2959 O O . ARG B 1 63 ? 1.883 -20.391 12.359 1 98.31 63 ARG B O 1
ATOM 2966 N N . GLN B 1 64 ? 3.111 -21.109 10.711 1 98.88 64 GLN B N 1
ATOM 2967 C CA . GLN B 1 64 ? 3.178 -19.812 10.062 1 98.88 64 GLN B CA 1
ATOM 2968 C C . GLN B 1 64 ? 1.808 -19.391 9.539 1 98.88 64 GLN B C 1
ATOM 2970 O O . GLN B 1 64 ? 1.421 -18.219 9.672 1 98.88 64 GLN B O 1
ATOM 2975 N N . LEU B 1 65 ? 1.102 -20.375 8.945 1 98.81 65 LEU B N 1
ATOM 2976 C CA . LEU B 1 65 ? -0.245 -20.125 8.453 1 98.81 65 LEU B CA 1
ATOM 2977 C C . LEU B 1 65 ? -1.15 -19.625 9.578 1 98.81 65 LEU B C 1
ATOM 2979 O O . LEU B 1 65 ? -1.835 -18.609 9.438 1 98.81 65 LEU B O 1
ATOM 2983 N N . THR B 1 66 ? -1.12 -20.312 10.68 1 98.5 66 THR B N 1
ATOM 2984 C CA . THR B 1 66 ? -1.96 -19.953 11.812 1 98.5 66 THR B CA 1
ATOM 2985 C C . THR B 1 66 ? -1.565 -18.594 12.375 1 98.5 66 THR B C 1
ATOM 2987 O O . THR B 1 66 ? -2.428 -17.797 12.742 1 98.5 66 THR B O 1
ATOM 2990 N N . ASP B 1 67 ? -0.275 -18.344 12.438 1 98.69 67 ASP B N 1
ATOM 2991 C CA . ASP B 1 67 ? 0.208 -17.047 12.914 1 98.69 67 ASP B CA 1
ATOM 2992 C C . ASP B 1 67 ? -0.289 -15.914 12.023 1 98.69 67 ASP B C 1
ATOM 2994 O O . ASP B 1 67 ? -0.738 -14.875 12.516 1 98.69 67 ASP B O 1
ATOM 2998 N N . ILE B 1 68 ? -0.219 -16.094 10.75 1 98.81 68 ILE B N 1
ATOM 2999 C CA . ILE B 1 68 ? -0.602 -15.07 9.789 1 98.81 68 ILE B CA 1
ATOM 3000 C C . ILE B 1 68 ? -2.107 -14.828 9.867 1 98.81 68 ILE B C 1
ATOM 3002 O O . ILE B 1 68 ? -2.559 -13.688 9.922 1 98.81 68 ILE B O 1
ATOM 3006 N N . LEU B 1 69 ? -2.871 -15.898 9.922 1 98.38 69 LEU B N 1
ATOM 3007 C CA . LEU B 1 69 ? -4.32 -15.773 10.016 1 98.38 69 LEU B CA 1
ATOM 3008 C C . LEU B 1 69 ? -4.723 -15.094 11.32 1 98.38 69 LEU B C 1
ATOM 3010 O O . LEU B 1 69 ? -5.617 -14.25 11.336 1 98.38 69 LEU B O 1
ATOM 3014 N N . THR B 1 70 ? -4.074 -15.477 12.398 1 97.25 70 THR B N 1
ATOM 3015 C CA . THR B 1 70 ? -4.34 -14.828 13.672 1 97.25 70 THR B CA 1
ATOM 3016 C C . THR B 1 70 ? -4.027 -13.336 13.602 1 97.25 70 THR B C 1
ATOM 3018 O O . THR B 1 70 ? -4.828 -12.508 14.031 1 97.25 70 THR B O 1
ATOM 3021 N N . GLY B 1 71 ? -2.912 -12.984 13.047 1 96.94 71 GLY B N 1
ATOM 3022 C CA . GLY B 1 71 ? -2.529 -11.586 12.891 1 96.94 71 GLY B CA 1
ATOM 3023 C C . GLY B 1 71 ? -3.51 -10.789 12.055 1 96.94 71 GLY B C 1
ATOM 3024 O O . GLY B 1 71 ? -3.904 -9.688 12.438 1 96.94 71 GLY B O 1
ATOM 3025 N N . LEU B 1 72 ? -3.908 -11.336 10.961 1 97.38 72 LEU B N 1
ATOM 3026 C CA . LEU B 1 72 ? -4.84 -10.648 10.07 1 97.38 72 LEU B CA 1
ATOM 3027 C C . LEU B 1 72 ? -6.215 -10.523 10.711 1 97.38 72 LEU B C 1
ATOM 3029 O O . LEU B 1 72 ? -6.875 -9.492 10.578 1 97.38 72 LEU B O 1
ATOM 3033 N N . ASN B 1 73 ? -6.629 -11.531 11.461 1 96.38 73 ASN B N 1
ATOM 3034 C CA . ASN B 1 73 ? -7.977 -11.555 12.023 1 96.38 73 ASN B CA 1
ATOM 3035 C C . ASN B 1 73 ? -8.055 -10.766 13.328 1 96.38 73 ASN B C 1
ATOM 3037 O O . ASN B 1 73 ? -9.148 -10.5 13.836 1 96.38 73 ASN B O 1
ATOM 3041 N N . THR B 1 74 ? -6.93 -10.32 13.883 1 93.44 74 THR B N 1
ATOM 3042 C CA . THR B 1 74 ? -6.945 -9.508 15.094 1 93.44 74 THR B CA 1
ATOM 3043 C C . THR B 1 74 ? -6.711 -8.039 14.766 1 93.44 74 THR B C 1
ATOM 3045 O O . THR B 1 74 ? -6.68 -7.191 15.664 1 93.44 74 THR B O 1
ATOM 3048 N N . ALA B 1 75 ? -6.48 -7.785 13.477 1 90.75 75 ALA B N 1
ATOM 3049 C CA . ALA B 1 75 ? -6.383 -6.387 13.07 1 90.75 75 ALA B CA 1
ATOM 3050 C C . ALA B 1 75 ? -7.676 -5.637 13.359 1 90.75 75 ALA B C 1
ATOM 3052 O O . ALA B 1 75 ? -8.766 -6.195 13.234 1 90.75 75 ALA B O 1
ATOM 3053 N N . PRO B 1 76 ? -7.516 -4.316 13.75 1 82.88 76 PRO B N 1
ATOM 3054 C CA . PRO B 1 76 ? -8.734 -3.547 14.016 1 82.88 76 PRO B CA 1
ATOM 3055 C C . PRO B 1 76 ? -9.633 -3.416 12.789 1 82.88 76 PRO B C 1
ATOM 3057 O O . PRO B 1 76 ? -9.141 -3.209 11.68 1 82.88 76 PRO B O 1
ATOM 3060 N N . ASP B 1 77 ? -10.867 -3.764 12.93 1 75.06 77 ASP B N 1
ATOM 3061 C CA . ASP B 1 77 ? -11.891 -3.65 11.891 1 75.06 77 ASP B CA 1
ATOM 3062 C C . ASP B 1 77 ? -13.219 -3.18 12.477 1 75.06 77 ASP B C 1
ATOM 3064 O O . ASP B 1 77 ? -13.844 -3.896 13.258 1 75.06 77 ASP B O 1
ATOM 3068 N N . SER B 1 78 ? -13.555 -1.966 12.07 1 69.75 78 SER B N 1
ATOM 3069 C CA . SER B 1 78 ? -14.75 -1.375 12.664 1 69.75 78 SER B CA 1
ATOM 3070 C C . SER B 1 78 ? -16.016 -2.096 12.203 1 69.75 78 SER B C 1
ATOM 3072 O O . SER B 1 78 ? -17.062 -1.979 12.828 1 69.75 78 SER B O 1
ATOM 3074 N N . GLU B 1 79 ? -15.891 -2.801 11.102 1 70.38 79 GLU B N 1
ATOM 3075 C CA . GLU B 1 79 ? -17.078 -3.436 10.547 1 70.38 79 GLU B CA 1
ATOM 3076 C C . GLU B 1 79 ? -17.219 -4.875 11.031 1 70.38 79 GLU B C 1
ATOM 3078 O O . GLU B 1 79 ? -18.25 -5.516 10.82 1 70.38 79 GLU B O 1
ATOM 3083 N N . SER B 1 80 ? -16.156 -5.309 11.711 1 71.38 80 SER B N 1
ATOM 3084 C CA . SER B 1 80 ? -16.172 -6.723 12.07 1 71.38 80 SER B CA 1
ATOM 3085 C C . SER B 1 80 ? -16.766 -6.934 13.469 1 71.38 80 SER B C 1
ATOM 3087 O O . SER B 1 80 ? -16.672 -6.043 14.32 1 71.38 80 SER B O 1
ATOM 3089 N 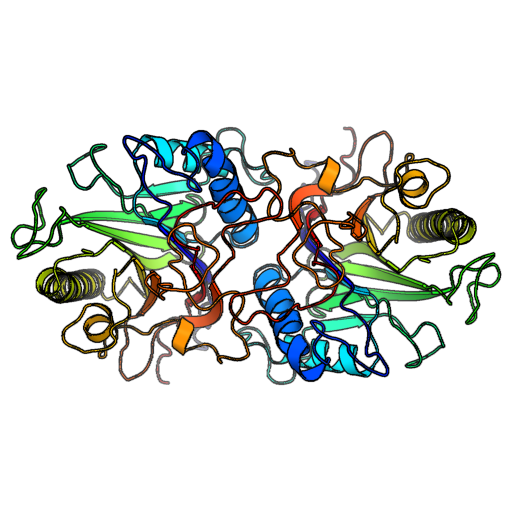N . ILE B 1 81 ? -17.516 -8.031 13.547 1 70.38 81 ILE B N 1
ATOM 3090 C CA . ILE B 1 81 ? -18.031 -8.477 14.836 1 70.38 81 ILE B CA 1
ATOM 3091 C C . ILE B 1 81 ? -16.953 -9.234 15.594 1 70.38 81 ILE B C 1
ATOM 3093 O O . ILE B 1 81 ? -16.172 -9.984 14.992 1 70.38 81 ILE B O 1
ATOM 3097 N N . GLU B 1 82 ? -16.938 -8.922 16.844 1 68.94 82 GLU B N 1
ATOM 3098 C CA . GLU B 1 82 ? -15.938 -9.578 17.688 1 68.94 82 GLU B CA 1
ATOM 3099 C C . GLU B 1 82 ? -15.969 -11.094 17.5 1 68.94 82 GLU B C 1
ATOM 3101 O O . GLU B 1 82 ? -17.047 -11.703 17.5 1 68.94 82 GLU B O 1
ATOM 3106 N N . GLY B 1 83 ? -14.906 -11.664 17.156 1 71.88 83 GLY B N 1
ATOM 3107 C CA . GLY B 1 83 ? -14.781 -13.109 17.047 1 71.88 83 GLY B CA 1
ATOM 3108 C C . GLY B 1 83 ? -15 -13.617 15.641 1 71.88 83 GLY B C 1
ATOM 3109 O O . GLY B 1 83 ? -14.836 -14.805 15.367 1 71.88 83 GLY B O 1
ATOM 3110 N N . GLU B 1 84 ? -15.375 -12.695 14.773 1 80.62 84 GLU B N 1
ATOM 3111 C CA . GLU B 1 84 ? -15.625 -13.109 13.391 1 80.62 84 GLU B CA 1
ATOM 3112 C C . GLU B 1 84 ? -14.312 -13.359 12.648 1 80.62 84 GLU B C 1
ATOM 3114 O O . GLU B 1 84 ? -13.352 -12.594 12.797 1 80.62 84 GLU B O 1
ATOM 3119 N N . GLU B 1 85 ? -14.234 -14.609 12.102 1 86.25 85 GLU B N 1
ATOM 3120 C CA . GLU B 1 85 ? -13.109 -14.867 11.211 1 86.25 85 GLU B CA 1
ATOM 3121 C C . GLU B 1 85 ? -13.281 -14.148 9.875 1 86.25 85 GLU B C 1
ATOM 3123 O O . GLU B 1 85 ? -14.078 -14.562 9.039 1 86.25 85 GLU B O 1
ATOM 3128 N N . ILE B 1 86 ? -12.5 -13.133 9.773 1 92.5 86 ILE B N 1
ATOM 3129 C CA . ILE B 1 86 ? -12.57 -12.305 8.578 1 92.5 86 ILE B CA 1
ATOM 3130 C C . ILE B 1 86 ? -11.789 -12.969 7.445 1 92.5 86 ILE B C 1
ATOM 3132 O O . ILE B 1 86 ? -12.336 -13.242 6.379 1 92.5 86 ILE B O 1
ATOM 3136 N N . TRP B 1 87 ? -10.539 -13.336 7.754 1 97.69 87 TRP B N 1
ATOM 3137 C CA . TRP B 1 87 ? -9.672 -14.008 6.785 1 97.69 87 TRP B CA 1
ATOM 3138 C C . TRP B 1 87 ? -9.719 -15.516 6.965 1 97.69 87 TRP B C 1
ATOM 3140 O O . TRP B 1 87 ? -9.602 -16.016 8.086 1 97.69 87 TRP B O 1
ATOM 3150 N N . LYS B 1 88 ? -9.938 -16.203 5.891 1 98.38 88 LYS B N 1
ATOM 3151 C CA . LYS B 1 88 ? -9.867 -17.656 5.828 1 98.38 88 LYS B CA 1
ATOM 3152 C C . LYS B 1 88 ? -8.891 -18.125 4.75 1 98.38 88 LYS B C 1
ATOM 3154 O O . LYS B 1 88 ? -8.375 -17.312 3.986 1 98.38 88 LYS B O 1
ATOM 3159 N N . HIS B 1 89 ? -8.57 -19.438 4.773 1 98.81 89 HIS B N 1
ATOM 3160 C CA . HIS B 1 89 ? -7.641 -19.953 3.777 1 98.81 89 HIS B CA 1
ATOM 3161 C C . HIS B 1 89 ? -8.18 -21.234 3.152 1 98.81 89 HIS B C 1
ATOM 3163 O O . HIS B 1 89 ? -9.086 -21.875 3.697 1 98.81 89 HIS B O 1
ATOM 3169 N N . VAL B 1 90 ? -7.699 -21.578 1.993 1 98.81 90 VAL B N 1
ATOM 3170 C CA . VAL B 1 90 ? -7.785 -22.922 1.437 1 98.81 90 VAL B CA 1
ATOM 3171 C C . VAL B 1 90 ? -6.383 -23.453 1.15 1 98.81 90 VAL B C 1
ATOM 3173 O O . VAL B 1 90 ? -5.438 -22.672 0.992 1 98.81 90 VAL B O 1
ATOM 3176 N N . GLY B 1 91 ? -6.246 -24.719 1.154 1 98.56 91 GLY B N 1
ATOM 3177 C CA . GLY B 1 91 ? -4.992 -25.375 0.847 1 98.56 91 GLY B CA 1
ATOM 3178 C C . GLY B 1 91 ? -4.504 -26.281 1.969 1 98.56 91 GLY B C 1
ATOM 3179 O O . GLY B 1 91 ? -4.816 -26.047 3.139 1 98.56 91 GLY B O 1
ATOM 3180 N N . CYS B 1 92 ? -3.689 -27.297 1.637 1 98.12 92 CYS B N 1
ATOM 3181 C CA . CYS B 1 92 ? -3.072 -28.203 2.596 1 98.12 92 CYS B CA 1
ATOM 3182 C C . CYS B 1 92 ? -1.567 -28.281 2.377 1 98.12 92 CYS B C 1
ATOM 3184 O O . CYS B 1 92 ? -1.041 -27.703 1.426 1 98.12 92 CYS B O 1
ATOM 3186 N N . GLY B 1 93 ? -0.862 -28.922 3.32 1 98.38 93 GLY B N 1
ATOM 3187 C CA . GLY B 1 93 ? 0.575 -29.109 3.193 1 98.38 93 GLY B CA 1
ATOM 3188 C C . GLY B 1 93 ? 0.955 -30.109 2.111 1 98.38 93 GLY B C 1
ATOM 3189 O O . GLY B 1 93 ? 0.234 -31.078 1.871 1 98.38 93 GLY B O 1
ATOM 3190 N N . ARG B 1 94 ? 2.088 -29.891 1.516 1 98.44 94 ARG B N 1
ATOM 3191 C CA . ARG B 1 94 ? 2.527 -30.688 0.368 1 98.44 94 ARG B CA 1
ATOM 3192 C C . ARG B 1 94 ? 2.801 -32.125 0.767 1 98.44 94 ARG B C 1
ATOM 3194 O O . ARG B 1 94 ? 2.967 -33 -0.094 1 98.44 94 ARG B O 1
ATOM 3201 N N . ASP B 1 95 ? 2.904 -32.406 2.062 1 97.88 95 ASP B N 1
ATOM 3202 C CA . ASP B 1 95 ? 3.062 -33.781 2.541 1 97.88 95 ASP B CA 1
ATOM 3203 C C . ASP B 1 95 ? 1.73 -34.344 3.025 1 97.88 95 ASP B C 1
ATOM 3205 O O . ASP B 1 95 ? 1.689 -35.438 3.613 1 97.88 95 ASP B O 1
ATOM 3209 N N . GLY B 1 96 ? 0.639 -33.625 2.898 1 95.19 96 GLY B N 1
ATOM 3210 C CA . GLY B 1 96 ? -0.706 -34.031 3.268 1 95.19 96 GLY B CA 1
ATOM 3211 C C . GLY B 1 96 ? -1.191 -33.406 4.559 1 95.19 96 GLY B C 1
ATOM 3212 O O . GLY B 1 96 ? -0.439 -33.281 5.527 1 95.19 96 GLY B O 1
ATOM 3213 N N . GLY B 1 97 ? -2.494 -32.969 4.531 1 95.75 97 GLY B N 1
ATOM 3214 C CA . GLY B 1 97 ? -3.039 -32.344 5.727 1 95.75 97 GLY B CA 1
ATOM 3215 C C . GLY B 1 97 ? -2.277 -31.109 6.145 1 95.75 97 GLY B C 1
ATOM 3216 O O . GLY B 1 97 ? -2.127 -30.172 5.359 1 95.75 97 GLY B O 1
ATOM 3217 N N . GLN B 1 98 ? -1.763 -31.203 7.363 1 97.81 98 GLN B N 1
ATOM 3218 C CA . GLN B 1 98 ? -1.063 -30.047 7.91 1 97.81 98 GLN B CA 1
ATOM 3219 C C . GLN B 1 98 ? 0.449 -30.219 7.801 1 97.81 98 GLN B C 1
ATOM 3221 O O . GLN B 1 98 ? 1.209 -29.438 8.383 1 97.81 98 GLN B O 1
ATOM 3226 N N . LYS B 1 99 ? 0.883 -31.266 7.082 1 97.94 99 LYS B N 1
ATOM 3227 C CA . LYS B 1 99 ? 2.305 -31.594 7.039 1 97.94 99 LYS B CA 1
ATOM 3228 C C . LYS B 1 99 ? 2.963 -31.031 5.785 1 97.94 99 LYS B C 1
ATOM 3230 O O . LYS B 1 99 ? 2.412 -31.125 4.688 1 97.94 99 LYS B O 1
ATOM 3235 N N . GLY B 1 100 ? 4.188 -30.484 5.984 1 97.94 100 GLY B N 1
ATOM 3236 C CA . GLY B 1 100 ? 4.918 -29.875 4.883 1 97.94 100 GLY B CA 1
ATOM 3237 C C . GLY B 1 100 ? 4.484 -28.453 4.582 1 97.94 100 GLY B C 1
ATOM 3238 O O . GLY B 1 100 ? 3.639 -27.891 5.285 1 97.94 100 GLY B O 1
ATOM 3239 N N . GLU B 1 101 ? 5.066 -27.859 3.562 1 98.62 101 GLU B N 1
ATOM 3240 C CA . GLU B 1 101 ? 4.82 -26.469 3.195 1 98.62 101 GLU B CA 1
ATOM 3241 C C . GLU B 1 101 ? 3.496 -26.328 2.447 1 98.62 101 GLU B C 1
ATOM 3243 O O . GLU B 1 101 ? 3.193 -27.109 1.554 1 98.62 101 GLU B O 1
ATOM 3248 N N . TYR B 1 102 ? 2.777 -25.312 2.85 1 98.81 102 TYR B N 1
ATOM 3249 C CA . TYR B 1 102 ? 1.563 -24.922 2.143 1 98.81 102 TYR B CA 1
ATOM 3250 C C . TYR B 1 102 ? 1.884 -23.984 0.983 1 98.81 102 TYR B C 1
ATOM 3252 O O . TYR B 1 102 ? 2.939 -23.344 0.966 1 98.81 102 TYR B O 1
ATOM 3260 N N . SER B 1 103 ? 1.003 -23.953 -0.006 1 98.88 103 SER B N 1
ATOM 3261 C CA . SER B 1 103 ? 0.739 -22.844 -0.917 1 98.88 103 SER B CA 1
ATOM 3262 C C . SER B 1 103 ? -0.687 -22.328 -0.759 1 98.88 103 SER B C 1
ATOM 3264 O O . SER B 1 103 ? -1.492 -22.406 -1.688 1 98.88 103 SER B O 1
ATOM 3266 N N . PRO B 1 104 ? -0.964 -21.703 0.351 1 98.94 104 PRO B N 1
ATOM 3267 C CA . PRO B 1 104 ? -2.348 -21.359 0.687 1 98.94 104 PRO B CA 1
ATOM 3268 C C . PRO B 1 104 ? -2.842 -20.125 -0.057 1 98.94 104 PRO B C 1
ATOM 3270 O O . PRO B 1 104 ? -2.035 -19.281 -0.481 1 98.94 104 PRO B O 1
ATOM 3273 N N . ILE B 1 105 ? -4.133 -20.062 -0.265 1 99 105 ILE B N 1
ATOM 3274 C CA . ILE B 1 105 ? -4.844 -18.875 -0.735 1 99 105 ILE B CA 1
ATOM 3275 C C . ILE B 1 105 ? -5.711 -18.312 0.39 1 99 105 ILE B C 1
ATOM 3277 O O . ILE B 1 105 ? -6.527 -19.031 0.972 1 99 105 ILE B O 1
ATOM 3281 N N . ILE B 1 106 ? -5.48 -17.078 0.743 1 98.94 106 ILE B N 1
ATOM 3282 C CA . ILE B 1 106 ? -6.148 -16.406 1.853 1 98.94 106 ILE B CA 1
ATOM 3283 C C . ILE B 1 106 ? -7.102 -15.344 1.313 1 98.94 106 ILE B C 1
ATOM 3285 O O . ILE B 1 106 ? -6.754 -14.594 0.397 1 98.94 106 ILE B O 1
ATOM 3289 N N . TYR B 1 107 ? -8.297 -15.336 1.808 1 98.81 107 TYR B N 1
ATOM 3290 C CA . TYR B 1 107 ? -9.359 -14.461 1.342 1 98.81 107 TYR B CA 1
ATOM 3291 C C . TYR B 1 107 ? -10.266 -14.047 2.494 1 98.81 107 TYR B C 1
ATOM 3293 O O . TYR B 1 107 ? -10.203 -14.625 3.582 1 98.81 107 TYR B O 1
ATOM 3301 N N . ARG B 1 108 ? -11.047 -13.008 2.303 1 97.88 108 ARG B N 1
ATOM 3302 C CA . ARG B 1 108 ? -12.031 -12.602 3.307 1 97.88 108 ARG B CA 1
ATOM 3303 C C . ARG B 1 108 ? -13.367 -13.305 3.086 1 97.88 108 ARG B C 1
ATOM 3305 O O . ARG B 1 108 ? -13.984 -13.156 2.035 1 97.88 108 ARG B O 1
ATOM 3312 N N . ALA B 1 109 ? -13.828 -13.938 4.098 1 96.38 109 ALA B N 1
ATOM 3313 C CA . ALA B 1 109 ? -14.984 -14.82 4.004 1 96.38 109 ALA B CA 1
ATOM 3314 C C . ALA B 1 109 ? -16.266 -14.023 3.758 1 96.38 109 ALA B C 1
ATOM 3316 O O . ALA B 1 109 ? -17.219 -14.539 3.156 1 96.38 109 ALA B O 1
ATOM 3317 N N . ARG B 1 110 ? -16.297 -12.805 4.164 1 94.94 110 ARG B N 1
ATOM 3318 C CA . ARG B 1 110 ? -17.484 -11.977 3.979 1 94.94 110 ARG B CA 1
ATOM 3319 C C . ARG B 1 110 ? -17.625 -11.523 2.527 1 94.94 110 ARG B C 1
ATOM 3321 O O . ARG B 1 110 ? -18.703 -11.094 2.102 1 94.94 110 ARG B O 1
ATOM 3328 N N . VAL B 1 111 ? -16.547 -11.633 1.805 1 97.38 111 VAL B N 1
ATOM 3329 C CA . VAL B 1 111 ? -16.516 -11.102 0.446 1 97.38 111 VAL B CA 1
ATOM 3330 C C . VAL B 1 111 ? -16.562 -12.25 -0.559 1 97.38 111 VAL B C 1
ATOM 3332 O O . VAL B 1 111 ? -17.234 -12.156 -1.589 1 97.38 111 VAL B O 1
ATOM 3335 N N . TRP B 1 112 ? -15.883 -13.352 -0.204 1 98.31 112 TRP B N 1
ATOM 3336 C CA . TRP B 1 112 ? -15.75 -14.484 -1.111 1 98.31 112 TRP B CA 1
ATOM 3337 C C . TRP B 1 112 ? -16.359 -15.742 -0.497 1 98.31 112 TRP B C 1
ATOM 3339 O O . TRP B 1 112 ? -16.062 -16.078 0.655 1 98.31 112 TRP B O 1
ATOM 3349 N N . GLU B 1 113 ? -17.141 -16.375 -1.291 1 97.94 113 GLU B N 1
ATOM 3350 C CA . GLU B 1 113 ? -17.609 -17.703 -0.949 1 97.94 113 GLU B CA 1
ATOM 3351 C C . GLU B 1 113 ? -16.844 -18.781 -1.715 1 97.94 113 GLU B C 1
ATOM 3353 O O . GLU B 1 113 ? -16.688 -18.688 -2.934 1 97.94 113 GLU B O 1
ATOM 3358 N N . VAL B 1 114 ? -16.422 -19.797 -0.975 1 98.06 114 VAL B N 1
ATOM 3359 C CA . VAL B 1 114 ? -15.742 -20.922 -1.613 1 98.06 114 VAL B CA 1
ATOM 3360 C C . VAL B 1 114 ? -16.766 -21.875 -2.209 1 98.06 114 VAL B C 1
ATOM 3362 O O . VAL B 1 114 ? -17.562 -22.469 -1.479 1 98.06 114 VAL B O 1
ATOM 3365 N N . GLU B 1 115 ? -16.734 -21.969 -3.5 1 96.88 115 GLU B N 1
ATOM 3366 C CA . GLU B 1 115 ? -17.562 -23 -4.109 1 96.88 115 GLU B CA 1
ATOM 3367 C C . GLU B 1 115 ? -16.938 -24.391 -3.93 1 96.88 115 GLU B C 1
ATOM 3369 O O . GLU B 1 115 ? -17.609 -25.328 -3.508 1 96.88 115 GLU B O 1
ATOM 3374 N N . TRP B 1 116 ? -15.773 -24.438 -4.332 1 96.62 116 TRP B N 1
ATOM 3375 C CA . TRP B 1 116 ? -14.953 -25.625 -4.039 1 96.62 116 TRP B CA 1
ATOM 3376 C C . TRP B 1 116 ? -13.469 -25.281 -4.125 1 96.62 116 TRP B C 1
ATOM 3378 O O . TRP B 1 116 ? -13.086 -24.266 -4.703 1 96.62 116 TRP B O 1
ATOM 3388 N N . ALA B 1 117 ? -12.656 -26.078 -3.502 1 98.19 117 ALA B N 1
ATOM 3389 C CA . ALA B 1 117 ? -11.203 -25.922 -3.492 1 98.19 117 ALA B CA 1
ATOM 3390 C C . ALA B 1 117 ? -10.5 -27.266 -3.486 1 98.19 117 ALA B C 1
ATOM 3392 O O . ALA B 1 117 ? -11.07 -28.266 -3.047 1 98.19 117 ALA B O 1
ATOM 3393 N N . THR B 1 118 ? -9.297 -27.266 -3.973 1 98 118 THR B N 1
ATOM 3394 C CA . THR B 1 118 ? -8.5 -28.484 -3.934 1 98 118 THR B CA 1
ATOM 3395 C C . THR B 1 118 ? -7.012 -28.172 -3.984 1 98 118 THR B C 1
ATOM 3397 O O . THR B 1 118 ? -6.629 -27.031 -4.273 1 98 118 THR B O 1
ATOM 3400 N N . THR B 1 119 ? -6.215 -29.047 -3.521 1 98.69 119 THR B N 1
ATOM 3401 C CA . THR B 1 119 ? -4.77 -29.062 -3.701 1 98.69 119 THR B CA 1
ATOM 3402 C C . THR B 1 119 ? -4.34 -30.328 -4.453 1 98.69 119 THR B C 1
ATOM 3404 O O . THR B 1 119 ? -4.789 -31.422 -4.137 1 98.69 119 THR B O 1
ATOM 3407 N N . ARG B 1 120 ? -3.596 -30.125 -5.5 1 98.75 120 ARG B N 1
ATOM 3408 C CA . ARG B 1 120 ? -3.066 -31.25 -6.258 1 98.75 120 ARG B CA 1
ATOM 3409 C C . ARG B 1 120 ? -1.546 -31.188 -6.348 1 98.75 120 ARG B C 1
ATOM 3411 O O . ARG B 1 120 ? -0.958 -30.109 -6.242 1 98.75 120 ARG B O 1
ATOM 3418 N N . TRP B 1 121 ? -0.964 -32.375 -6.477 1 98.88 121 TRP B N 1
ATOM 3419 C CA . TRP B 1 121 ? 0.49 -32.469 -6.535 1 98.88 121 TRP B CA 1
ATOM 3420 C C . TRP B 1 121 ? 0.982 -32.406 -7.98 1 98.88 121 TRP B C 1
ATOM 3422 O O . TRP B 1 121 ? 0.374 -33 -8.875 1 98.88 121 TRP B O 1
ATOM 3432 N N . LEU B 1 122 ? 2 -31.625 -8.203 1 98.81 122 LEU B N 1
ATOM 3433 C CA . LEU B 1 122 ? 2.586 -31.422 -9.531 1 98.81 122 LEU B CA 1
ATOM 3434 C C . LEU B 1 122 ? 3.527 -32.562 -9.883 1 98.81 122 LEU B C 1
ATOM 3436 O O . LEU B 1 122 ? 4.75 -32.406 -9.844 1 98.81 122 LEU B O 1
ATOM 3440 N N . SER B 1 123 ? 2.875 -33.656 -10.281 1 98.62 123 SER B N 1
ATOM 3441 C CA . SER B 1 123 ? 3.559 -34.906 -10.578 1 98.62 123 SER B CA 1
ATOM 3442 C C . SER B 1 123 ? 2.717 -35.781 -11.484 1 98.62 123 SER B C 1
ATOM 3444 O O . SER B 1 123 ? 1.619 -35.406 -11.898 1 98.62 123 SER B O 1
ATOM 3446 N N . GLU B 1 124 ? 3.191 -36.938 -11.773 1 98.19 124 GLU B N 1
ATOM 3447 C CA . GLU B 1 124 ? 2.479 -37.938 -12.586 1 98.19 124 GLU B CA 1
ATOM 3448 C C . GLU B 1 124 ? 1.333 -38.562 -11.797 1 98.19 124 GLU B C 1
ATOM 3450 O O . GLU B 1 124 ? 0.45 -39.188 -12.383 1 98.19 124 GLU B O 1
ATOM 3455 N N . THR B 1 125 ? 1.268 -38.344 -10.547 1 98 125 THR B N 1
ATOM 3456 C CA . THR B 1 125 ? 0.194 -38.812 -9.68 1 98 125 THR B CA 1
ATOM 3457 C C . THR B 1 125 ? -0.338 -37.688 -8.812 1 98 125 THR B C 1
ATOM 3459 O O . THR B 1 125 ? -0.149 -37.688 -7.598 1 98 125 THR B O 1
ATOM 3462 N N . PRO B 1 126 ? -1.062 -36.812 -9.383 1 98.12 126 PRO B N 1
ATOM 3463 C CA . PRO B 1 126 ? -1.37 -35.531 -8.781 1 98.12 126 PRO B CA 1
ATOM 3464 C C . PRO B 1 126 ? -2.371 -35.625 -7.637 1 98.12 126 PRO B C 1
ATOM 3466 O O . PRO B 1 126 ? -2.58 -34.656 -6.906 1 98.12 126 PRO B O 1
ATOM 3469 N N . ASP B 1 127 ? -2.988 -36.812 -7.328 1 97 127 ASP B N 1
ATOM 3470 C CA . ASP B 1 127 ? -4.047 -36.906 -6.328 1 97 127 ASP B CA 1
ATOM 3471 C C . ASP B 1 127 ? -3.498 -37.406 -5 1 97 127 ASP B C 1
ATOM 3473 O O . ASP B 1 127 ? -4.254 -37.625 -4.047 1 97 127 ASP B O 1
ATOM 3477 N N . THR B 1 128 ? -2.182 -37.688 -4.945 1 96.44 128 THR B N 1
ATOM 3478 C CA . THR B 1 128 ? -1.508 -38.094 -3.723 1 96.44 128 THR B CA 1
ATOM 3479 C C . THR B 1 128 ? -0.165 -37.406 -3.574 1 96.44 128 THR B C 1
ATOM 3481 O O . THR B 1 128 ? 0.448 -37 -4.566 1 96.44 128 THR B O 1
ATOM 3484 N N . PRO B 1 129 ? 0.234 -37.219 -2.338 1 97.12 129 PRO B N 1
ATOM 3485 C CA . PRO B 1 129 ? 1.56 -36.625 -2.174 1 97.12 129 PRO B CA 1
ATOM 3486 C C . PRO B 1 129 ? 2.637 -37.344 -2.99 1 97.12 129 PRO B C 1
ATOM 3488 O O . PRO B 1 129 ? 2.848 -38.531 -2.826 1 97.12 129 PRO B O 1
ATOM 3491 N N . SER B 1 130 ? 3.258 -36.594 -3.932 1 97.5 130 SER B N 1
ATOM 3492 C CA . SER B 1 130 ? 4.223 -37.188 -4.852 1 97.5 130 SER B CA 1
ATOM 3493 C C . SER B 1 130 ? 5.164 -36.125 -5.422 1 97.5 130 SER B C 1
ATOM 3495 O O . SER B 1 130 ? 4.875 -34.938 -5.355 1 97.5 130 SER B O 1
ATOM 3497 N N . ARG B 1 131 ? 6.281 -36.562 -5.832 1 97 131 ARG B N 1
ATOM 3498 C CA . ARG B 1 131 ? 7.273 -35.75 -6.523 1 97 131 ARG B CA 1
ATOM 3499 C C . ARG B 1 131 ? 7.273 -36.031 -8.023 1 97 131 ARG B C 1
ATOM 3501 O O . ARG B 1 131 ? 7.238 -37.188 -8.438 1 97 131 ARG B O 1
ATOM 3508 N N . GLY B 1 132 ? 7.324 -34.969 -8.773 1 97.81 132 GLY B N 1
ATOM 3509 C CA . GLY B 1 132 ? 7.25 -35.156 -10.219 1 97.81 132 GLY B CA 1
ATOM 3510 C C . GLY B 1 132 ? 8.602 -35.062 -10.898 1 97.81 132 GLY B C 1
ATOM 3511 O O . GLY B 1 132 ? 9.406 -34.188 -10.594 1 97.81 132 GLY B O 1
ATOM 3512 N N . TRP B 1 133 ? 8.844 -36.031 -11.836 1 98.25 133 TRP B N 1
ATOM 3513 C CA . TRP B 1 133 ? 9.969 -36 -12.766 1 98.25 133 TRP B CA 1
ATOM 3514 C C . TRP B 1 133 ? 11.281 -35.719 -12.031 1 98.25 133 TRP B C 1
ATOM 3516 O O . TRP B 1 133 ? 11.703 -36.562 -11.203 1 98.25 133 TRP B O 1
ATOM 3526 N N . ASP B 1 134 ? 11.938 -34.594 -12.312 1 98.5 134 ASP B N 1
ATOM 3527 C CA . ASP B 1 134 ? 13.25 -34.344 -11.719 1 98.5 134 ASP B CA 1
ATOM 3528 C C . ASP B 1 134 ? 13.141 -33.344 -10.57 1 98.5 134 ASP B C 1
ATOM 3530 O O . ASP B 1 134 ? 14.141 -32.75 -10.164 1 98.5 134 ASP B O 1
ATOM 3534 N N . ALA B 1 135 ? 11.945 -33.156 -10 1 98.31 135 ALA B N 1
ATOM 3535 C CA . ALA B 1 135 ? 11.75 -32.219 -8.906 1 98.31 135 ALA B CA 1
ATOM 3536 C C . ALA B 1 135 ? 12.555 -32.625 -7.676 1 98.31 135 ALA B C 1
ATOM 3538 O O . ALA B 1 135 ? 12.656 -33.812 -7.359 1 98.31 135 ALA B O 1
ATOM 3539 N N . ALA B 1 136 ? 13.133 -31.625 -6.977 1 97.88 136 ALA B N 1
ATOM 3540 C CA . ALA B 1 136 ? 13.812 -31.875 -5.711 1 97.88 136 ALA B CA 1
ATOM 3541 C C . ALA B 1 136 ? 12.812 -32.062 -4.574 1 97.88 136 ALA B C 1
ATOM 3543 O O . ALA B 1 136 ? 13.086 -32.781 -3.613 1 97.88 136 ALA B O 1
ATOM 3544 N N . TYR B 1 137 ? 11.625 -31.438 -4.688 1 97.38 137 TYR B N 1
ATOM 3545 C CA . TYR B 1 137 ? 10.609 -31.453 -3.643 1 97.38 137 TYR B CA 1
ATOM 3546 C C . TYR B 1 137 ? 9.242 -31.812 -4.215 1 97.38 137 TYR B C 1
ATOM 3548 O O . TYR B 1 137 ? 9.016 -31.688 -5.422 1 97.38 137 TYR B O 1
ATOM 3556 N N . ARG B 1 138 ? 8.352 -32.344 -3.273 1 98.38 138 ARG B N 1
ATOM 3557 C CA . ARG B 1 138 ? 6.938 -32.375 -3.645 1 98.38 138 ARG B CA 1
ATOM 3558 C C . ARG B 1 138 ? 6.383 -30.953 -3.834 1 98.38 138 ARG B C 1
ATOM 3560 O O . ARG B 1 138 ? 6.516 -30.109 -2.949 1 98.38 138 ARG B O 1
ATOM 3567 N N . ARG B 1 139 ? 5.918 -30.75 -4.992 1 98.81 139 ARG B N 1
ATOM 3568 C CA . ARG B 1 139 ? 5.34 -29.453 -5.301 1 98.81 139 ARG B CA 1
ATOM 3569 C C . ARG B 1 139 ? 3.834 -29.562 -5.531 1 98.81 139 ARG B C 1
ATOM 3571 O O . ARG B 1 139 ? 3.344 -30.594 -5.988 1 98.81 139 ARG B O 1
ATOM 3578 N N . ILE B 1 140 ? 3.104 -28.469 -5.18 1 98.88 140 ILE B N 1
ATOM 3579 C CA . ILE B 1 140 ? 1.646 -28.516 -5.223 1 98.88 140 ILE B CA 1
ATOM 3580 C C . ILE B 1 140 ? 1.11 -27.234 -5.859 1 98.88 140 ILE B C 1
ATOM 3582 O O . ILE B 1 140 ? 1.832 -26.25 -5.973 1 98.88 140 ILE B O 1
ATOM 3586 N N . VAL B 1 141 ? -0.063 -27.297 -6.344 1 98.88 141 VAL B N 1
ATOM 3587 C CA . VAL B 1 141 ? -0.895 -26.141 -6.652 1 98.88 141 VAL B CA 1
ATOM 3588 C C . VAL B 1 141 ? -2.184 -26.188 -5.832 1 98.88 141 VAL B C 1
ATOM 3590 O O . VAL B 1 141 ? -2.805 -27.25 -5.719 1 98.88 141 VAL B O 1
ATOM 3593 N N . THR B 1 142 ? -2.486 -25.141 -5.105 1 98.94 142 THR B N 1
ATOM 3594 C CA . THR B 1 142 ? -3.783 -24.922 -4.473 1 98.94 142 THR B CA 1
ATOM 3595 C C . THR B 1 142 ? -4.672 -24.047 -5.348 1 98.94 142 THR B C 1
ATOM 3597 O O . THR B 1 142 ? -4.223 -23.016 -5.863 1 98.94 142 THR B O 1
ATOM 3600 N N . TYR B 1 143 ? -5.863 -24.516 -5.629 1 98.56 143 TYR B N 1
ATOM 3601 C CA . TYR B 1 143 ? -6.75 -23.641 -6.391 1 98.56 143 TYR B CA 1
ATOM 3602 C C . TYR B 1 143 ? -8.188 -23.766 -5.895 1 98.56 143 TYR B C 1
ATOM 3604 O O . TYR B 1 143 ? -8.555 -24.75 -5.27 1 98.56 143 TYR B O 1
ATOM 3612 N N . VAL B 1 144 ? -8.898 -22.688 -6.07 1 98.69 144 VAL B N 1
ATOM 3613 C CA . VAL B 1 144 ? -10.227 -22.5 -5.504 1 98.69 144 VAL B CA 1
ATOM 3614 C C . VAL B 1 144 ? -11.086 -21.672 -6.465 1 98.69 144 VAL B C 1
ATOM 3616 O O . VAL B 1 144 ? -10.594 -20.734 -7.086 1 98.69 144 VAL B O 1
ATOM 3619 N N . VAL B 1 145 ? -12.352 -22.109 -6.605 1 98.19 145 VAL B N 1
ATOM 3620 C CA . VAL B 1 145 ? -13.352 -21.25 -7.238 1 98.19 145 VAL B CA 1
ATOM 3621 C C . VAL B 1 145 ? -14.039 -20.406 -6.184 1 98.19 145 VAL B C 1
ATOM 3623 O O . VAL B 1 145 ? -14.672 -20.922 -5.262 1 98.19 145 VAL B O 1
ATOM 3626 N N . LEU B 1 146 ? -13.828 -19.094 -6.309 1 98.25 146 LEU B N 1
ATOM 3627 C CA . LEU B 1 146 ? -14.398 -18.109 -5.395 1 98.25 146 LEU B CA 1
ATOM 3628 C C . LEU B 1 146 ? -15.57 -17.375 -6.047 1 98.25 146 LEU B C 1
ATOM 3630 O O . LEU B 1 146 ? -15.453 -16.891 -7.172 1 98.25 146 LEU B O 1
ATOM 3634 N N . ARG B 1 147 ? -16.641 -17.344 -5.367 1 97.44 147 ARG B N 1
ATOM 3635 C CA . ARG B 1 147 ? -17.781 -16.547 -5.793 1 97.44 147 ARG B CA 1
ATOM 3636 C C . ARG B 1 147 ? -17.891 -15.258 -4.992 1 97.44 147 ARG B C 1
ATOM 3638 O O . ARG B 1 147 ? -17.953 -15.289 -3.762 1 97.44 147 ARG B O 1
ATOM 3645 N N . HIS B 1 148 ? -17.906 -14.172 -5.672 1 97.44 148 HIS B N 1
ATOM 3646 C CA . HIS B 1 148 ? -18.078 -12.875 -5.02 1 97.44 148 HIS B CA 1
ATOM 3647 C C . HIS B 1 148 ? -19.484 -12.734 -4.465 1 97.44 148 HIS B C 1
ATOM 3649 O O . HIS B 1 148 ? -20.469 -12.805 -5.211 1 97.44 148 HIS B O 1
ATOM 3655 N N . ARG B 1 149 ? -19.625 -12.5 -3.195 1 97.06 149 ARG B N 1
ATOM 3656 C CA . ARG B 1 149 ? -20.938 -12.5 -2.547 1 97.06 149 ARG B CA 1
ATOM 3657 C C . ARG B 1 149 ? -21.781 -11.336 -3.029 1 97.06 149 ARG B C 1
ATOM 3659 O O . ARG B 1 149 ? -23 -11.461 -3.152 1 97.06 149 ARG B O 1
ATOM 3666 N N . GLY B 1 150 ? -21.203 -10.25 -3.365 1 95.69 150 GLY B N 1
ATOM 3667 C CA . GLY B 1 150 ? -21.953 -9.078 -3.799 1 95.69 150 GLY B CA 1
ATOM 3668 C C . GLY B 1 150 ? -22.469 -9.195 -5.223 1 95.69 150 GLY B C 1
ATOM 3669 O O . GLY B 1 150 ? -23.594 -8.781 -5.52 1 95.69 150 GLY B O 1
ATOM 3670 N N . SER B 1 151 ? -21.75 -9.828 -6.102 1 94.81 151 SER B N 1
ATOM 3671 C CA . SER B 1 151 ? -22.094 -9.812 -7.52 1 94.81 151 SER B CA 1
ATOM 3672 C C . SER B 1 151 ? -22.469 -11.211 -8.008 1 94.81 151 SER B C 1
ATOM 3674 O O . SER B 1 151 ? -23.078 -11.359 -9.07 1 94.81 151 SER B O 1
ATOM 3676 N N . GLY B 1 152 ? -22.031 -12.188 -7.34 1 95.44 152 GLY B N 1
ATOM 3677 C CA . GLY B 1 152 ? -22.25 -13.562 -7.758 1 95.44 152 GLY B CA 1
ATOM 3678 C C . GLY B 1 152 ? -21.25 -14.047 -8.781 1 95.44 152 GLY B C 1
ATOM 3679 O O . GLY B 1 152 ? -21.219 -15.234 -9.117 1 95.44 152 GLY B O 1
ATOM 3680 N N . ARG B 1 153 ? -20.359 -13.195 -9.219 1 95.5 153 ARG B N 1
ATOM 3681 C CA . ARG B 1 153 ? -19.359 -13.539 -10.234 1 95.5 153 ARG B CA 1
ATOM 3682 C C . ARG B 1 153 ? -18.266 -14.422 -9.648 1 95.5 153 ARG B C 1
ATOM 3684 O O . ARG B 1 153 ? -17.969 -14.336 -8.461 1 95.5 153 ARG B O 1
ATOM 3691 N N . LYS B 1 154 ? -17.688 -15.281 -10.5 1 96.56 154 LYS B N 1
ATOM 3692 C CA . LYS B 1 154 ? -16.766 -16.297 -10 1 96.56 154 LYS B CA 1
ATOM 3693 C C . LYS B 1 154 ? -15.383 -16.125 -10.617 1 96.56 154 LYS B C 1
ATOM 3695 O O . LYS B 1 154 ? -15.25 -15.805 -11.797 1 96.56 154 LYS B O 1
ATOM 3700 N N . VAL B 1 155 ? -14.414 -16.406 -9.805 1 97.88 155 VAL B N 1
ATOM 3701 C CA . VAL B 1 155 ? -13.023 -16.422 -10.258 1 97.88 155 VAL B CA 1
ATOM 3702 C C . VAL B 1 155 ? -12.352 -17.719 -9.797 1 97.88 155 VAL B C 1
ATOM 3704 O O . VAL B 1 155 ? -12.703 -18.266 -8.75 1 97.88 155 VAL B O 1
ATOM 3707 N N . LEU B 1 156 ? -11.492 -18.234 -10.641 1 98.5 156 LEU B N 1
ATOM 3708 C CA . LEU B 1 156 ? -10.57 -19.297 -10.25 1 98.5 156 LEU B CA 1
ATOM 3709 C C . LEU B 1 156 ? -9.242 -18.719 -9.773 1 98.5 156 LEU B C 1
ATOM 3711 O O . LEU B 1 156 ? -8.547 -18.031 -10.539 1 98.5 156 LEU B O 1
ATOM 3715 N N . ALA B 1 157 ? -8.93 -18.922 -8.5 1 98.94 157 ALA B N 1
ATOM 3716 C CA . ALA B 1 157 ? -7.633 -18.516 -7.961 1 98.94 157 ALA B CA 1
ATOM 3717 C C . ALA B 1 157 ? -6.723 -19.719 -7.766 1 98.94 157 ALA B C 1
ATOM 3719 O O . ALA B 1 157 ? -7.133 -20.734 -7.18 1 98.94 157 ALA B O 1
ATOM 3720 N N . MET B 1 158 ? -5.531 -19.625 -8.281 1 98.94 158 MET B N 1
ATOM 3721 C CA . MET B 1 158 ? -4.539 -20.688 -8.172 1 98.94 158 MET B CA 1
ATOM 3722 C C . MET B 1 158 ? -3.232 -20.156 -7.59 1 98.94 158 MET B C 1
ATOM 3724 O O . MET B 1 158 ? -2.816 -19.031 -7.91 1 98.94 158 MET B O 1
ATOM 3728 N N . ASN B 1 159 ? -2.59 -20.906 -6.73 1 99 159 ASN B N 1
ATOM 3729 C CA . ASN B 1 159 ? -1.332 -20.562 -6.07 1 99 159 ASN B CA 1
ATOM 3730 C C . ASN B 1 159 ? -0.364 -21.75 -6.082 1 99 159 ASN B C 1
ATOM 3732 O O . ASN B 1 159 ? -0.743 -22.875 -5.742 1 99 159 ASN B O 1
ATOM 3736 N N . THR B 1 160 ? 0.891 -21.469 -6.527 1 98.94 160 THR B N 1
ATOM 3737 C CA . THR B 1 160 ? 1.807 -22.594 -6.645 1 98.94 160 THR B CA 1
ATOM 3738 C C . THR B 1 160 ? 3.229 -22.172 -6.273 1 98.94 160 THR B C 1
ATOM 3740 O O . THR B 1 160 ? 3.516 -20.984 -6.133 1 98.94 160 THR B O 1
ATOM 3743 N N . HIS B 1 161 ? 4.074 -23.125 -5.957 1 98.94 161 HIS B N 1
ATOM 3744 C CA . HIS B 1 161 ? 5.516 -23.047 -5.75 1 98.94 161 HIS B CA 1
ATOM 3745 C C . HIS B 1 161 ? 6.238 -24.125 -6.562 1 98.94 161 HIS B C 1
ATOM 3747 O O . HIS B 1 161 ? 6.234 -25.297 -6.191 1 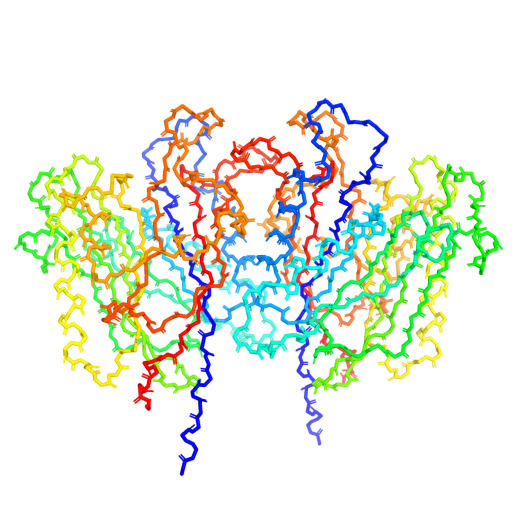98.94 161 HIS B O 1
ATOM 3753 N N . LEU B 1 162 ? 6.863 -23.688 -7.652 1 98.88 162 LEU B N 1
ATOM 3754 C CA . LEU B 1 162 ? 7.48 -24.656 -8.555 1 98.88 162 LEU B CA 1
ATOM 3755 C C . LEU B 1 162 ? 8.883 -25.016 -8.086 1 98.88 162 LEU B C 1
ATOM 3757 O O . LEU B 1 162 ? 9.414 -24.391 -7.156 1 98.88 162 LEU B O 1
ATOM 3761 N N . ASP B 1 163 ? 9.383 -26.016 -8.711 1 98.62 163 ASP B N 1
ATOM 3762 C CA . ASP B 1 163 ? 10.633 -26.609 -8.219 1 98.62 163 ASP B CA 1
ATOM 3763 C C . ASP B 1 163 ? 11.828 -25.734 -8.602 1 98.62 163 ASP B C 1
ATOM 3765 O O . ASP B 1 163 ? 11.891 -25.203 -9.711 1 98.62 163 ASP B O 1
ATOM 3769 N N . ASP B 1 164 ? 12.82 -25.625 -7.703 1 96.94 164 ASP B N 1
ATOM 3770 C CA . ASP B 1 164 ? 13.969 -24.766 -7.93 1 96.94 164 ASP B CA 1
ATOM 3771 C C . ASP B 1 164 ? 15.078 -25.5 -8.68 1 96.94 164 ASP B C 1
ATOM 3773 O O . ASP B 1 164 ? 15.945 -24.875 -9.289 1 96.94 164 ASP B O 1
ATOM 3777 N N . ARG B 1 165 ? 15.055 -26.797 -8.734 1 96.31 165 ARG B N 1
ATOM 3778 C CA . ARG B 1 165 ? 16.141 -27.578 -9.32 1 96.31 165 ARG B CA 1
ATOM 3779 C C . ARG B 1 165 ? 15.703 -28.25 -10.617 1 96.31 165 ARG B C 1
ATOM 3781 O O . ARG B 1 165 ? 16.438 -28.234 -11.609 1 96.31 165 ARG B O 1
ATOM 3788 N N . GLY B 1 166 ? 14.492 -28.781 -10.594 1 97.62 166 GLY B N 1
ATOM 3789 C CA . GLY B 1 166 ? 14.008 -29.562 -11.711 1 97.62 166 GLY B CA 1
ATOM 3790 C C . GLY B 1 166 ? 13.422 -28.734 -12.828 1 97.62 166 GLY B C 1
ATOM 3791 O O . GLY B 1 166 ? 12.266 -28.312 -12.758 1 97.62 166 GLY B O 1
ATOM 3792 N N . LYS B 1 167 ? 14.133 -28.562 -13.906 1 97.12 167 LYS B N 1
ATOM 3793 C CA . LYS B 1 167 ? 13.641 -27.797 -15.047 1 97.12 167 LYS B CA 1
ATOM 3794 C C . LYS B 1 167 ? 12.484 -28.5 -15.734 1 97.12 167 LYS B C 1
ATOM 3796 O O . LYS B 1 167 ? 11.5 -27.875 -16.109 1 97.12 167 LYS B O 1
ATOM 3801 N N . VAL B 1 168 ? 12.648 -29.812 -15.914 1 98.19 168 VAL B N 1
ATOM 3802 C CA . VAL B 1 168 ? 11.578 -30.609 -16.516 1 98.19 168 VAL B CA 1
ATOM 3803 C C . VAL B 1 168 ? 10.336 -30.562 -15.633 1 98.19 168 VAL B C 1
ATOM 3805 O O . VAL B 1 168 ? 9.219 -30.438 -16.125 1 98.19 168 VAL B O 1
ATOM 3808 N N . ALA B 1 169 ? 10.578 -30.625 -14.375 1 98.56 169 ALA B N 1
ATOM 3809 C CA . ALA B 1 169 ? 9.477 -30.547 -13.422 1 98.56 169 ALA B CA 1
ATOM 3810 C C . ALA B 1 169 ? 8.734 -29.234 -13.547 1 98.56 169 ALA B C 1
ATOM 3812 O O . ALA B 1 169 ? 7.5 -29.203 -13.547 1 98.56 169 ALA B O 1
ATOM 3813 N N . ARG B 1 170 ? 9.445 -28.141 -13.672 1 98.62 170 ARG B N 1
ATOM 3814 C CA . ARG B 1 170 ? 8.805 -26.828 -13.836 1 98.62 170 ARG B CA 1
ATOM 3815 C C . ARG B 1 170 ? 7.965 -26.797 -15.109 1 98.62 170 ARG B C 1
ATOM 3817 O O . ARG B 1 170 ? 6.816 -26.344 -15.086 1 98.62 170 ARG B O 1
ATOM 3824 N N . PHE B 1 171 ? 8.547 -27.281 -16.141 1 98.44 171 PHE B N 1
ATOM 3825 C CA . PHE B 1 171 ? 7.895 -27.297 -17.438 1 98.44 171 PHE B CA 1
ATOM 3826 C C . PHE B 1 171 ? 6.625 -28.141 -17.406 1 98.44 171 PHE B C 1
ATOM 3828 O O . PHE B 1 171 ? 5.547 -27.656 -17.766 1 98.44 171 PHE B O 1
ATOM 3835 N N . GLU B 1 172 ? 6.715 -29.344 -16.922 1 98.69 172 GLU B N 1
ATOM 3836 C CA . GLU B 1 172 ? 5.578 -30.25 -16.875 1 98.69 172 GLU B CA 1
ATOM 3837 C C . GLU B 1 172 ? 4.527 -29.781 -15.875 1 98.69 172 GLU B C 1
ATOM 3839 O O . GLU B 1 172 ? 3.328 -29.969 -16.094 1 98.69 172 GLU B O 1
ATOM 3844 N N . SER B 1 173 ? 4.98 -29.219 -14.805 1 98.81 173 SER B N 1
ATOM 3845 C CA . SER B 1 173 ? 4.059 -28.672 -13.812 1 98.81 173 SER B CA 1
ATOM 3846 C C . SER B 1 173 ? 3.201 -27.562 -14.422 1 98.81 173 SER B C 1
ATOM 3848 O O . SER B 1 173 ? 1.991 -27.516 -14.188 1 98.81 173 SER B O 1
ATOM 3850 N N . ALA B 1 174 ? 3.854 -26.688 -15.188 1 98.75 174 ALA B N 1
ATOM 3851 C CA . ALA B 1 174 ? 3.117 -25.609 -15.844 1 98.75 174 ALA B CA 1
ATOM 3852 C C . ALA B 1 174 ? 2.057 -26.156 -16.797 1 98.75 174 ALA B C 1
ATOM 3854 O O . ALA B 1 174 ? 0.938 -25.656 -16.844 1 98.75 174 ALA B O 1
ATOM 3855 N N . LYS B 1 175 ? 2.342 -27.219 -17.484 1 98.56 175 LYS B N 1
ATOM 3856 C CA . LYS B 1 175 ? 1.381 -27.859 -18.391 1 98.56 175 LYS B CA 1
ATOM 3857 C C . LYS B 1 175 ? 0.203 -28.438 -17.609 1 98.56 175 LYS B C 1
ATOM 3859 O O . LYS B 1 175 ? -0.947 -28.312 -18.031 1 98.56 175 LYS B O 1
ATOM 3864 N N . LEU B 1 176 ? 0.512 -29.062 -16.5 1 98.75 176 LEU B N 1
ATOM 3865 C CA . LEU B 1 176 ? -0.545 -29.609 -15.648 1 98.75 176 LEU B CA 1
ATOM 3866 C C . LEU B 1 176 ? -1.464 -28.5 -15.141 1 98.75 176 LEU B C 1
ATOM 3868 O O . LEU B 1 176 ? -2.688 -28.656 -15.148 1 98.75 176 LEU B O 1
ATOM 3872 N N . ILE B 1 177 ? -0.912 -27.422 -14.711 1 98.81 177 ILE B N 1
ATOM 3873 C CA . ILE B 1 177 ? -1.688 -26.297 -14.188 1 98.81 177 ILE B CA 1
ATOM 3874 C C . ILE B 1 177 ? -2.629 -25.781 -15.273 1 98.81 177 ILE B C 1
ATOM 3876 O O . ILE B 1 177 ? -3.811 -25.531 -15.008 1 98.81 177 ILE B O 1
ATOM 3880 N N . LEU B 1 178 ? -2.096 -25.656 -16.5 1 98.5 178 LEU B N 1
ATOM 3881 C CA . LEU B 1 178 ? -2.934 -25.203 -17.609 1 98.5 178 LEU B CA 1
ATOM 3882 C C . LEU B 1 178 ? -4.059 -26.203 -17.875 1 98.5 178 LEU B C 1
ATOM 3884 O O . LEU B 1 178 ? -5.195 -25.797 -18.141 1 98.5 178 LEU B O 1
ATOM 3888 N N . GLU B 1 179 ? -3.73 -27.453 -17.844 1 98.19 179 GLU B N 1
ATOM 3889 C CA . GLU B 1 179 ? -4.742 -28.484 -18.031 1 98.19 179 GLU B CA 1
ATOM 3890 C C . GLU B 1 179 ? -5.844 -28.391 -16.984 1 98.19 179 GLU B C 1
ATOM 3892 O O . GLU B 1 179 ? -7.031 -28.469 -17.312 1 98.19 179 GLU B O 1
ATOM 3897 N N . TRP B 1 180 ? -5.473 -28.219 -15.773 1 98.12 180 TRP B N 1
ATOM 3898 C CA . TRP B 1 180 ? -6.445 -28.156 -14.688 1 98.12 180 TRP B CA 1
ATOM 3899 C C . TRP B 1 180 ? -7.25 -26.875 -14.75 1 98.12 180 TRP B C 1
ATOM 3901 O O . TRP B 1 180 ? -8.438 -26.859 -14.43 1 98.12 180 TRP B O 1
ATOM 3911 N N . MET B 1 181 ? -6.59 -25.781 -15.109 1 97.44 181 MET B N 1
ATOM 3912 C CA . MET B 1 181 ? -7.309 -24.531 -15.375 1 97.44 181 MET B CA 1
ATOM 3913 C C . MET B 1 181 ? -8.398 -24.734 -16.406 1 97.44 181 MET B C 1
ATOM 3915 O O . MET B 1 181 ? -9.547 -24.344 -16.203 1 97.44 181 MET B O 1
ATOM 3919 N N . GLU B 1 182 ? -8.07 -25.391 -17.5 1 95.88 182 GLU B N 1
ATOM 3920 C CA . GLU B 1 182 ? -9.016 -25.641 -18.578 1 95.88 182 GLU B CA 1
ATOM 3921 C C . GLU B 1 182 ? -10.141 -26.562 -18.141 1 95.88 182 GLU B C 1
ATOM 3923 O O . GLU B 1 182 ? -11.297 -26.391 -18.531 1 95.88 182 GLU B O 1
ATOM 3928 N N . GLU B 1 183 ? -9.789 -27.531 -17.359 1 96.19 183 GLU B N 1
ATOM 3929 C CA . GLU B 1 183 ? -10.805 -28.438 -16.812 1 96.19 183 GLU B CA 1
ATOM 3930 C C . GLU B 1 183 ? -11.859 -27.672 -16.031 1 96.19 183 GLU B C 1
ATOM 3932 O O . GLU B 1 183 ? -13.055 -27.906 -16.188 1 96.19 183 GLU B O 1
ATOM 3937 N N . VAL B 1 184 ? -11.398 -26.766 -15.203 1 96.38 184 VAL B N 1
ATOM 3938 C CA . VAL B 1 184 ? -12.32 -25.984 -14.383 1 96.38 184 VAL B CA 1
ATOM 3939 C C . VAL B 1 184 ? -13.18 -25.078 -15.281 1 96.38 184 VAL B C 1
ATOM 3941 O O . VAL B 1 184 ? -14.391 -24.969 -15.078 1 96.38 184 VAL B O 1
ATOM 3944 N N . LEU B 1 185 ? -12.531 -24.453 -16.266 1 94.31 185 LEU B N 1
ATOM 3945 C CA . LEU B 1 185 ? -13.227 -23.531 -17.141 1 94.31 185 LEU B CA 1
ATOM 3946 C C . LEU B 1 185 ? -14.273 -24.25 -17.984 1 94.31 185 LEU B C 1
ATOM 3948 O O . LEU B 1 185 ? -15.305 -23.688 -18.328 1 94.31 185 LEU B O 1
ATOM 3952 N N . LYS B 1 186 ? -14.023 -25.5 -18.297 1 91.81 186 LYS B N 1
ATOM 3953 C CA . LYS B 1 186 ? -14.969 -26.312 -19.078 1 91.81 186 LYS B CA 1
ATOM 3954 C C . LYS B 1 186 ? -16.125 -26.781 -18.2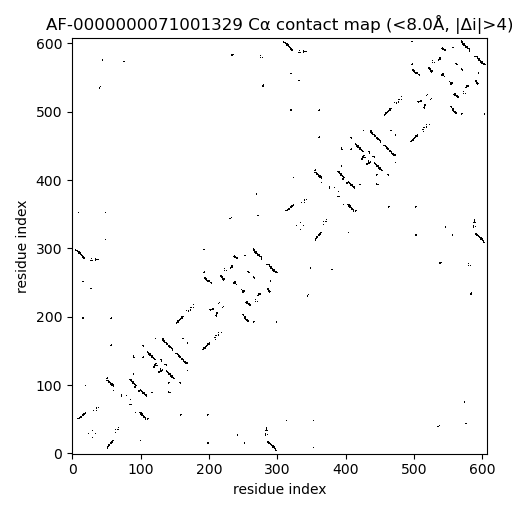03 1 91.81 186 LYS B C 1
ATOM 3956 O O . LYS B 1 186 ? -17.281 -26.812 -18.656 1 91.81 186 LYS B O 1
ATOM 3961 N N . LYS B 1 187 ? -15.844 -27.219 -17.047 1 86.88 187 LYS B N 1
ATOM 3962 C CA . LYS B 1 187 ? -16.859 -27.719 -16.125 1 86.88 187 LYS B CA 1
ATOM 3963 C C . LYS B 1 187 ? -17.812 -26.609 -15.703 1 86.88 187 LYS B C 1
ATOM 3965 O O . LYS B 1 187 ? -19.016 -26.812 -15.594 1 86.88 187 LYS B O 1
ATOM 3970 N N . ASP B 1 188 ? -17.312 -25.453 -15.422 1 70.88 188 ASP B N 1
ATOM 3971 C CA . ASP B 1 188 ? -18.094 -24.328 -14.898 1 70.88 188 ASP B CA 1
ATOM 3972 C C . ASP B 1 188 ? -18.234 -23.234 -15.953 1 70.88 188 ASP B C 1
ATOM 3974 O O . ASP B 1 188 ? -18.25 -22.047 -15.617 1 70.88 188 ASP B O 1
ATOM 3978 N N . SER B 1 189 ? -18.109 -23.578 -17.281 1 58.09 189 SER B N 1
ATOM 3979 C CA . SER B 1 189 ? -17.969 -22.703 -18.438 1 58.09 189 SER B CA 1
ATOM 3980 C C . SER B 1 189 ? -18.828 -21.453 -18.281 1 58.09 189 SER B C 1
ATOM 3982 O O . SER B 1 189 ? -18.406 -20.344 -18.641 1 58.09 189 SER B O 1
ATOM 3984 N N . ASP B 1 190 ? -19.922 -21.625 -17.781 1 62.97 190 ASP B N 1
ATOM 3985 C CA . ASP B 1 190 ? -20.781 -20.438 -17.797 1 62.97 190 ASP B CA 1
ATOM 3986 C C . ASP B 1 190 ? -20.656 -19.656 -16.5 1 62.97 190 ASP B C 1
ATOM 3988 O O . ASP B 1 190 ? -21.25 -18.578 -16.344 1 62.97 190 ASP B O 1
ATOM 3992 N N . SER B 1 191 ? -19.484 -20.109 -15.703 1 86.25 191 SER B N 1
ATOM 3993 C CA . SER B 1 191 ? -19.688 -19.453 -14.422 1 86.25 191 SER B CA 1
ATOM 3994 C C . SER B 1 191 ? -18.406 -18.75 -13.961 1 86.25 191 SER B C 1
ATOM 3996 O O . SER B 1 191 ? -18.438 -17.594 -13.531 1 86.25 191 SER B O 1
ATOM 3998 N N . VAL B 1 192 ? -17.203 -19.391 -14.367 1 94.94 192 VAL B N 1
ATOM 3999 C CA . VAL B 1 192 ? -15.977 -18.75 -13.914 1 94.94 192 VAL B CA 1
ATOM 4000 C C . VAL B 1 192 ? -15.508 -17.734 -14.953 1 94.94 192 VAL B C 1
ATOM 4002 O O . VAL B 1 192 ? -15.234 -18.078 -16.094 1 94.94 192 VAL B O 1
ATOM 4005 N N . GLU B 1 193 ? -15.391 -16.484 -14.57 1 94.31 193 GLU B N 1
ATOM 4006 C CA . GLU B 1 193 ? -15.164 -15.398 -15.516 1 94.31 193 GLU B CA 1
ATOM 4007 C C . GLU B 1 193 ? -13.68 -15.094 -15.656 1 94.31 193 GLU B C 1
ATOM 4009 O O . GLU B 1 193 ? -13.234 -14.617 -16.703 1 94.31 193 GLU B O 1
ATOM 4014 N N . GLY B 1 194 ? -12.93 -15.312 -14.641 1 96.69 194 GLY B N 1
ATOM 4015 C CA . GLY B 1 194 ? -11.523 -14.961 -14.641 1 96.69 194 GLY B CA 1
ATOM 4016 C C . GLY B 1 194 ? -10.664 -15.945 -13.859 1 96.69 194 GLY B C 1
ATOM 4017 O O . GLY B 1 194 ? -11.164 -16.656 -12.984 1 96.69 194 GLY B O 1
ATOM 4018 N N . VAL B 1 195 ? -9.406 -16.016 -14.234 1 98.25 195 VAL B N 1
ATOM 4019 C CA . VAL B 1 195 ? -8.438 -16.875 -13.562 1 98.25 195 VAL B CA 1
ATOM 4020 C C . VAL B 1 195 ? -7.25 -16.031 -13.086 1 98.25 195 VAL B C 1
ATOM 4022 O O . VAL B 1 195 ? -6.766 -15.164 -13.812 1 98.25 195 VAL B O 1
ATOM 4025 N N . VAL B 1 196 ? -6.836 -16.266 -11.891 1 98.88 196 VAL B N 1
ATOM 4026 C CA . VAL B 1 196 ? -5.582 -15.727 -11.375 1 98.88 196 VAL B CA 1
ATOM 4027 C C . VAL B 1 196 ? -4.656 -16.875 -10.969 1 98.88 196 VAL B C 1
ATOM 4029 O O . VAL B 1 196 ? -5.098 -17.844 -10.359 1 98.88 196 VAL B O 1
ATOM 4032 N N . LEU B 1 197 ? -3.43 -16.797 -11.367 1 98.94 197 LEU B N 1
ATOM 4033 C CA . LEU B 1 197 ? -2.381 -17.719 -10.938 1 98.94 197 LEU B CA 1
ATOM 4034 C C . LEU B 1 197 ? -1.209 -16.969 -10.328 1 98.94 197 LEU B C 1
ATOM 4036 O O . LEU B 1 197 ? -0.574 -16.141 -11 1 98.94 197 LEU B O 1
ATOM 4040 N N . CYS B 1 198 ? -0.976 -17.188 -9.078 1 98.94 198 CYS B N 1
ATOM 4041 C CA . CYS B 1 198 ? 0.141 -16.594 -8.359 1 98.94 198 CYS B CA 1
ATOM 4042 C C . CYS B 1 198 ? 1.141 -17.656 -7.922 1 98.94 198 CYS B C 1
ATOM 4044 O O . CYS B 1 198 ? 0.785 -18.828 -7.781 1 98.94 198 CYS B O 1
ATOM 4046 N N . GLY B 1 199 ? 2.396 -17.188 -7.738 1 98.94 199 GLY B N 1
ATOM 4047 C CA . GLY B 1 199 ? 3.295 -18.125 -7.102 1 98.94 199 GLY B CA 1
ATOM 4048 C C . GLY B 1 199 ? 4.762 -17.812 -7.332 1 98.94 199 GLY B C 1
ATOM 4049 O O . GLY B 1 199 ? 5.09 -16.875 -8.055 1 98.94 199 GLY B O 1
ATOM 4050 N N . ASP B 1 200 ? 5.625 -18.531 -6.664 1 98.94 200 ASP B N 1
ATOM 4051 C CA . ASP B 1 200 ? 7.062 -18.625 -6.918 1 98.94 200 ASP B CA 1
ATOM 4052 C C . ASP B 1 200 ? 7.363 -19.688 -7.965 1 98.94 200 ASP B C 1
ATOM 4054 O O . ASP B 1 200 ? 7.266 -20.891 -7.688 1 98.94 200 ASP B O 1
ATOM 4058 N N . PHE B 1 201 ? 7.797 -19.172 -9.148 1 98.88 201 PHE B N 1
ATOM 4059 C CA . PHE B 1 201 ? 7.992 -20.109 -10.258 1 98.88 201 PHE B CA 1
ATOM 4060 C C . PHE B 1 201 ? 9.414 -20.641 -10.273 1 98.88 201 PHE B C 1
ATOM 4062 O O . PHE B 1 201 ? 9.727 -21.578 -11.008 1 98.88 201 PHE B O 1
ATOM 4069 N N . ASN B 1 202 ? 10.273 -20.094 -9.516 1 98.56 202 ASN B N 1
ATOM 4070 C CA . ASN B 1 202 ? 11.68 -20.469 -9.398 1 98.56 202 ASN B CA 1
ATOM 4071 C C . ASN B 1 202 ? 12.398 -20.391 -10.742 1 98.56 202 ASN B C 1
ATOM 4073 O O . ASN B 1 202 ? 13.266 -21.219 -11.031 1 98.56 202 ASN B O 1
ATOM 4077 N N . THR B 1 203 ? 11.93 -19.469 -11.617 1 98.31 203 THR B N 1
ATOM 4078 C CA . THR B 1 203 ? 12.609 -19.234 -12.891 1 98.31 203 THR B CA 1
ATOM 4079 C C . THR B 1 203 ? 12.305 -17.844 -13.414 1 98.31 203 THR B C 1
ATOM 4081 O O . THR B 1 203 ? 11.188 -17.344 -13.258 1 98.31 203 THR B O 1
ATOM 4084 N N . ASN B 1 204 ? 13.297 -17.25 -14 1 96.81 204 ASN B N 1
ATOM 4085 C CA . ASN B 1 204 ? 13.086 -15.992 -14.719 1 96.81 204 ASN B CA 1
ATOM 4086 C C . ASN B 1 204 ? 13.195 -16.188 -16.219 1 96.81 204 ASN B C 1
ATOM 4088 O O . ASN B 1 204 ? 13.25 -15.211 -16.984 1 96.81 204 ASN B O 1
ATOM 4092 N N . SER B 1 205 ? 13.258 -17.5 -16.625 1 97.06 205 SER B N 1
ATOM 4093 C CA . SER B 1 205 ? 13.305 -17.812 -18.047 1 97.06 205 SER B CA 1
ATOM 4094 C C . SER B 1 205 ? 11.969 -17.516 -18.719 1 97.06 205 SER B C 1
ATOM 4096 O O . SER B 1 205 ? 10.914 -17.859 -18.188 1 97.06 205 SER B O 1
ATOM 4098 N N . ARG B 1 206 ? 11.992 -16.984 -19.875 1 95.5 206 ARG B N 1
ATOM 4099 C CA . ARG B 1 206 ? 10.781 -16.719 -20.641 1 95.5 206 ARG B CA 1
ATOM 4100 C C . ARG B 1 206 ? 10.633 -17.688 -21.812 1 95.5 206 ARG B C 1
ATOM 4102 O O . ARG B 1 206 ? 9.758 -17.516 -22.656 1 95.5 206 ARG B O 1
ATOM 4109 N N . GLU B 1 207 ? 11.5 -18.641 -21.734 1 96.62 207 GLU B N 1
ATOM 4110 C CA . GLU B 1 207 ? 11.469 -19.641 -22.812 1 96.62 207 GLU B CA 1
ATOM 4111 C C . GLU B 1 207 ? 10.242 -20.531 -22.688 1 96.62 207 GLU B C 1
ATOM 4113 O O . GLU B 1 207 ? 9.789 -20.828 -21.578 1 96.62 207 GLU B O 1
ATOM 4118 N N . ASN B 1 208 ? 9.812 -21.078 -23.797 1 94.94 208 ASN B N 1
ATOM 4119 C CA . ASN B 1 208 ? 8.594 -21.891 -23.844 1 94.94 208 ASN B CA 1
ATOM 4120 C C . ASN B 1 208 ? 8.844 -23.297 -23.312 1 94.94 208 ASN B C 1
ATOM 4122 O O . ASN B 1 208 ? 7.906 -24.094 -23.188 1 94.94 208 ASN B O 1
ATOM 4126 N N . ASN B 1 209 ? 10.016 -23.609 -22.984 1 96.12 209 ASN B N 1
ATOM 4127 C CA . ASN B 1 209 ? 10.32 -24.891 -22.375 1 96.12 209 ASN B CA 1
ATOM 4128 C C . ASN B 1 209 ? 10.539 -24.766 -20.859 1 96.12 209 ASN B C 1
ATOM 4130 O O . ASN B 1 209 ? 11.219 -25.594 -20.25 1 96.12 209 ASN B O 1
ATOM 4134 N N . ASP B 1 210 ? 10.055 -23.656 -20.344 1 97.69 210 ASP B N 1
ATOM 4135 C CA . ASP B 1 210 ? 10.023 -23.422 -18.906 1 97.69 210 ASP B CA 1
ATOM 4136 C C . ASP B 1 210 ? 8.656 -22.891 -18.469 1 97.69 210 ASP B C 1
ATOM 4138 O O . ASP B 1 210 ? 7.805 -22.594 -19.312 1 97.69 210 ASP B O 1
ATOM 4142 N N . ALA B 1 211 ? 8.477 -22.812 -17.172 1 98.31 211 ALA B N 1
ATOM 4143 C CA . ALA B 1 211 ? 7.148 -22.641 -16.594 1 98.31 211 ALA B CA 1
ATOM 4144 C C . ALA B 1 211 ? 6.516 -21.328 -17.047 1 98.31 211 ALA B C 1
ATOM 4146 O O . ALA B 1 211 ? 5.387 -21.312 -17.547 1 98.31 211 ALA B O 1
ATOM 4147 N N . PHE B 1 212 ? 7.254 -20.234 -17 1 98.06 212 PHE B N 1
ATOM 4148 C CA . PHE B 1 212 ? 6.703 -18.922 -17.328 1 98.06 212 PHE B CA 1
ATOM 4149 C C . PHE B 1 212 ? 6.301 -18.859 -18.797 1 98.06 212 PHE B C 1
ATOM 4151 O O . PHE B 1 212 ? 5.207 -18.406 -19.125 1 98.06 212 PHE B O 1
ATOM 4158 N N . GLY B 1 213 ? 7.148 -19.344 -19.641 1 97.56 213 GLY B N 1
ATOM 4159 C CA . GLY B 1 213 ? 6.875 -19.328 -21.062 1 97.56 213 GLY B CA 1
ATOM 4160 C C . GLY B 1 213 ? 5.648 -20.125 -21.453 1 97.56 213 GLY B C 1
ATOM 4161 O O . GLY B 1 213 ? 4.824 -19.656 -22.25 1 97.56 213 GLY B O 1
ATOM 4162 N N . VAL B 1 214 ? 5.488 -21.25 -20.844 1 97.06 214 VAL B N 1
ATOM 4163 C CA . VAL B 1 214 ? 4.348 -22.125 -21.125 1 97.06 214 VAL B CA 1
ATOM 4164 C C . VAL B 1 214 ? 3.055 -21.438 -20.688 1 97.06 214 VAL B C 1
ATOM 4166 O O . VAL B 1 214 ? 2.08 -21.406 -21.438 1 97.06 214 VAL B O 1
ATOM 4169 N N . LEU B 1 215 ? 3.104 -20.859 -19.531 1 98.38 215 LEU B N 1
ATOM 4170 C CA . LEU B 1 215 ? 1.907 -20.281 -18.922 1 98.38 215 LEU B CA 1
ATOM 4171 C C . LEU B 1 215 ? 1.477 -19.016 -19.656 1 98.38 215 LEU B C 1
ATOM 4173 O O . LEU B 1 215 ? 0.29 -18.688 -19.688 1 98.38 215 LEU B O 1
ATOM 4177 N N . THR B 1 216 ? 2.432 -18.344 -20.344 1 97.62 216 THR B N 1
ATOM 4178 C CA . THR B 1 216 ? 2.125 -17.062 -20.969 1 97.62 216 THR B CA 1
ATOM 4179 C C . THR B 1 216 ? 2.104 -17.203 -22.5 1 97.62 216 THR B C 1
ATOM 4181 O O . THR B 1 216 ? 2.018 -16.203 -23.203 1 97.62 216 THR B O 1
ATOM 4184 N N . ALA B 1 217 ? 2.291 -18.5 -22.922 1 95.12 217 ALA B N 1
ATOM 4185 C CA . ALA B 1 217 ? 2.238 -18.766 -24.359 1 95.12 217 ALA B CA 1
ATOM 4186 C C . ALA B 1 217 ? 0.798 -18.922 -24.844 1 95.12 217 ALA B C 1
ATOM 4188 O O . ALA B 1 217 ? 0.369 -20.016 -25.203 1 95.12 217 ALA B O 1
ATOM 4189 N N . GLY B 1 218 ? -0.071 -17.906 -24.625 1 93.88 218 GLY B N 1
ATOM 4190 C CA . GLY B 1 218 ? -1.405 -17.906 -25.188 1 93.88 218 GLY B CA 1
ATOM 4191 C C . GLY B 1 218 ? -2.488 -18.266 -24.188 1 93.88 218 GLY B C 1
ATOM 4192 O O . GLY B 1 218 ? -3.66 -18.375 -24.547 1 93.88 218 GLY B O 1
ATOM 4193 N N . ALA B 1 219 ? -2.146 -18.531 -22.922 1 96.12 219 ALA B N 1
ATOM 4194 C CA . ALA B 1 219 ? -3.16 -18.938 -21.953 1 96.12 219 ALA B CA 1
ATOM 4195 C C . ALA B 1 219 ? -3.406 -17.844 -20.922 1 96.12 219 ALA B C 1
ATOM 4197 O O . ALA B 1 219 ? -4.551 -17.609 -20.516 1 96.12 219 ALA B O 1
ATOM 4198 N N . MET B 1 220 ? -2.328 -17.25 -20.469 1 98.25 220 MET B N 1
ATOM 4199 C CA . MET B 1 220 ? -2.418 -16.219 -19.422 1 98.25 220 MET B CA 1
ATOM 4200 C C . MET B 1 220 ? -1.486 -15.047 -19.734 1 98.25 220 MET B C 1
ATOM 4202 O O . MET B 1 220 ? -0.6 -15.164 -20.578 1 98.25 220 MET B O 1
ATOM 4206 N N . VAL B 1 221 ? -1.671 -13.938 -19.094 1 98.44 221 VAL B N 1
ATOM 4207 C CA . VAL B 1 221 ? -0.787 -12.789 -19.25 1 98.44 221 VAL B CA 1
ATOM 4208 C C . VAL B 1 221 ? -0.187 -12.414 -17.891 1 98.44 221 VAL B C 1
ATOM 4210 O O . VAL B 1 221 ? -0.819 -12.602 -16.859 1 98.44 221 VAL B O 1
ATOM 4213 N N . HIS B 1 222 ? 1.07 -12 -17.969 1 98.69 222 HIS B N 1
ATOM 4214 C CA . HIS B 1 222 ? 1.758 -11.484 -16.797 1 98.69 222 HIS B CA 1
ATOM 4215 C C . HIS B 1 222 ? 1.337 -10.047 -16.484 1 98.69 222 HIS B C 1
ATOM 4217 O O . HIS B 1 222 ? 1.553 -9.148 -17.312 1 98.69 222 HIS B O 1
ATOM 4223 N N . THR B 1 223 ? 0.781 -9.789 -15.344 1 98.81 223 THR B N 1
ATOM 4224 C CA . THR B 1 223 ? 0.256 -8.469 -14.992 1 98.81 223 THR B CA 1
ATOM 4225 C C . THR B 1 223 ? 1.337 -7.402 -15.133 1 98.81 223 THR B C 1
ATOM 4227 O O . THR B 1 223 ? 1.057 -6.277 -15.562 1 98.81 223 THR B O 1
ATOM 4230 N N . ARG B 1 224 ? 2.572 -7.754 -14.812 1 98.62 224 ARG B N 1
ATOM 4231 C CA . ARG B 1 224 ? 3.676 -6.809 -14.938 1 98.62 224 ARG B CA 1
ATOM 4232 C C . ARG B 1 224 ? 3.777 -6.273 -16.359 1 98.62 224 ARG B C 1
ATOM 4234 O O . ARG B 1 224 ? 3.994 -5.074 -16.562 1 98.62 224 ARG B O 1
ATOM 4241 N N . ASP B 1 225 ? 3.617 -7.152 -17.312 1 97.56 225 ASP B N 1
ATOM 4242 C CA . ASP B 1 225 ? 3.818 -6.801 -18.703 1 97.56 225 ASP B CA 1
ATOM 4243 C C . ASP B 1 225 ? 2.678 -5.93 -19.219 1 97.56 225 ASP B C 1
ATOM 4245 O O . ASP B 1 225 ? 2.787 -5.324 -20.297 1 97.56 225 ASP B O 1
ATOM 4249 N N . CYS B 1 226 ? 1.587 -5.836 -18.453 1 97.19 226 CYS B N 1
ATOM 4250 C CA . CYS B 1 226 ? 0.419 -5.055 -18.844 1 97.19 226 CYS B CA 1
ATOM 4251 C C . CYS B 1 226 ? 0.473 -3.658 -18.234 1 97.19 226 CYS B C 1
ATOM 4253 O O . CYS B 1 226 ? -0.403 -2.83 -18.484 1 97.19 226 CYS B O 1
ATOM 4255 N N . VAL B 1 227 ? 1.423 -3.385 -17.422 1 97.56 227 VAL B N 1
ATOM 4256 C CA . VAL B 1 227 ? 1.635 -2.07 -16.828 1 97.56 227 VAL B CA 1
ATOM 4257 C C . VAL B 1 227 ? 2.912 -1.448 -17.391 1 97.56 227 VAL B C 1
ATOM 4259 O O . VAL B 1 227 ? 3.977 -2.07 -17.359 1 97.56 227 VAL B O 1
ATOM 4262 N N . ASP B 1 228 ? 2.812 -0.185 -17.875 1 96.06 228 ASP B N 1
ATOM 4263 C CA . ASP B 1 228 ? 3.971 0.537 -18.391 1 96.06 228 ASP B CA 1
ATOM 4264 C C . ASP B 1 228 ? 5.121 0.529 -17.375 1 96.06 228 ASP B C 1
ATOM 4266 O O . ASP B 1 228 ? 4.91 0.769 -16.188 1 96.06 228 ASP B O 1
ATOM 4270 N N . GLY B 1 229 ? 6.293 0.252 -17.906 1 95.56 229 GLY B N 1
ATOM 4271 C CA . GLY B 1 229 ? 7.469 0.176 -17.047 1 95.56 229 GLY B CA 1
ATOM 4272 C C . GLY B 1 229 ? 7.656 1.407 -16.188 1 95.56 229 GLY B C 1
ATOM 4273 O O . GLY B 1 229 ? 8.078 1.303 -15.031 1 95.56 229 GLY B O 1
ATOM 4274 N N . GLU B 1 230 ? 7.262 2.514 -16.625 1 95.19 230 GLU B N 1
ATOM 4275 C CA . GLU B 1 230 ? 7.445 3.779 -15.922 1 95.19 230 GLU B CA 1
ATOM 4276 C C . GLU B 1 230 ? 6.352 3.992 -14.883 1 95.19 230 GLU B C 1
ATOM 4278 O O . GLU B 1 230 ? 6.418 4.938 -14.086 1 95.19 230 GLU B O 1
ATOM 4283 N N . ARG B 1 231 ? 5.383 3.047 -14.836 1 96.56 231 ARG B N 1
ATOM 4284 C CA . ARG B 1 231 ? 4.25 3.205 -13.93 1 96.56 231 ARG B CA 1
ATOM 4285 C C . ARG B 1 231 ? 4.277 2.15 -12.828 1 96.56 231 ARG B C 1
ATOM 4287 O O . ARG B 1 231 ? 3.465 2.191 -11.906 1 96.56 231 ARG B O 1
ATOM 4294 N N . ARG B 1 232 ? 5.258 1.277 -12.977 1 98 232 ARG B N 1
ATOM 4295 C CA . ARG B 1 232 ? 5.344 0.213 -11.984 1 98 232 ARG B CA 1
ATOM 4296 C C . ARG B 1 232 ? 5.883 0.741 -10.664 1 98 232 ARG B C 1
ATOM 4298 O O . ARG B 1 232 ? 6.703 1.66 -10.641 1 98 232 ARG B O 1
ATOM 4305 N N . TYR B 1 233 ? 5.453 0.153 -9.594 1 98.44 233 TYR B N 1
ATOM 4306 C CA . TYR B 1 233 ? 5.852 0.581 -8.258 1 98.44 233 TYR B CA 1
ATOM 4307 C C . TYR B 1 233 ? 6.852 -0.395 -7.648 1 98.44 233 TYR B C 1
ATOM 4309 O O . TYR B 1 233 ? 6.648 -1.61 -7.691 1 98.44 233 TYR B O 1
ATOM 4317 N N . GLY B 1 234 ? 7.836 0.131 -7.062 1 97.94 234 GLY B N 1
ATOM 4318 C CA . GLY B 1 234 ? 8.68 -0.659 -6.176 1 97.94 234 GLY B CA 1
ATOM 4319 C C . GLY B 1 234 ? 9.875 -1.266 -6.875 1 97.94 234 GLY B C 1
ATOM 4320 O O . GLY B 1 234 ? 10.523 -0.607 -7.691 1 97.94 234 GLY B O 1
ATOM 4321 N N . ASN B 1 235 ? 10.242 -2.438 -6.488 1 97.25 235 ASN B N 1
ATOM 4322 C CA . ASN B 1 235 ? 11.469 -3.115 -6.891 1 97.25 235 ASN B CA 1
ATOM 4323 C C . ASN B 1 235 ? 11.297 -3.844 -8.219 1 97.25 235 ASN B C 1
ATOM 4325 O O . ASN B 1 235 ? 10.211 -3.846 -8.797 1 97.25 235 ASN B O 1
ATOM 4329 N N . VAL B 1 236 ? 12.398 -4.398 -8.703 1 96.25 236 VAL B N 1
ATOM 4330 C CA . VAL B 1 236 ? 12.398 -5.102 -9.984 1 96.25 236 VAL B CA 1
ATOM 4331 C C . VAL B 1 236 ? 12.469 -6.609 -9.742 1 96.25 236 VAL B C 1
ATOM 4333 O O . VAL B 1 236 ? 11.766 -7.379 -10.398 1 96.25 236 VAL B O 1
ATOM 4336 N N . ASN B 1 237 ? 13.297 -6.98 -8.75 1 97.06 237 ASN B N 1
ATOM 4337 C CA . ASN B 1 237 ? 13.461 -8.391 -8.422 1 97.06 237 ASN B CA 1
ATOM 4338 C C . ASN B 1 237 ? 12.617 -8.789 -7.211 1 97.06 237 ASN B C 1
ATOM 4340 O O . ASN B 1 237 ? 12.438 -7.988 -6.293 1 97.06 237 ASN B O 1
ATOM 4344 N N . SER B 1 238 ? 12.148 -10.023 -7.242 1 98.12 238 SER B N 1
ATOM 4345 C CA . SER B 1 238 ? 11.32 -10.5 -6.137 1 98.12 238 SER B CA 1
ATOM 4346 C C . SER B 1 238 ? 12.102 -11.43 -5.219 1 98.12 238 SER B C 1
ATOM 4348 O O . SER B 1 238 ? 11.727 -11.625 -4.059 1 98.12 238 SER B O 1
ATOM 4350 N N . TRP B 1 239 ? 13.156 -12.055 -5.668 1 97.62 239 TRP B N 1
ATOM 4351 C CA . TRP B 1 239 ? 14.047 -12.875 -4.848 1 97.62 239 TRP B CA 1
ATOM 4352 C C . TRP B 1 239 ? 15.367 -12.148 -4.602 1 97.62 239 TRP B C 1
ATOM 4354 O O . TRP B 1 239 ? 16.031 -11.727 -5.543 1 97.62 239 TRP B O 1
ATOM 4364 N N . THR B 1 240 ? 15.742 -12.039 -3.297 1 94.94 240 THR B N 1
ATOM 4365 C CA . THR B 1 240 ? 16.969 -11.32 -2.945 1 94.94 240 THR B CA 1
ATOM 4366 C C . THR B 1 240 ? 17.875 -12.188 -2.084 1 94.94 240 THR B C 1
ATOM 4368 O O . THR B 1 240 ? 19.016 -11.82 -1.819 1 94.94 240 THR B O 1
ATOM 4371 N N . GLY B 1 241 ? 17.422 -13.273 -1.594 1 93.62 241 GLY B N 1
ATOM 4372 C CA . GLY B 1 241 ? 18.234 -14.219 -0.845 1 93.62 241 GLY B CA 1
ATOM 4373 C C . GLY B 1 241 ? 18.703 -13.672 0.487 1 93.62 241 GLY B C 1
ATOM 4374 O O . GLY B 1 241 ? 19.844 -13.938 0.905 1 93.62 241 GLY B O 1
ATOM 4375 N N . PHE B 1 242 ? 17.984 -12.797 1.085 1 93.31 242 PHE B N 1
ATOM 4376 C CA . PHE B 1 242 ? 18.312 -12.141 2.348 1 93.31 242 PHE B CA 1
ATOM 4377 C C . PHE B 1 242 ? 19.578 -11.289 2.203 1 93.31 242 PHE B C 1
ATOM 4379 O O . PHE B 1 242 ? 20.422 -11.281 3.092 1 93.31 242 PHE B O 1
ATOM 4386 N N . ASN B 1 243 ? 19.766 -10.703 1.073 1 85.44 243 ASN B N 1
ATOM 4387 C CA . ASN B 1 243 ? 20.953 -9.883 0.835 1 85.44 243 ASN B CA 1
ATOM 4388 C C . ASN B 1 243 ? 20.594 -8.539 0.206 1 85.44 243 ASN B C 1
ATOM 4390 O O . ASN B 1 243 ? 19.531 -8.406 -0.406 1 85.44 243 ASN B O 1
ATOM 4394 N N . ASP B 1 244 ? 21.469 -7.559 0.56 1 73.88 244 ASP B N 1
ATOM 4395 C CA . ASP B 1 244 ? 21.266 -6.238 -0.024 1 73.88 244 ASP B CA 1
ATOM 4396 C C . ASP B 1 244 ? 22.125 -6.043 -1.271 1 73.88 244 ASP B C 1
ATOM 4398 O O . ASP B 1 244 ? 22.016 -5.023 -1.956 1 73.88 244 ASP B O 1
ATOM 4402 N N . THR B 1 245 ? 23.031 -7.039 -1.46 1 76.38 245 THR B N 1
ATOM 4403 C CA . THR B 1 245 ? 23.859 -6.934 -2.658 1 76.38 245 THR B CA 1
ATOM 4404 C C . THR B 1 245 ? 23.234 -7.707 -3.814 1 76.38 245 THR B C 1
ATOM 4406 O O . THR B 1 245 ? 23.094 -8.93 -3.746 1 76.38 245 THR B O 1
ATOM 4409 N N . PRO B 1 246 ? 22.828 -6.91 -4.707 1 72.56 246 PRO B N 1
ATOM 4410 C CA . PRO B 1 246 ? 22.109 -7.543 -5.816 1 72.56 246 PRO B CA 1
ATOM 4411 C C . PRO B 1 246 ? 23.016 -8.422 -6.676 1 72.56 246 PRO B C 1
ATOM 4413 O O . PRO B 1 246 ? 23.391 -8.039 -7.785 1 72.56 246 PRO B O 1
ATOM 4416 N N . ILE B 1 247 ? 23.531 -9.43 -6.188 1 74.12 247 ILE B N 1
ATOM 4417 C CA . ILE B 1 247 ? 24.406 -10.258 -7.02 1 74.12 247 ILE B CA 1
ATOM 4418 C C . ILE B 1 247 ? 23.578 -11.297 -7.766 1 74.12 247 ILE B C 1
ATOM 4420 O O . ILE B 1 247 ? 23.656 -11.398 -8.992 1 74.12 247 ILE B O 1
ATOM 4424 N N . ASP B 1 248 ? 22.641 -11.914 -7.133 1 85.81 248 ASP B N 1
ATOM 4425 C CA . ASP B 1 248 ? 21.906 -13.016 -7.746 1 85.81 248 ASP B CA 1
ATOM 4426 C C . ASP B 1 248 ? 20.406 -12.789 -7.684 1 85.81 248 ASP B C 1
ATOM 4428 O O . ASP B 1 248 ? 19.609 -13.734 -7.766 1 85.81 248 ASP B O 1
ATOM 4432 N N . ASP B 1 249 ? 20.031 -11.539 -7.527 1 93.94 249 ASP B N 1
ATOM 4433 C CA . ASP B 1 249 ? 18.609 -11.242 -7.434 1 93.94 249 ASP B CA 1
ATOM 4434 C C . ASP B 1 249 ? 17.891 -11.586 -8.734 1 93.94 249 ASP B C 1
ATOM 4436 O O . ASP B 1 249 ? 18.484 -11.531 -9.812 1 93.94 249 ASP B O 1
ATOM 4440 N N . ALA B 1 250 ? 16.625 -12.031 -8.609 1 96.5 250 ALA B N 1
ATOM 4441 C CA . ALA B 1 250 ? 15.852 -12.438 -9.781 1 96.5 250 ALA B CA 1
ATOM 4442 C C . ALA B 1 250 ? 14.359 -12.227 -9.562 1 96.5 250 ALA B C 1
ATOM 4444 O O . ALA B 1 250 ? 13.898 -12.156 -8.422 1 96.5 250 ALA B O 1
ATOM 4445 N N . LEU B 1 251 ? 13.742 -11.984 -10.656 1 98.06 251 LEU B N 1
ATOM 4446 C CA . LEU B 1 251 ? 12.289 -12.047 -10.625 1 98.06 251 LEU B CA 1
ATOM 4447 C C . LEU B 1 251 ? 11.797 -13.484 -10.711 1 98.06 251 LEU B C 1
ATOM 4449 O O . LEU B 1 251 ? 11.922 -14.125 -11.758 1 98.06 251 LEU B O 1
ATOM 4453 N N . LEU B 1 252 ? 11.219 -14 -9.578 1 98.75 252 LEU B N 1
ATOM 4454 C CA . LEU B 1 252 ? 10.82 -15.406 -9.539 1 98.75 252 LEU B CA 1
ATOM 4455 C C . LEU B 1 252 ? 9.344 -15.539 -9.18 1 98.75 252 LEU B C 1
ATOM 4457 O O . LEU B 1 252 ? 8.758 -16.609 -9.328 1 98.75 252 LEU B O 1
ATOM 4461 N N . ASP B 1 253 ? 8.711 -14.531 -8.648 1 98.94 253 ASP B N 1
ATOM 4462 C CA . ASP B 1 253 ? 7.332 -14.531 -8.172 1 98.94 253 ASP B CA 1
ATOM 4463 C C . ASP B 1 253 ? 6.418 -13.781 -9.141 1 98.94 253 ASP B C 1
ATOM 4465 O O . ASP B 1 253 ? 6.727 -12.664 -9.547 1 98.94 253 ASP B O 1
ATOM 4469 N N . TYR B 1 254 ? 5.289 -14.43 -9.477 1 98.94 254 TYR B N 1
ATOM 4470 C CA . TYR B 1 254 ? 4.496 -13.898 -10.578 1 98.94 254 TYR B CA 1
ATOM 4471 C C . TYR B 1 254 ? 3.02 -13.836 -10.203 1 98.94 254 TYR B C 1
ATOM 4473 O O . TYR B 1 254 ? 2.531 -14.672 -9.438 1 98.94 254 TYR B O 1
ATOM 4481 N N . VAL B 1 255 ? 2.354 -12.836 -10.703 1 98.94 255 VAL B N 1
ATOM 4482 C CA . VAL B 1 255 ? 0.899 -12.727 -10.727 1 98.94 255 VAL B CA 1
ATOM 4483 C C . VAL B 1 255 ? 0.404 -12.758 -12.172 1 98.94 255 VAL B C 1
ATOM 4485 O O . VAL B 1 255 ? 0.531 -11.773 -12.898 1 98.94 255 VAL B O 1
ATOM 4488 N N . LEU B 1 256 ? -0.158 -13.891 -12.594 1 98.94 256 LEU B N 1
ATOM 4489 C CA . LEU B 1 256 ? -0.721 -14.062 -13.93 1 98.94 256 LEU B CA 1
ATOM 4490 C C . LEU B 1 256 ? -2.244 -14.016 -13.883 1 98.94 256 LEU B C 1
ATOM 4492 O O . LEU B 1 256 ? -2.857 -14.43 -12.898 1 98.94 256 LEU B O 1
ATOM 4496 N N . VAL B 1 257 ? -2.822 -13.484 -14.961 1 98.81 257 VAL B N 1
ATOM 4497 C CA . VAL B 1 257 ? -4.277 -13.492 -15.07 1 98.81 257 VAL B CA 1
ATOM 4498 C C . VAL B 1 257 ? -4.691 -14.062 -16.422 1 98.81 257 VAL B C 1
ATOM 4500 O O . VAL B 1 257 ? -3.934 -13.984 -17.391 1 98.81 257 VAL B O 1
ATOM 4503 N N . GLY B 1 258 ? -5.762 -14.727 -16.469 1 97.62 258 GLY B N 1
ATOM 4504 C CA . GLY B 1 258 ? -6.355 -15.305 -17.672 1 97.62 258 GLY B CA 1
ATOM 4505 C C . GLY B 1 258 ? -7.836 -15.609 -17.516 1 97.62 258 GLY B C 1
ATOM 4506 O O . GLY B 1 258 ? -8.477 -15.117 -16.578 1 97.62 258 GLY B O 1
ATOM 4507 N N . PRO B 1 259 ? -8.547 -16.297 -18.422 1 96.12 259 PRO B N 1
ATOM 4508 C CA . PRO B 1 259 ? -7.906 -16.891 -19.609 1 96.12 259 PRO B CA 1
ATOM 4509 C C . PRO B 1 259 ? -7.699 -15.898 -20.734 1 96.12 259 PRO B C 1
ATOM 4511 O O . PRO B 1 259 ? -8.461 -14.938 -20.859 1 96.12 259 PRO B O 1
ATOM 4514 N N . LEU B 1 260 ? -6.605 -16.125 -21.422 1 95.94 260 LEU B N 1
ATOM 4515 C CA . LEU B 1 260 ? -6.375 -15.367 -22.641 1 95.94 260 LEU B CA 1
ATOM 4516 C C . LEU B 1 260 ? -7.125 -15.984 -23.812 1 95.94 260 LEU B C 1
ATOM 4518 O O . LEU B 1 260 ? -6.895 -17.141 -24.172 1 95.94 260 LEU B O 1
ATOM 4522 N N . LYS B 1 261 ? -8.094 -15.297 -24.344 1 91.81 261 LYS B N 1
ATOM 4523 C CA . LYS B 1 261 ? -8.883 -15.711 -25.5 1 91.81 261 LYS B CA 1
ATOM 4524 C C . LYS B 1 261 ? -8.93 -14.617 -26.547 1 91.81 261 LYS B C 1
ATOM 4526 O O . LYS B 1 261 ? -9.367 -13.5 -26.281 1 91.81 261 LYS B O 1
ATOM 4531 N N . SER B 1 262 ? -8.492 -14.891 -27.766 1 91.56 262 SER B N 1
ATOM 4532 C CA . SER B 1 262 ? -8.484 -13.961 -28.891 1 91.56 262 SER B CA 1
ATOM 4533 C C . SER B 1 262 ? -7.781 -12.664 -28.516 1 91.56 262 SER B C 1
ATOM 4535 O O . SER B 1 262 ? -8.289 -11.57 -28.797 1 91.56 262 SER B O 1
ATOM 4537 N N . GLY B 1 263 ? -6.801 -12.758 -27.719 1 90.81 263 GLY B N 1
ATOM 4538 C CA . GLY B 1 263 ? -5.957 -11.617 -27.406 1 90.81 263 GLY B CA 1
ATOM 4539 C C . GLY B 1 263 ? -6.484 -10.789 -26.25 1 90.81 263 GLY B C 1
ATOM 4540 O O . GLY B 1 263 ? -5.957 -9.719 -25.953 1 90.81 263 GLY B O 1
ATOM 4541 N N . HIS B 1 264 ? -7.508 -11.367 -25.578 1 93.31 264 HIS B N 1
ATOM 4542 C CA . HIS B 1 264 ? -8.133 -10.609 -24.5 1 93.31 264 HIS B CA 1
ATOM 4543 C C . HIS B 1 264 ? -8.242 -11.438 -23.234 1 93.31 264 HIS B C 1
ATOM 4545 O O . HIS B 1 264 ? -8.5 -12.641 -23.297 1 93.31 264 HIS B O 1
ATOM 4551 N N . VAL B 1 265 ? -8.062 -10.766 -22.141 1 96.06 265 VAL B N 1
ATOM 4552 C CA . VAL B 1 265 ? -8.375 -11.352 -20.844 1 96.06 265 VAL B CA 1
ATOM 4553 C C . VAL B 1 265 ? -9.547 -10.602 -20.203 1 96.06 265 VAL B C 1
ATOM 4555 O O . VAL B 1 265 ? -9.773 -9.43 -20.5 1 96.06 265 VAL B O 1
ATOM 4558 N N . PRO B 1 266 ? -10.273 -11.234 -19.391 1 96.19 266 PRO B N 1
ATOM 4559 C CA . PRO B 1 266 ? -11.43 -10.586 -18.766 1 96.19 266 PRO B CA 1
ATOM 4560 C C . PRO B 1 266 ? -11.039 -9.695 -17.594 1 96.19 266 PRO B C 1
ATOM 4562 O O . PRO B 1 266 ? -11.734 -9.656 -16.578 1 96.19 266 PRO B O 1
ATOM 4565 N N . TRP B 1 267 ? -9.859 -9.078 -17.688 1 96.88 267 TRP B N 1
ATOM 4566 C CA . TRP B 1 267 ? -9.297 -8.273 -16.609 1 96.88 267 TRP B CA 1
ATOM 4567 C C . TRP B 1 267 ? -8.781 -6.938 -17.141 1 96.88 267 TRP B C 1
ATOM 4569 O O . TRP B 1 267 ? -8.172 -6.879 -18.203 1 96.88 267 TRP B O 1
ATOM 4579 N N . ASN B 1 268 ? -9.102 -5.855 -16.422 1 95.94 268 ASN B N 1
ATOM 4580 C CA . ASN B 1 268 ? -8.25 -4.672 -16.484 1 95.94 268 ASN B CA 1
ATOM 4581 C C . ASN B 1 268 ? -7.109 -4.738 -15.469 1 95.94 268 ASN B C 1
ATOM 4583 O O . ASN B 1 268 ? -7.324 -5.105 -14.312 1 95.94 268 ASN B O 1
ATOM 4587 N N . ILE B 1 269 ? -5.914 -4.539 -15.922 1 97.06 269 ILE B N 1
ATOM 4588 C CA . ILE B 1 269 ? -4.77 -4.496 -15.023 1 97.06 269 ILE B CA 1
ATOM 4589 C C . ILE B 1 269 ? -4.43 -3.047 -14.688 1 97.06 269 ILE B C 1
ATOM 4591 O O . ILE B 1 269 ? -4.121 -2.254 -15.578 1 97.06 269 ILE B O 1
ATOM 4595 N N . ARG B 1 270 ? -4.41 -2.693 -13.422 1 96.81 270 ARG B N 1
ATOM 4596 C CA . ARG B 1 270 ? -4.355 -1.295 -13.008 1 96.81 270 ARG B CA 1
ATOM 4597 C C . ARG B 1 270 ? -2.957 -0.922 -12.531 1 96.81 270 ARG B C 1
ATOM 4599 O O . ARG B 1 270 ? -2.373 0.053 -13.008 1 96.81 270 ARG B O 1
ATOM 4606 N N . THR B 1 271 ? -2.459 -1.61 -11.57 1 98.06 271 THR B N 1
ATOM 4607 C CA . THR B 1 271 ? -1.124 -1.345 -11.039 1 98.06 271 THR B CA 1
ATOM 4608 C C . THR B 1 271 ? -0.363 -2.648 -10.812 1 98.06 271 THR B C 1
ATOM 4610 O O . THR B 1 271 ? -0.954 -3.729 -10.828 1 98.06 271 THR B O 1
ATOM 4613 N N . TYR B 1 272 ? 0.912 -2.541 -10.773 1 98.62 272 TYR B N 1
ATOM 4614 C CA . TYR B 1 272 ? 1.854 -3.609 -10.461 1 98.62 272 TYR B CA 1
ATOM 4615 C C . TYR B 1 272 ? 2.998 -3.094 -9.594 1 98.62 272 TYR B C 1
ATOM 4617 O O . TYR B 1 272 ? 3.541 -2.016 -9.852 1 98.62 272 TYR B O 1
ATOM 4625 N N . GLY B 1 273 ? 3.299 -3.848 -8.547 1 98.81 273 GLY B N 1
ATOM 4626 C CA . GLY B 1 273 ? 4.398 -3.436 -7.688 1 98.81 273 GLY B CA 1
ATOM 4627 C C . GLY B 1 273 ? 5.07 -4.598 -6.98 1 98.81 273 GLY B C 1
ATOM 4628 O O . GLY B 1 273 ? 4.41 -5.574 -6.617 1 98.81 273 GLY B O 1
ATOM 4629 N N . ILE B 1 274 ? 6.398 -4.492 -6.809 1 98.81 274 ILE B N 1
ATOM 4630 C CA . ILE B 1 274 ? 7.164 -5.383 -5.941 1 98.81 274 ILE B CA 1
ATOM 4631 C C . ILE B 1 274 ? 7.586 -4.633 -4.68 1 98.81 274 ILE B C 1
ATOM 4633 O O . ILE B 1 274 ? 8.375 -3.689 -4.746 1 98.81 274 ILE B O 1
ATOM 4637 N N . LEU B 1 275 ? 7.105 -5.051 -3.559 1 98.62 275 LEU B N 1
ATOM 4638 C CA . LEU B 1 275 ? 7.254 -4.348 -2.291 1 98.62 275 LEU B CA 1
ATOM 4639 C C . LEU B 1 275 ? 8.641 -4.586 -1.696 1 98.62 275 LEU B C 1
ATOM 4641 O O . LEU B 1 275 ? 9.359 -5.48 -2.139 1 98.62 275 LEU B O 1
ATOM 4645 N N . THR B 1 276 ? 9.031 -3.742 -0.775 1 96.88 276 THR B N 1
ATOM 4646 C CA . THR B 1 276 ? 10.297 -3.924 -0.071 1 96.88 276 THR B CA 1
ATOM 4647 C C . THR B 1 276 ? 10.148 -4.938 1.061 1 96.88 276 THR B C 1
ATOM 4649 O O . THR B 1 276 ? 9.07 -5.066 1.646 1 96.88 276 THR B O 1
ATOM 4652 N N . ASN B 1 277 ? 11.242 -5.625 1.372 1 96.31 277 ASN B N 1
ATOM 4653 C CA . ASN B 1 277 ? 11.156 -6.664 2.393 1 96.31 277 ASN B CA 1
ATOM 4654 C C . ASN B 1 277 ? 12.102 -6.387 3.557 1 96.31 277 ASN B C 1
ATOM 4656 O O . ASN B 1 277 ? 12.43 -7.293 4.324 1 96.31 277 ASN B O 1
ATOM 4660 N N . ARG B 1 278 ? 12.562 -5.184 3.619 1 95.44 278 ARG B N 1
ATOM 4661 C CA . ARG B 1 278 ? 13.438 -4.766 4.711 1 95.44 278 ARG B CA 1
ATOM 4662 C C . ARG B 1 278 ? 13.281 -3.273 4.996 1 95.44 278 ARG B C 1
ATOM 4664 O O . ARG B 1 278 ? 13.164 -2.467 4.07 1 95.44 278 ARG B O 1
ATOM 4671 N N . PHE B 1 279 ? 13.375 -2.949 6.312 1 95.12 279 PHE B N 1
ATOM 4672 C CA . PHE B 1 279 ? 13.18 -1.568 6.734 1 95.12 279 PHE B CA 1
ATOM 4673 C C . PHE B 1 279 ? 14.297 -1.126 7.668 1 95.12 279 PHE B C 1
ATOM 4675 O O . PHE B 1 279 ? 15.398 -1.683 7.637 1 95.12 279 PHE B O 1
ATOM 4682 N N . ASP B 1 280 ? 14.102 -0.077 8.445 1 93.94 280 ASP B N 1
ATOM 4683 C CA . ASP B 1 280 ? 15.133 0.557 9.258 1 93.94 280 ASP B CA 1
ATOM 4684 C C . ASP B 1 280 ? 15.703 -0.422 10.281 1 93.94 280 ASP B C 1
ATOM 4686 O O . ASP B 1 280 ? 16.875 -0.325 10.656 1 93.94 280 ASP B O 1
ATOM 4690 N N . ASP B 1 281 ? 14.93 -1.372 10.695 1 93.25 281 ASP B N 1
ATOM 4691 C CA . ASP B 1 281 ? 15.375 -2.287 11.742 1 93.25 281 ASP B CA 1
ATOM 4692 C C . ASP B 1 281 ? 16.328 -3.336 11.18 1 93.25 281 ASP B C 1
ATOM 4694 O O . ASP B 1 281 ? 16.906 -4.121 11.938 1 93.25 281 ASP B O 1
ATOM 4698 N N . GLY B 1 282 ? 16.422 -3.416 9.875 1 92.88 282 GLY B N 1
ATOM 4699 C CA . GLY B 1 282 ? 17.391 -4.281 9.227 1 92.88 282 GLY B CA 1
ATOM 4700 C C . GLY B 1 282 ? 16.906 -5.711 9.062 1 92.88 282 GLY B C 1
ATOM 4701 O O . GLY B 1 282 ? 17.625 -6.559 8.531 1 92.88 282 GLY B O 1
ATOM 4702 N N . ILE B 1 283 ? 15.672 -5.992 9.43 1 95.69 283 ILE B N 1
ATOM 4703 C CA . ILE B 1 283 ? 15.133 -7.348 9.391 1 95.69 283 ILE B CA 1
ATOM 4704 C C . ILE B 1 283 ? 14.5 -7.617 8.031 1 95.69 283 ILE B C 1
ATOM 4706 O O . ILE B 1 283 ? 13.57 -6.91 7.621 1 95.69 283 ILE B O 1
ATOM 4710 N N . PHE B 1 284 ? 15.031 -8.648 7.316 1 96.12 284 PHE B N 1
ATOM 4711 C CA . PHE B 1 284 ? 14.359 -9.117 6.109 1 96.12 284 PHE B CA 1
ATOM 4712 C C . PHE B 1 284 ? 13.117 -9.922 6.465 1 96.12 284 PHE B C 1
ATOM 4714 O O . PHE B 1 284 ? 13.18 -10.859 7.258 1 96.12 284 PHE B O 1
ATOM 4721 N N . ASN B 1 285 ? 11.977 -9.547 5.824 1 97 285 ASN B N 1
ATOM 4722 C CA . ASN B 1 285 ? 10.758 -10.312 6.023 1 97 285 ASN B CA 1
ATOM 4723 C C . ASN B 1 285 ? 10.883 -11.734 5.48 1 97 285 ASN B C 1
ATOM 4725 O O . ASN B 1 285 ? 10.328 -12.672 6.047 1 97 285 ASN B O 1
ATOM 4729 N N . SER B 1 286 ? 11.523 -11.891 4.418 1 97.94 286 SER B N 1
ATOM 4730 C CA . SER B 1 286 ? 11.719 -13.102 3.631 1 97.94 286 SER B CA 1
ATOM 4731 C C . SER B 1 286 ? 12.875 -12.938 2.646 1 97.94 286 SER B C 1
ATOM 4733 O O . SER B 1 286 ? 13.367 -11.828 2.434 1 97.94 286 SER B O 1
ATOM 4735 N N . ASP B 1 287 ? 13.352 -14.078 2.16 1 97.12 287 ASP B N 1
ATOM 4736 C CA . ASP B 1 287 ? 14.305 -14 1.058 1 97.12 287 ASP B CA 1
ATOM 4737 C C . ASP B 1 287 ? 13.617 -13.594 -0.241 1 97.12 287 ASP B C 1
ATOM 4739 O O . ASP B 1 287 ? 14.273 -13.359 -1.256 1 97.12 287 ASP B O 1
ATOM 4743 N N . HIS B 1 288 ? 12.305 -13.523 -0.26 1 98.5 288 HIS B N 1
ATOM 4744 C CA . HIS B 1 288 ? 11.508 -12.992 -1.358 1 98.5 288 HIS B CA 1
ATOM 4745 C C . HIS B 1 288 ? 10.797 -11.703 -0.949 1 98.5 288 HIS B C 1
ATOM 4747 O O . HIS B 1 288 ? 10.602 -11.453 0.242 1 98.5 288 HIS B O 1
ATOM 4753 N N . ARG B 1 289 ? 10.484 -10.906 -1.928 1 98.5 289 ARG B N 1
ATOM 4754 C CA . ARG B 1 289 ? 9.609 -9.75 -1.797 1 98.5 289 ARG B CA 1
ATOM 4755 C C . ARG B 1 289 ? 8.195 -10.07 -2.26 1 98.5 289 ARG B C 1
ATOM 4757 O O . ARG B 1 289 ? 8 -10.836 -3.209 1 98.5 289 ARG B O 1
ATOM 4764 N N . ALA B 1 290 ? 7.199 -9.484 -1.572 1 98.88 290 ALA B N 1
ATOM 4765 C CA . ALA B 1 290 ? 5.82 -9.617 -2.029 1 98.88 290 ALA B CA 1
ATOM 4766 C C . ALA B 1 290 ? 5.609 -8.898 -3.357 1 98.88 290 ALA B C 1
ATOM 4768 O O . ALA B 1 290 ? 6.133 -7.797 -3.564 1 98.88 290 ALA B O 1
ATOM 4769 N N . VAL B 1 291 ? 4.902 -9.555 -4.223 1 98.94 291 VAL B N 1
ATOM 4770 C CA . VAL B 1 291 ? 4.465 -8.969 -5.484 1 98.94 291 VAL B CA 1
ATOM 4771 C C . VAL B 1 291 ? 2.967 -8.68 -5.426 1 98.94 291 VAL B C 1
ATOM 4773 O O . VAL B 1 291 ? 2.178 -9.539 -5.027 1 98.94 291 VAL B O 1
ATOM 4776 N N . ALA B 1 292 ? 2.607 -7.43 -5.77 1 98.94 292 ALA B N 1
ATOM 4777 C CA . ALA B 1 292 ? 1.202 -7.031 -5.758 1 98.94 292 ALA B CA 1
ATOM 4778 C C . ALA B 1 292 ? 0.763 -6.539 -7.137 1 98.94 292 ALA B C 1
ATOM 4780 O O . ALA B 1 292 ? 1.513 -5.836 -7.82 1 98.94 292 ALA B O 1
ATOM 4781 N N . ALA B 1 293 ? -0.405 -6.914 -7.566 1 98.88 293 ALA B N 1
ATOM 4782 C CA . ALA B 1 293 ? -1.053 -6.41 -8.773 1 98.88 293 ALA B CA 1
ATOM 4783 C C . ALA B 1 293 ? -2.51 -6.047 -8.508 1 98.88 293 ALA B C 1
ATOM 4785 O O . ALA B 1 293 ? -3.225 -6.777 -7.816 1 98.88 293 ALA B O 1
ATOM 4786 N N . ASP B 1 294 ? -2.896 -4.891 -8.961 1 98.69 294 ASP B N 1
ATOM 4787 C CA . ASP B 1 294 ? -4.297 -4.484 -8.898 1 98.69 294 ASP B CA 1
ATOM 4788 C C . ASP B 1 294 ? -5.004 -4.742 -10.227 1 98.69 294 ASP B C 1
ATOM 4790 O O . ASP B 1 294 ? -4.613 -4.199 -11.266 1 98.69 294 ASP B O 1
ATOM 4794 N N . VAL B 1 295 ? -6.066 -5.613 -10.148 1 98.19 295 VAL B N 1
ATOM 4795 C CA . VAL B 1 295 ? -6.805 -6 -11.344 1 98.19 295 VAL B CA 1
ATOM 4796 C C . VAL B 1 295 ? -8.297 -5.766 -11.125 1 98.19 295 VAL B C 1
ATOM 4798 O O . VAL B 1 295 ? -8.75 -5.613 -9.984 1 98.19 295 VAL B O 1
ATOM 4801 N N . GLU B 1 296 ? -9.016 -5.652 -12.219 1 97.12 296 GLU B N 1
ATOM 4802 C CA . GLU B 1 296 ? -10.469 -5.555 -12.195 1 97.12 296 GLU B CA 1
ATOM 4803 C C . GLU B 1 296 ? -11.109 -6.617 -13.086 1 97.12 296 GLU B C 1
ATOM 4805 O O . GLU B 1 296 ? -10.812 -6.688 -14.281 1 97.12 296 GLU B O 1
ATOM 4810 N N . LEU B 1 297 ? -11.961 -7.414 -12.453 1 97 297 LEU B N 1
ATOM 4811 C CA . LEU B 1 297 ? -12.734 -8.359 -13.25 1 97 297 LEU B CA 1
ATOM 4812 C C . LEU B 1 297 ? -13.82 -7.645 -14.047 1 97 297 LEU B C 1
ATOM 4814 O O . LEU B 1 297 ? -14.766 -7.105 -13.469 1 97 297 LEU B O 1
ATOM 4818 N N . VAL B 1 298 ? -13.719 -7.551 -15.312 1 93.38 298 VAL B N 1
ATOM 4819 C CA . VAL B 1 298 ? -14.664 -6.832 -16.156 1 93.38 298 VAL B CA 1
ATOM 4820 C C . VAL B 1 298 ? -15.531 -7.824 -16.938 1 93.38 298 VAL B C 1
ATOM 4822 O O . VAL B 1 298 ? -16.625 -7.484 -17.375 1 93.38 298 VAL B O 1
ATOM 4825 N N . GLY B 1 299 ? -15.258 -8.922 -17.062 1 81.44 299 GLY B N 1
ATOM 4826 C CA . GLY B 1 299 ? -16.016 -9.914 -17.812 1 81.44 299 GLY B CA 1
ATOM 4827 C C . GLY B 1 299 ? -15.82 -9.805 -19.312 1 81.44 299 GLY B C 1
ATOM 4828 O O . GLY B 1 299 ? -15.086 -8.93 -19.781 1 81.44 299 GLY B O 1
ATOM 4829 N N . SER B 1 300 ? -16.219 -10.805 -20.172 1 67.19 300 SER B N 1
ATOM 4830 C CA . SER B 1 300 ? -16.031 -10.891 -21.625 1 67.19 300 SER B CA 1
ATOM 4831 C C . SER B 1 300 ? -16.844 -9.836 -22.359 1 67.19 300 SER B C 1
ATOM 4833 O O . SER B 1 300 ? -17.984 -9.57 -21.984 1 67.19 300 SER B O 1
ATOM 4835 N N . SER B 1 301 ? -16.219 -8.727 -22.719 1 54 301 SER B N 1
ATOM 4836 C CA . SER B 1 301 ? -16.938 -7.809 -23.594 1 54 301 SER B CA 1
ATOM 4837 C C . SER B 1 301 ? -17.75 -8.57 -24.625 1 54 301 SER B C 1
ATOM 4839 O O . SER B 1 301 ? -17.234 -9.469 -25.297 1 54 301 SER B O 1
ATOM 4841 N N . LYS B 1 302 ? -19.031 -8.906 -24.547 1 42.81 302 LYS B N 1
ATOM 4842 C CA . LYS B 1 302 ? -19.719 -9.234 -25.781 1 42.81 302 LYS B CA 1
ATOM 4843 C C . LYS B 1 302 ? -19.359 -8.266 -26.906 1 42.81 302 LYS B C 1
ATOM 4845 O O . LYS B 1 302 ? -19.375 -7.047 -26.703 1 42.81 302 LYS B O 1
ATOM 4850 N N . ARG B 1 303 ? -18.312 -8.664 -27.781 1 33.84 303 ARG B N 1
ATOM 4851 C CA . ARG B 1 303 ? -18.359 -7.992 -29.078 1 33.84 303 ARG B CA 1
ATOM 4852 C C . ARG B 1 303 ? -19.812 -7.688 -29.469 1 33.84 303 ARG B C 1
ATOM 4854 O O . ARG B 1 303 ? -20.578 -8.602 -29.766 1 33.84 303 ARG B O 1
ATOM 4861 N N . LEU B 1 304 ? -20.422 -6.684 -28.875 1 26.92 304 LEU B N 1
ATOM 4862 C CA . LEU B 1 304 ? -21.438 -6.234 -29.812 1 26.92 304 LEU B CA 1
ATOM 4863 C C . LEU B 1 304 ? -20.828 -5.867 -31.156 1 26.92 304 LEU B C 1
ATOM 4865 O O . LEU B 1 304 ? -19.766 -5.238 -31.203 1 26.92 304 LEU B O 1
#

Solvent-accessible surface area (backbone atoms only — not comparable to full-atom values): 31181 Å² total; per-residue (Å²): 129,81,74,76,76,68,76,58,46,66,28,42,39,36,25,31,44,49,50,58,86,64,97,70,74,58,86,70,51,62,54,61,88,71,24,46,45,55,49,35,18,46,54,46,64,75,38,68,58,32,72,56,26,39,40,26,38,21,43,31,35,53,69,55,48,52,50,42,45,51,48,57,45,64,48,78,52,92,86,57,57,91,86,52,72,41,56,46,71,50,60,45,14,39,65,46,64,71,34,53,44,20,26,32,43,35,37,30,51,85,40,37,39,77,74,48,70,49,62,38,22,42,34,94,52,31,91,42,78,36,60,13,89,59,30,82,51,57,25,42,38,19,36,34,39,33,28,31,64,90,77,63,49,25,32,35,42,33,18,30,42,43,35,76,75,9,56,65,25,23,28,53,35,32,52,50,51,52,51,52,52,48,51,51,46,63,76,39,52,92,49,52,55,32,33,37,42,28,26,40,50,54,51,73,55,70,46,68,76,26,34,57,15,48,44,48,65,65,43,25,44,51,48,62,82,66,38,57,80,73,52,47,25,67,35,77,52,24,33,43,72,54,50,91,66,80,77,78,51,36,47,28,61,45,57,30,38,19,55,39,52,96,89,38,49,23,56,48,67,58,45,31,32,23,49,82,38,61,43,76,87,67,55,43,39,24,37,27,25,41,35,36,38,34,32,24,45,53,42,77,74,73,83,119,129,81,72,77,79,70,77,58,48,66,27,41,39,36,24,31,44,49,51,58,85,62,96,70,75,56,87,71,49,64,54,61,87,72,23,46,44,55,48,35,19,48,53,46,65,76,36,68,60,31,73,56,28,39,40,28,38,22,42,30,35,53,69,54,48,51,51,42,45,49,48,57,46,66,48,79,51,94,87,58,56,90,88,53,72,43,56,44,73,48,59,46,14,41,66,46,64,70,34,51,44,21,26,33,42,34,35,30,51,86,39,37,40,76,75,49,70,51,62,39,23,44,35,94,50,32,91,42,78,37,61,11,89,58,30,81,49,57,26,40,38,19,36,33,38,33,28,31,64,89,77,63,51,25,32,36,42,33,18,28,40,44,37,76,73,9,56,64,25,23,27,52,34,33,52,49,51,52,51,52,51,48,50,50,45,62,75,38,54,91,51,51,55,33,33,38,41,28,25,40,50,53,50,74,56,70,46,68,78,27,34,57,15,48,44,48,66,66,41,26,44,53,48,61,81,67,39,59,80,71,52,46,25,66,35,77,50,25,32,43,74,54,48,90,66,79,78,79,51,35,46,27,61,45,58,30,39,18,56,39,53,96,90,38,48,23,54,48,68,59,45,32,32,23,48,82,37,60,43,76,86,66,54,42,39,23,38,29,26,41,36,38,37,32,35,24,46,52,44,78,72,72,83,118

Secondary structure (DSSP, 8-state):
-----PPPEEEEEEEEE-----SS--TTPPPHHHHHHHHHHHHHHHHTT-TT-EEEEESB-HHHHHHHHHHHHTS--TTSPTT---EEEE---TTSTTSS-B--EEEETTTEEEEEEEEEESSSSTTSS---TT-SS--EEEEEEEEETTT--EEEEEEEE--SS-HHHHHHHHHHHHHHHHHHHHHTTTTEEEEEEEEE-S----STTSHHHHHTTTT-EEGGGGS-GGG-EE-S-SB-TT-SSTTS-B--EEEEEE--BTTB-SEEEEEEEE---B-TT--BS-SB--EEEEEEE-------/-----PPPEEEEEEEEE-----SS--TTPPPHHHHHHHHHHHHHHHHTT-TT-EEEEESB-HHHHHHHHHHHHTS--TTSPTT---EEEE---TTSTTSS-B--EEEETTTEEEEEEEEEESSSSTTSS---TT-SS--EEEEEEEEETTT--EEEEEEEE--SS-HHHHHHHHHHHHHHHHHHHHHTTTTEEEEEEEEE-S----STTSHHHHHTTTT-EEGGGGS-GGG-EE-S-SB-TT-SSTTS-B--EEEEEE--BTTB-SEEEEEEEE---B-TT--BS-SB--EEEEEEE-------

pLDDT: mean 93.81, std 11.63, range [26.77, 99.0]

Nearest PDB structures (foldseek):
  3mpr-assembly1_B  TM=8.834E-01  e=4.095E-27  Bacteroides thetaiotaomicron
  3mpr-assembly2_D  TM=8.710E-01  e=5.896E-27  Bacteroides thetaiotaomicron
  3mpr-assembly2_C  TM=8.719E-01  e=3.413E-27  Bacteroides thetaiotaomicron
  3mpr-assembly1_A  TM=8.754E-01  e=2.535E-26  Bacteroides thetaiotaomicron
  4c1r-assembly4_D  TM=8.792E-01  e=5.255E-26  Bacteroides thetaiotaomicron VPI-5482

Foldseek 3Di:
DPPPQQDWQKEKEKEEAQAAADPDDDPPADGCVVLLVVVLVVVCVVCVPHQFYKYWYWRAALVSVVSSQVSNQPPDDPPDDPPDRQKDKDWEALQDHRDHMTGIMIHGCVFKDWPDKDKFWLAPHTNHNDDHDPAPHTWIKIWTWIATPVRRAIAIEIEIEFGQPDFQSQQSSLVVVLVVVVVVCVVCVVGHFKYKYKYFSNDPDCDCSGNNVVCPVQAKHFLVVLDPPVQAEEDDFFAQQLDPDNPPTHNGITIIMDGRDPNDGQKDWDYKYWHAQADPVSHGSHSGTMIITIMIRRGDPPPD/DPPPQQDWQKEKEKEEAQAAADPDDDPPADGCVVLLVVVLVVVCVVCVPHQFYKYWYWRAALVSVVSSQVSNQPPDDPPDDPPDRQKDKDWEALQDHRDHMTGIMIHGCVFKDWPDKDKFWLAPHTNHNDDHDPAPHTWIKIWTWIATPVRRAIAIEIEIEFGQPDFQSQQSSLVVVLVVVVVVCVVCVVGHFKYKYKYFSNDPDCDCSGNNVVCPVQAKNFLVVLDPPVQAEEDDFFAQQLDPDNPPTHNGITIIMDGRDPNDGQKDWDYKYWHAQADPVSHGSHSGTMIITIMIRRGDPPPD

Sequence (608 aa):
MTTAKTKPIPIRLITHNIRTIPWFTFPPEKPWNIRRNHIVNQLDFNTTHNPEAIICLQEVMHRQLTDILTGLNTAPDSESIEGEEIWKHVGCGRDGGQKGEYSPIIYRARVWEVEWATTRWLSETPDTPSRGWDAAYRRIVTYVVLRHRGSGRKVLAMNTHLDDRGKVARFESAKLILEWMEEVLKKDSDSVEGVVLCGDFNTNSRENNDAFGVLTAGAMVHTRDCVDGERRYGNVNSWTGFNDTPIDDALLDYVLVGPLKSGHVPWNIRTYGILTNRFDDGIFNSDHRAVAADVELVGSSKRLMTTAKTKPIPIRLITHNIRTIPWFTFPPEKPWNIRRNHIVNQLDFNTTHNPEAIICLQEVMHRQLTDILTGLNTAPDSESIEGEEIWKHVGCGRDGGQKGEYSPIIYRARVWEVEWATTRWLSETPDTPSRGWDAAYRRIVTYVVLRHRGSGRKVLAMNTHLDDRGKVARFESAKLILEWMEEVLKKDSDSVEGVVLCGDFNTNSRENNDAFGVLTAGAMVHTRDCVDGERRYGNVNSWTGFNDTPIDDALLDYVLVGPLKSGHVPWNIRTYGILTNRFDDGIFNSDHRAVAADVELVGSSKRL

Organism: Aspergillus flavus (strain ATCC 200026 / FGSC A1120 / IAM 13836 / NRRL 3357 / JCM 12722 / SRRC 167) (NCBI:txid332952)

Radius of gyration: 24.9 Å; Cα contacts (8 Å, |Δi|>4): 1513; chains: 2; bounding box: 60×77×56 Å